Protein AF-A0A087SMX8-F1 (afdb_monomer)

Nearest PDB structures (foldseek):
  1i49-assembly1_B  TM=5.110E-01  e=2.100E-04  Homo sapiens
  7n6g-assembly1_3X  TM=3.708E-01  e=6.148E-04  Chlamydomonas reinhardtii
  7n6g-assembly1_3Q  TM=3.099E-01  e=5.233E-04  Chlamydomonas reinhardtii
  2wcd-assembly1_A  TM=3.435E-01  e=4.315E-01  Escherichia coli K-12
  8iyj-assembly1_b5  TM=2.364E-01  e=1.254E-01  Mus musculus

Structure (mmCIF, N/CA/C/O backbone):
data_AF-A0A087SMX8-F1
#
_entry.id   AF-A0A087SMX8-F1
#
loop_
_atom_site.group_PDB
_atom_site.id
_atom_site.type_symbol
_atom_site.label_atom_id
_atom_site.label_alt_id
_atom_site.label_comp_id
_atom_site.label_asym_id
_atom_site.label_entity_id
_atom_site.label_seq_id
_atom_site.pdbx_PDB_ins_code
_atom_site.Cartn_x
_atom_site.Cartn_y
_atom_site.Cartn_z
_atom_site.occupancy
_atom_site.B_iso_or_equiv
_atom_site.auth_seq_id
_atom_site.auth_comp_id
_atom_site.auth_asym_id
_atom_site.auth_atom_id
_atom_site.pdbx_PDB_model_num
ATOM 1 N N . MET A 1 1 ? -6.834 36.056 -7.496 1.00 31.38 1 MET A N 1
ATOM 2 C CA . MET A 1 1 ? -8.047 35.487 -6.876 1.00 31.38 1 MET A CA 1
ATOM 3 C C . MET A 1 1 ? -7.717 34.032 -6.550 1.00 31.38 1 MET A C 1
ATOM 5 O O . MET A 1 1 ? -7.791 33.194 -7.432 1.00 31.38 1 MET A O 1
ATOM 9 N N . ILE A 1 2 ? -7.164 33.763 -5.361 1.00 32.75 2 ILE A N 1
ATOM 10 C CA . ILE A 1 2 ? -6.745 32.411 -4.948 1.00 32.75 2 ILE A CA 1
ATOM 11 C C . ILE A 1 2 ? -7.916 31.840 -4.152 1.00 32.75 2 ILE A C 1
ATOM 13 O O . ILE A 1 2 ? -8.148 32.254 -3.019 1.00 32.75 2 ILE A O 1
ATOM 17 N N . GLY A 1 3 ? -8.723 30.995 -4.790 1.00 30.97 3 GLY A N 1
ATOM 18 C CA . GLY A 1 3 ? -9.851 30.343 -4.138 1.00 30.97 3 GLY A CA 1
ATOM 19 C C . GLY A 1 3 ? -9.344 29.277 -3.174 1.00 30.97 3 GLY A C 1
ATOM 20 O O . GLY A 1 3 ? -8.845 28.248 -3.615 1.00 30.97 3 GLY A O 1
ATOM 21 N N . TYR A 1 4 ? -9.473 29.517 -1.870 1.00 38.34 4 TYR A N 1
ATOM 22 C CA . TYR A 1 4 ? -9.462 28.433 -0.894 1.00 38.34 4 TYR A CA 1
ATOM 23 C C . TYR A 1 4 ? -10.773 27.665 -1.063 1.00 38.34 4 TYR A C 1
ATOM 25 O O . TYR A 1 4 ? -11.846 28.158 -0.715 1.00 38.34 4 TYR A O 1
ATOM 33 N N . THR A 1 5 ? -10.709 26.477 -1.653 1.00 39.06 5 THR A N 1
ATOM 34 C CA . THR A 1 5 ? -11.814 25.522 -1.594 1.00 39.06 5 THR A CA 1
ATOM 35 C C . THR A 1 5 ? -11.877 24.979 -0.171 1.00 39.06 5 THR A C 1
ATOM 37 O O . THR A 1 5 ? -11.030 24.176 0.216 1.00 39.06 5 THR A O 1
ATOM 40 N N . ASN A 1 6 ? -12.856 25.445 0.609 1.00 47.72 6 ASN A N 1
ATOM 41 C CA . ASN A 1 6 ? -13.200 24.890 1.918 1.00 47.72 6 ASN A CA 1
ATOM 42 C C . ASN A 1 6 ? -13.717 23.455 1.732 1.00 47.72 6 ASN A C 1
ATOM 44 O O . ASN A 1 6 ? -14.919 23.242 1.579 1.00 47.72 6 ASN A O 1
ATOM 48 N N . ASP A 1 7 ? -12.809 22.482 1.699 1.00 49.62 7 ASP A N 1
ATOM 49 C CA . ASP A 1 7 ? -13.149 21.065 1.776 1.00 49.62 7 ASP A CA 1
ATOM 50 C C . ASP A 1 7 ? -13.438 20.693 3.245 1.00 49.62 7 ASP A C 1
ATOM 52 O O . ASP A 1 7 ? -12.530 20.757 4.083 1.00 49.62 7 ASP A O 1
ATOM 56 N N . PRO A 1 8 ? -14.675 20.283 3.586 1.00 45.00 8 PRO A N 1
ATOM 57 C CA . PRO A 1 8 ? -15.048 19.928 4.953 1.00 45.00 8 PRO A CA 1
ATOM 58 C C . PRO A 1 8 ? -14.195 18.803 5.549 1.00 45.00 8 PRO A C 1
ATOM 60 O O . PRO A 1 8 ? -14.022 18.753 6.766 1.00 45.00 8 PRO A O 1
ATOM 63 N N . ALA A 1 9 ? -13.653 17.901 4.723 1.00 45.22 9 ALA A N 1
ATOM 64 C CA . ALA A 1 9 ? -12.806 16.811 5.201 1.00 45.22 9 ALA A CA 1
ATOM 65 C C . ALA A 1 9 ? -11.424 17.317 5.645 1.00 45.22 9 ALA A C 1
ATOM 67 O O . ALA A 1 9 ? -10.904 16.880 6.676 1.00 45.22 9 ALA A O 1
ATOM 68 N N . THR A 1 10 ? -10.862 18.276 4.910 1.00 47.28 10 THR A N 1
ATOM 69 C CA . THR A 1 10 ? -9.608 18.951 5.261 1.00 47.28 10 THR A CA 1
ATOM 70 C C . THR A 1 10 ? -9.767 19.783 6.537 1.00 47.28 10 THR A C 1
ATOM 72 O O . THR A 1 10 ? -8.969 19.632 7.461 1.00 47.28 10 THR A O 1
ATOM 75 N N . GLU A 1 11 ? -10.842 20.566 6.658 1.00 47.53 11 GLU A N 1
ATOM 76 C CA . GLU A 1 11 ? -11.159 21.327 7.879 1.00 47.53 11 GLU A CA 1
ATOM 77 C C . GLU A 1 11 ? -11.382 20.409 9.096 1.00 47.53 11 GLU A C 1
ATOM 79 O O . GLU A 1 11 ? -10.859 20.662 10.183 1.00 47.53 11 GLU A O 1
ATOM 84 N N . LEU A 1 12 ? -12.078 19.279 8.918 1.00 46.34 12 LEU A N 1
ATOM 85 C CA . LEU A 1 12 ? -12.289 18.292 9.982 1.00 46.34 12 LEU A CA 1
ATOM 86 C C . LEU A 1 12 ? -10.984 17.597 10.400 1.00 46.34 12 LEU A C 1
ATOM 88 O O . LEU A 1 12 ? -10.781 17.331 11.585 1.00 46.34 12 LEU A O 1
ATOM 92 N N . SER A 1 13 ? -10.086 17.325 9.450 1.00 46.44 13 SER A N 1
ATOM 93 C CA . SER A 1 13 ? -8.758 16.764 9.722 1.00 46.44 13 SER A CA 1
ATOM 94 C C . SER A 1 13 ? -7.883 17.745 10.502 1.00 46.44 13 SER A C 1
ATOM 96 O O . SER A 1 13 ? -7.206 17.345 11.452 1.00 46.44 13 SER A O 1
ATOM 98 N N . VAL A 1 14 ? -7.915 19.029 10.137 1.00 47.66 14 VAL A N 1
ATOM 99 C CA . VAL A 1 14 ? -7.204 20.093 10.858 1.00 47.66 14 VAL A CA 1
ATOM 100 C C . VAL A 1 14 ? -7.769 20.237 12.274 1.00 47.66 14 VAL A C 1
ATOM 102 O O . VAL A 1 14 ? -7.011 20.179 13.241 1.00 47.66 14 VAL A O 1
ATOM 105 N N . ALA A 1 15 ? -9.095 20.300 12.428 1.00 42.94 15 ALA A N 1
ATOM 106 C CA . ALA A 1 15 ? -9.751 20.378 13.733 1.00 42.94 15 ALA A CA 1
ATOM 107 C C . ALA A 1 15 ? -9.453 19.156 14.624 1.00 42.94 15 ALA A C 1
ATOM 109 O O . ALA A 1 15 ? -9.190 19.304 15.818 1.00 42.94 15 ALA A O 1
ATOM 110 N N . ALA A 1 16 ? -9.443 17.945 14.056 1.00 43.88 16 ALA A N 1
ATOM 111 C CA . ALA A 1 16 ? -9.102 16.721 14.778 1.00 43.88 16 ALA A CA 1
ATOM 112 C C . ALA A 1 16 ? -7.632 16.702 15.229 1.00 43.88 16 ALA A C 1
ATOM 114 O O . ALA A 1 16 ? -7.344 16.292 16.357 1.00 43.88 16 ALA A O 1
ATOM 115 N N . GLY A 1 17 ? -6.714 17.179 14.381 1.00 47.31 17 GLY A N 1
ATOM 116 C CA . GLY A 1 17 ? -5.300 17.328 14.723 1.00 47.31 17 GLY A CA 1
ATOM 117 C C . GLY A 1 17 ? -5.082 18.301 15.883 1.00 47.31 17 GLY A C 1
ATOM 118 O O . GLY A 1 17 ? -4.349 17.993 16.823 1.00 47.31 17 GLY A O 1
ATOM 119 N N . GLU A 1 18 ? -5.774 19.439 15.876 1.00 48.25 18 GLU A N 1
ATOM 120 C CA . GLU A 1 18 ? -5.688 20.425 16.958 1.00 48.25 18 GLU A CA 1
ATOM 121 C C . GLU A 1 18 ? -6.315 19.916 18.267 1.00 48.25 18 GLU A C 1
ATOM 123 O O . GLU A 1 18 ? -5.742 20.092 19.347 1.00 48.25 18 GLU A O 1
ATOM 128 N N . GLN A 1 19 ? -7.430 19.182 18.191 1.00 49.00 19 GLN A N 1
ATOM 129 C CA . GLN A 1 19 ? -8.058 18.593 19.376 1.00 49.00 19 GLN A CA 1
ATOM 130 C C . GLN A 1 19 ? -7.192 17.497 20.016 1.00 49.00 19 GLN A C 1
ATOM 132 O O . GLN A 1 19 ? -7.163 17.356 21.246 1.00 49.00 19 GLN A O 1
ATOM 137 N N . MET A 1 20 ? -6.431 16.757 19.204 1.00 49.34 20 MET A N 1
ATOM 138 C CA . MET A 1 20 ? -5.473 15.765 19.692 1.00 49.34 20 MET A CA 1
ATOM 139 C C . MET A 1 20 ? -4.297 16.431 20.417 1.00 49.34 20 MET A C 1
ATOM 141 O O . MET A 1 20 ? -3.988 16.031 21.537 1.00 49.34 20 MET A O 1
ATOM 145 N N . LYS A 1 21 ? -3.727 17.514 19.869 1.00 44.44 21 LYS A N 1
ATOM 146 C CA . LYS A 1 21 ? -2.661 18.291 20.536 1.00 44.44 21 LYS A CA 1
ATOM 147 C C . LYS A 1 21 ? -3.107 18.845 21.893 1.00 44.44 21 LYS A C 1
ATOM 149 O O . LYS A 1 21 ? -2.366 18.778 22.873 1.00 44.44 21 LYS A O 1
ATOM 154 N N . ILE A 1 22 ? -4.340 19.355 21.989 1.00 45.53 22 ILE A N 1
ATOM 155 C CA . ILE A 1 22 ? -4.916 19.829 23.261 1.00 45.53 22 ILE A CA 1
ATOM 156 C C . ILE A 1 22 ? -5.045 18.678 24.268 1.00 45.53 22 ILE A C 1
ATOM 158 O O . ILE A 1 22 ? -4.821 18.871 25.466 1.00 45.53 22 ILE A O 1
ATOM 162 N N . THR A 1 23 ? -5.393 17.485 23.794 1.00 46.56 23 THR A N 1
ATOM 163 C CA . THR A 1 23 ? -5.535 16.286 24.627 1.00 46.56 23 THR A CA 1
ATOM 164 C C . THR A 1 23 ? -4.184 15.784 25.130 1.00 46.56 23 THR A C 1
ATOM 166 O O . THR A 1 23 ? -4.045 15.530 26.325 1.00 46.56 23 THR A O 1
ATOM 169 N N . GLU A 1 24 ? -3.171 15.733 24.266 1.00 48.12 24 GLU A N 1
ATOM 170 C CA . GLU A 1 24 ? -1.799 15.362 24.629 1.00 48.12 24 GLU A CA 1
ATOM 171 C C . GLU A 1 24 ? -1.205 16.322 25.662 1.00 48.12 24 GLU A C 1
ATOM 173 O O . GLU A 1 24 ? -0.676 15.880 26.680 1.00 48.12 24 GLU A O 1
ATOM 178 N N . LEU A 1 25 ? -1.372 17.637 25.476 1.00 44.94 25 LEU A N 1
ATOM 179 C CA . LEU A 1 25 ? -0.915 18.637 26.447 1.00 44.94 25 LEU A CA 1
ATOM 180 C C . LEU A 1 25 ? -1.623 18.495 27.805 1.00 44.94 25 LEU A C 1
ATOM 182 O O . LEU A 1 25 ? -1.005 18.678 28.854 1.00 44.94 25 LEU A O 1
ATOM 186 N N . ARG A 1 26 ? -2.916 18.141 27.814 1.00 46.09 26 ARG A N 1
ATOM 187 C CA . ARG A 1 26 ? -3.669 17.872 29.053 1.00 46.09 26 ARG A CA 1
ATOM 188 C C . ARG A 1 26 ? -3.181 16.602 29.748 1.00 46.09 26 ARG A C 1
ATOM 190 O O . ARG A 1 26 ? -3.026 16.616 30.969 1.00 46.09 26 ARG A O 1
ATOM 197 N N . LEU A 1 27 ? -2.899 15.544 28.990 1.00 42.69 27 LEU A N 1
ATOM 198 C CA . LEU A 1 27 ? -2.364 14.287 29.514 1.00 42.69 27 LEU A CA 1
ATOM 199 C C . LEU A 1 27 ? -0.945 14.453 30.059 1.00 42.69 27 LEU A C 1
ATOM 201 O O . LEU A 1 27 ? -0.680 14.022 31.176 1.00 42.69 27 LEU A O 1
ATOM 205 N N . ALA A 1 28 ? -0.063 15.156 29.350 1.00 44.62 28 ALA A N 1
ATOM 206 C CA . ALA A 1 28 ? 1.284 15.459 29.829 1.00 44.62 28 ALA A CA 1
ATOM 207 C C . ALA A 1 28 ? 1.259 16.233 31.160 1.00 44.62 28 ALA A C 1
ATOM 209 O O . ALA A 1 28 ? 2.083 15.996 32.039 1.00 44.62 28 ALA A O 1
ATOM 210 N N . LYS A 1 29 ? 0.265 17.107 31.356 1.00 42.22 29 LYS A N 1
ATOM 211 C CA . LYS A 1 29 ? 0.074 17.875 32.595 1.00 42.22 29 LYS A CA 1
ATOM 212 C C . LYS A 1 29 ? -0.526 17.054 33.744 1.00 42.22 29 LYS A C 1
ATOM 214 O O . LYS A 1 29 ? -0.243 17.339 34.904 1.00 42.22 29 LYS A O 1
ATOM 219 N N . LEU A 1 30 ? -1.339 16.046 33.423 1.00 42.16 30 LEU A N 1
ATOM 220 C CA . LEU A 1 30 ? -1.883 15.070 34.376 1.00 42.16 30 LEU A CA 1
ATOM 221 C C . LEU A 1 30 ? -0.827 14.047 34.815 1.00 42.16 30 LEU A C 1
ATOM 223 O O . LEU A 1 30 ? -0.819 13.643 35.973 1.00 42.16 30 LEU A O 1
ATOM 227 N N . VAL A 1 31 ? 0.068 13.659 33.905 1.00 42.69 31 VAL A N 1
ATOM 228 C CA . VAL A 1 31 ? 1.091 12.628 34.133 1.00 42.69 31 VAL A CA 1
ATOM 229 C C . VAL A 1 31 ? 2.399 13.222 34.680 1.00 42.69 31 VAL A C 1
ATOM 231 O O . VAL A 1 31 ? 3.073 12.580 35.476 1.00 42.69 31 VAL A O 1
ATOM 234 N N . GLY A 1 32 ? 2.743 14.467 34.331 1.00 41.00 32 GLY A N 1
ATOM 235 C CA . GLY A 1 32 ? 3.970 15.151 34.764 1.00 41.00 32 GLY A CA 1
ATOM 236 C C . GLY A 1 32 ? 3.909 15.844 36.133 1.00 41.00 32 GLY A C 1
ATOM 237 O O . GLY A 1 32 ? 4.831 16.580 36.484 1.00 41.00 32 GLY A O 1
ATOM 238 N N . ALA A 1 33 ? 2.840 15.662 36.915 1.00 36.66 33 ALA A N 1
ATOM 239 C CA . ALA A 1 33 ? 2.699 16.292 38.225 1.00 36.66 33 ALA A CA 1
ATOM 240 C C . ALA A 1 33 ? 3.570 15.598 39.292 1.00 36.66 33 ALA A C 1
ATOM 242 O O . ALA A 1 33 ? 3.075 14.825 40.109 1.00 36.66 33 ALA A O 1
ATOM 243 N N . VAL A 1 34 ? 4.865 15.925 39.335 1.00 39.03 34 VAL A N 1
ATOM 244 C CA . VAL A 1 34 ? 5.651 15.797 40.572 1.00 39.03 34 VAL A CA 1
ATOM 245 C C . VAL A 1 34 ? 5.159 16.894 41.527 1.00 39.03 34 VAL A C 1
ATOM 247 O O . VAL A 1 34 ? 5.226 18.077 41.178 1.00 39.03 34 VAL A O 1
ATOM 250 N N . PRO A 1 35 ? 4.606 16.565 42.707 1.00 38.59 35 PRO A N 1
ATOM 251 C CA . PRO A 1 35 ? 4.102 17.583 43.616 1.00 38.59 35 PRO A CA 1
ATOM 252 C C . PRO A 1 35 ? 5.270 18.376 44.213 1.00 38.59 35 PRO A C 1
ATOM 254 O O . PRO A 1 35 ? 6.106 17.834 44.930 1.00 38.59 35 PRO A O 1
ATOM 257 N N . SER A 1 36 ? 5.312 19.682 43.935 1.00 37.91 36 SER A N 1
ATOM 258 C CA . SER A 1 36 ? 6.179 20.621 44.656 1.00 37.91 36 SER A CA 1
ATOM 259 C C . SER A 1 36 ? 5.791 20.654 46.147 1.00 37.91 36 SER A C 1
ATOM 261 O O . SER A 1 36 ? 4.589 20.650 46.448 1.00 37.91 36 SER A O 1
ATOM 263 N N . PRO A 1 37 ? 6.757 20.733 47.084 1.00 40.72 37 PRO A N 1
ATOM 264 C CA . PRO A 1 37 ? 6.500 20.770 48.529 1.00 40.72 37 PRO A CA 1
ATOM 265 C C . PRO A 1 37 ? 5.569 21.915 48.974 1.00 40.72 37 PRO A C 1
ATOM 267 O O . PRO A 1 37 ? 4.921 21.802 50.014 1.00 40.72 37 PRO A O 1
ATOM 270 N N . ALA A 1 38 ? 5.393 22.961 48.158 1.00 41.59 38 ALA A N 1
ATOM 271 C CA . ALA A 1 38 ? 4.415 24.025 48.403 1.00 41.59 38 ALA A CA 1
ATOM 272 C C . ALA A 1 38 ? 2.947 23.532 48.400 1.00 41.59 38 ALA A C 1
ATOM 274 O O . ALA A 1 38 ? 2.122 24.035 49.159 1.00 41.59 38 ALA A O 1
ATOM 275 N N . ASN A 1 39 ? 2.613 22.502 47.610 1.00 40.59 39 ASN A N 1
ATOM 276 C CA . ASN A 1 39 ? 1.240 21.980 47.501 1.00 40.59 39 ASN A CA 1
ATOM 277 C C . ASN A 1 39 ? 0.835 21.050 48.659 1.00 40.59 39 ASN A C 1
ATOM 279 O O . ASN A 1 39 ? -0.346 20.726 48.800 1.00 40.59 39 ASN A O 1
ATOM 283 N N . VAL A 1 40 ? 1.788 20.608 49.487 1.00 44.97 40 VAL A N 1
ATOM 284 C CA . VAL A 1 40 ? 1.513 19.751 50.654 1.00 44.97 40 VAL A CA 1
ATOM 285 C C . VAL A 1 40 ? 1.099 20.595 51.866 1.00 44.97 40 VAL A C 1
ATOM 287 O O . VAL A 1 40 ? 0.244 20.170 52.640 1.00 44.97 40 VAL A O 1
ATOM 290 N N . ALA A 1 41 ? 1.622 21.820 51.989 1.00 37.47 41 ALA A N 1
ATOM 291 C CA . ALA A 1 41 ? 1.241 22.754 53.050 1.00 37.47 41 ALA A CA 1
ATOM 292 C C . ALA A 1 41 ? -0.171 23.342 52.845 1.00 37.47 41 ALA A C 1
ATOM 294 O O . ALA A 1 41 ? -0.944 23.424 53.796 1.00 37.47 41 ALA A O 1
ATOM 295 N N . ALA A 1 42 ? -0.550 23.655 51.600 1.00 37.81 42 ALA A N 1
ATOM 296 C CA . ALA A 1 42 ? -1.843 24.270 51.274 1.00 37.81 42 ALA A CA 1
ATOM 297 C C . ALA A 1 42 ? -3.061 23.335 51.422 1.00 37.81 42 ALA A C 1
ATOM 299 O O . ALA A 1 42 ? -4.191 23.799 51.474 1.00 37.81 42 ALA A O 1
ATOM 300 N N . ARG A 1 43 ? -2.871 22.012 51.530 1.00 36.03 43 ARG A N 1
ATOM 301 C CA . ARG A 1 43 ? -3.979 21.054 51.732 1.00 36.03 43 ARG A CA 1
ATOM 302 C C . ARG A 1 43 ? -4.528 21.013 53.165 1.00 36.03 43 ARG A C 1
ATOM 304 O O . ARG A 1 43 ? -5.501 20.306 53.407 1.00 36.03 43 ARG A O 1
ATOM 311 N N . ARG A 1 44 ? -3.920 21.742 54.108 1.00 39.72 44 ARG A N 1
ATOM 312 C CA . ARG A 1 44 ? -4.369 21.833 55.512 1.00 39.72 44 ARG A CA 1
ATOM 313 C C . ARG A 1 44 ? -5.293 23.020 55.798 1.00 39.72 44 ARG A C 1
ATOM 315 O O . ARG A 1 44 ? -5.933 23.041 56.841 1.00 39.72 44 ARG A O 1
ATOM 322 N N . THR A 1 45 ? -5.405 23.960 54.869 1.00 41.16 45 THR A N 1
ATOM 323 C CA . THR A 1 45 ? -6.289 25.128 54.933 1.00 41.16 45 THR A CA 1
ATOM 324 C C . THR A 1 45 ? -7.108 25.110 53.650 1.00 41.16 45 THR A C 1
ATOM 326 O O . THR A 1 45 ? -6.529 25.240 52.580 1.00 41.16 45 THR A O 1
ATOM 329 N N . GLY A 1 46 ? -8.411 24.837 53.721 1.00 39.97 46 GLY A N 1
ATOM 330 C CA . GLY A 1 46 ? -9.280 24.544 52.571 1.00 39.97 46 GLY A CA 1
ATOM 331 C C . GLY A 1 46 ? -9.532 25.692 51.580 1.00 39.97 46 GLY A C 1
ATOM 332 O O . GLY A 1 46 ? -10.671 25.894 51.184 1.00 39.97 46 GLY A O 1
ATOM 333 N N . GLU A 1 47 ? -8.501 26.415 51.147 1.00 40.94 47 GLU A N 1
ATOM 334 C CA . GLU A 1 47 ? -8.575 27.462 50.130 1.00 40.94 47 GLU A CA 1
ATOM 335 C C . GLU A 1 47 ? -7.879 27.014 48.837 1.00 40.94 47 GLU A C 1
ATOM 337 O O . GLU A 1 47 ? -6.702 26.644 48.802 1.00 40.94 47 GLU A O 1
ATOM 342 N N . SER A 1 48 ? -8.631 27.043 47.735 1.00 42.03 48 SER A N 1
ATOM 343 C CA . SER A 1 48 ? -8.109 26.824 46.387 1.00 42.03 48 SER A CA 1
ATOM 344 C C . SER A 1 48 ? -7.206 27.993 45.978 1.00 42.03 48 SER A C 1
ATOM 346 O O . SER A 1 48 ? -7.682 29.080 45.661 1.00 42.03 48 SER A O 1
ATOM 348 N N . LEU A 1 49 ? -5.894 27.748 45.906 1.00 54.84 49 LEU A N 1
ATOM 349 C CA . LEU A 1 49 ? -4.872 28.714 45.467 1.00 54.84 49 LEU A CA 1
ATOM 350 C C . LEU A 1 49 ? -4.909 29.056 43.957 1.00 54.84 49 LEU A C 1
ATOM 352 O O . LEU A 1 49 ? -3.935 29.583 43.421 1.00 54.84 49 LEU A O 1
ATOM 356 N N . ARG A 1 50 ? -5.977 28.713 43.225 1.00 59.56 50 ARG A N 1
ATOM 357 C CA . ARG A 1 50 ? -6.067 28.918 41.768 1.00 59.56 50 ARG A CA 1
ATOM 358 C C . ARG A 1 50 ? -7.201 29.860 41.405 1.00 59.56 50 ARG A C 1
ATOM 360 O O . ARG A 1 50 ? -8.282 29.769 41.980 1.00 59.56 50 ARG A O 1
ATOM 367 N N . SER A 1 51 ? -6.947 30.708 40.408 1.00 71.44 51 SER A N 1
ATOM 368 C CA . SER A 1 51 ? -7.979 31.550 39.812 1.00 71.44 51 SER A CA 1
ATOM 369 C C . SER A 1 51 ? -9.125 30.678 39.264 1.00 71.44 51 SER A C 1
ATOM 371 O O . SER A 1 51 ? -8.848 29.713 38.542 1.00 71.44 51 SER A O 1
ATOM 373 N N . PRO A 1 52 ? -10.393 30.993 39.577 1.00 74.31 52 PRO A N 1
ATOM 374 C CA . PRO A 1 52 ? -11.557 30.243 39.094 1.00 74.31 52 PRO A CA 1
ATOM 375 C C . PRO A 1 52 ? -11.751 30.349 37.573 1.00 74.31 52 PRO A C 1
ATOM 377 O O . PRO A 1 52 ? -12.280 29.428 36.953 1.00 74.31 52 PRO A O 1
ATOM 380 N N . ILE A 1 53 ? -11.266 31.426 36.944 1.00 80.69 53 ILE A N 1
ATOM 381 C CA . ILE A 1 53 ? -11.267 31.591 35.486 1.00 80.69 53 ILE A CA 1
ATOM 382 C C . ILE A 1 53 ? -9.843 31.382 34.975 1.00 80.69 53 ILE A C 1
ATOM 384 O O . ILE A 1 53 ? -8.939 32.160 35.271 1.00 80.69 53 ILE A O 1
ATOM 388 N N . THR A 1 54 ? -9.641 30.345 34.161 1.00 81.38 54 THR A N 1
ATOM 389 C CA . THR A 1 54 ? -8.328 30.037 33.575 1.00 81.38 54 THR A CA 1
ATOM 390 C C . THR A 1 54 ? -8.336 30.195 32.060 1.00 81.38 54 THR A C 1
ATOM 392 O O . THR A 1 54 ? -9.338 29.950 31.394 1.00 81.38 54 THR A O 1
ATOM 395 N N . THR A 1 55 ? -7.191 30.586 31.501 1.00 83.25 55 THR A N 1
ATOM 396 C CA . THR A 1 55 ? -7.004 30.769 30.056 1.00 83.25 55 THR A CA 1
ATOM 397 C C . THR A 1 55 ? -5.901 29.876 29.519 1.00 83.25 55 THR A C 1
ATOM 399 O O . THR A 1 55 ? -4.993 29.476 30.252 1.00 83.25 55 THR A O 1
ATOM 402 N N . HIS A 1 56 ? -5.979 29.556 28.228 1.00 84.38 56 HIS A N 1
ATOM 403 C CA . HIS A 1 56 ? -4.912 28.897 27.486 1.00 84.38 56 HIS A CA 1
ATOM 404 C C . HIS A 1 56 ? -4.932 29.381 26.036 1.00 84.38 56 HIS A C 1
ATOM 406 O O . HIS A 1 56 ? -5.954 29.255 25.365 1.00 84.38 56 HIS A O 1
ATOM 412 N N . VAL A 1 57 ? -3.817 29.936 25.569 1.00 84.75 57 VAL A N 1
ATOM 413 C CA . VAL A 1 57 ? -3.657 30.452 24.208 1.00 84.75 57 VAL A CA 1
ATOM 414 C C . VAL A 1 57 ? -2.602 29.621 23.491 1.00 84.75 57 VAL A C 1
ATOM 416 O O . VAL A 1 57 ? -1.459 29.526 23.943 1.00 84.75 57 VAL A O 1
ATOM 419 N N . LEU A 1 58 ? -2.990 29.031 22.364 1.00 81.69 58 LEU A N 1
ATOM 420 C CA . LEU A 1 58 ? -2.126 28.219 21.513 1.00 81.69 58 LEU A CA 1
ATOM 421 C C . LEU A 1 58 ? -1.902 28.942 20.182 1.00 81.69 58 LEU A C 1
ATOM 423 O O . LEU A 1 58 ? -2.862 29.394 19.561 1.00 81.69 58 LEU A O 1
ATOM 427 N N . ASP A 1 59 ? -0.648 29.034 19.742 1.00 81.56 59 ASP A N 1
ATOM 428 C CA . ASP A 1 59 ? -0.315 29.398 18.367 1.00 81.56 59 ASP A CA 1
ATOM 429 C C . ASP A 1 59 ? -0.255 28.113 17.538 1.00 81.56 59 ASP A C 1
ATOM 431 O O . ASP A 1 59 ? 0.728 27.365 17.562 1.00 81.56 59 ASP A O 1
ATOM 435 N N . THR A 1 60 ? -1.343 27.847 16.821 1.00 73.25 60 THR A N 1
ATOM 436 C CA . THR A 1 60 ? -1.489 26.668 15.962 1.00 73.25 60 THR A CA 1
ATOM 437 C C . THR A 1 60 ? -0.586 26.732 14.734 1.00 73.25 60 THR A C 1
ATOM 439 O O . THR A 1 60 ? -0.124 25.692 14.268 1.00 73.25 60 THR A O 1
ATOM 442 N N . ALA A 1 61 ? -0.250 27.934 14.257 1.00 70.31 61 ALA A N 1
ATOM 443 C CA . ALA A 1 61 ? 0.609 28.128 13.096 1.00 70.31 61 ALA A CA 1
ATOM 444 C C . ALA A 1 61 ? 2.069 27.747 13.401 1.00 70.31 61 ALA A C 1
ATOM 446 O O . ALA A 1 61 ? 2.780 27.248 12.532 1.00 70.31 61 ALA A O 1
ATOM 447 N N . ARG A 1 62 ? 2.505 27.925 14.657 1.00 69.94 62 ARG A N 1
ATOM 448 C CA . ARG A 1 62 ? 3.826 27.484 15.149 1.00 69.94 62 ARG A CA 1
ATOM 449 C C . ARG A 1 62 ? 3.791 26.157 15.911 1.00 69.94 62 ARG A C 1
ATOM 451 O O . ARG A 1 62 ? 4.852 25.644 16.264 1.00 69.94 62 ARG A O 1
ATOM 458 N N . GLY A 1 63 ? 2.604 25.630 16.212 1.00 72.31 63 GLY A N 1
ATOM 459 C CA . GLY A 1 63 ? 2.413 24.438 17.041 1.00 72.31 63 GLY A CA 1
ATOM 460 C C . GLY A 1 63 ? 2.927 24.591 18.479 1.00 72.31 63 GLY A C 1
ATOM 461 O O . GLY A 1 63 ? 3.376 23.609 19.066 1.00 72.31 63 GLY A O 1
ATOM 462 N N . LYS A 1 64 ? 2.921 25.810 19.039 1.00 76.62 64 LYS A N 1
ATOM 463 C CA . LYS A 1 64 ? 3.489 26.122 20.367 1.00 76.62 64 LYS A CA 1
ATOM 464 C C . LYS A 1 64 ? 2.534 26.986 21.202 1.00 76.62 64 LYS A C 1
ATOM 466 O O . LYS A 1 64 ? 1.757 27.749 20.631 1.00 76.62 64 LYS A O 1
ATOM 471 N N . PRO A 1 65 ? 2.590 26.931 22.547 1.00 82.50 65 PRO A N 1
ATOM 472 C CA . PRO A 1 65 ? 1.841 27.859 23.391 1.00 82.50 65 PRO A CA 1
ATOM 473 C C . PRO A 1 65 ? 2.217 29.320 23.111 1.00 82.50 65 PRO A C 1
ATOM 475 O O . PRO A 1 65 ? 3.394 29.667 22.970 1.00 82.50 65 PRO A O 1
ATOM 478 N N . ALA A 1 66 ? 1.216 30.196 23.036 1.00 85.00 66 ALA A N 1
ATOM 479 C CA . ALA A 1 66 ? 1.421 31.605 22.730 1.00 85.00 66 ALA A CA 1
ATOM 480 C C . ALA A 1 66 ? 1.801 32.372 24.004 1.00 85.00 66 ALA A C 1
ATOM 482 O O . ALA A 1 66 ? 0.935 32.813 24.762 1.00 85.00 66 ALA A O 1
ATOM 483 N N . SER A 1 67 ? 3.103 32.522 24.251 1.00 89.25 67 SER A N 1
ATOM 484 C CA . SER A 1 67 ? 3.642 33.232 25.420 1.00 89.25 67 SER A CA 1
ATOM 485 C C . SER A 1 67 ? 3.632 34.765 25.262 1.00 89.25 67 SER A C 1
ATOM 487 O O . SER A 1 67 ? 3.915 35.332 24.198 1.00 89.25 67 SER A O 1
ATOM 489 N N . GLY A 1 68 ? 3.326 35.471 26.350 1.00 88.12 68 GLY A N 1
ATOM 490 C CA . GLY A 1 68 ? 3.331 36.930 26.451 1.00 88.12 68 GLY A CA 1
ATOM 491 C C . GLY A 1 68 ? 2.152 37.643 25.778 1.00 88.12 68 GLY A C 1
ATOM 492 O O . GLY A 1 68 ? 2.269 38.827 25.470 1.00 88.12 68 GLY A O 1
ATOM 493 N N . VAL A 1 69 ? 1.041 36.956 25.514 1.00 90.75 69 VAL A N 1
ATOM 494 C CA . VAL A 1 69 ? -0.208 37.566 25.026 1.00 90.75 69 VAL A CA 1
ATOM 495 C C . VAL A 1 69 ? -0.870 38.307 26.188 1.00 90.75 69 VAL A C 1
ATOM 497 O O . VAL A 1 69 ? -1.107 37.706 27.235 1.00 90.75 69 VAL A O 1
ATOM 500 N N . ARG A 1 70 ? -1.160 39.606 26.025 1.00 91.06 70 ARG A N 1
ATOM 501 C CA . ARG A 1 70 ? -1.873 40.402 27.040 1.00 91.06 70 ARG A CA 1
ATOM 502 C C . ARG A 1 70 ? -3.359 40.047 27.020 1.00 91.06 70 ARG A C 1
ATOM 504 O O . ARG A 1 70 ? -3.959 39.968 25.950 1.00 91.06 70 ARG A O 1
ATOM 511 N N . ILE A 1 71 ? -3.931 39.849 28.201 1.00 91.81 71 ILE A N 1
ATOM 512 C CA . ILE A 1 71 ? -5.318 39.439 28.409 1.00 91.81 71 ILE A CA 1
ATOM 513 C C . ILE A 1 71 ? -5.979 40.392 29.399 1.00 91.81 71 ILE A C 1
ATOM 515 O O . ILE A 1 71 ? -5.367 40.772 30.397 1.00 91.81 71 ILE A O 1
ATOM 519 N N . VAL A 1 72 ? -7.228 40.757 29.121 1.00 92.25 72 VAL A N 1
ATOM 520 C CA . VAL A 1 72 ? -8.082 41.577 29.986 1.00 92.25 72 VAL A CA 1
ATOM 521 C C . VAL A 1 72 ? -9.419 40.865 30.166 1.00 92.25 72 VAL A C 1
ATOM 523 O O . VAL A 1 72 ? -10.022 40.454 29.181 1.00 92.25 72 VAL A O 1
ATOM 526 N N . LEU A 1 73 ? -9.877 40.718 31.403 1.00 90.62 73 LEU A N 1
ATOM 527 C CA . LEU A 1 73 ? -11.173 40.174 31.784 1.00 90.62 73 LEU A CA 1
ATOM 528 C C . LEU A 1 73 ? -12.063 41.307 32.303 1.00 90.62 73 LEU A C 1
ATOM 530 O O . LEU A 1 73 ? -11.660 42.094 33.161 1.00 90.62 73 LEU A O 1
ATOM 534 N N . GLU A 1 74 ? -13.281 41.367 31.788 1.00 92.25 74 GLU A N 1
ATOM 535 C CA . GLU A 1 74 ? -14.292 42.366 32.107 1.00 92.25 74 GLU A CA 1
ATOM 536 C C . GLU A 1 74 ? -15.638 41.681 32.380 1.00 92.25 74 GLU A C 1
ATOM 538 O O . GLU A 1 74 ? -15.904 40.601 31.854 1.00 92.25 74 GLU A O 1
ATOM 543 N N . ARG A 1 75 ? -16.506 42.310 33.172 1.00 88.81 75 ARG A N 1
ATOM 544 C CA . ARG A 1 75 ? -17.876 41.860 33.462 1.00 88.81 75 ARG A CA 1
ATOM 545 C C . ARG A 1 75 ? -18.869 42.920 33.008 1.00 88.81 75 ARG A C 1
ATOM 547 O O . ARG A 1 75 ? -18.593 44.109 33.150 1.00 88.81 75 ARG A O 1
ATOM 554 N N . ALA A 1 76 ? -20.013 42.506 32.479 1.00 87.75 76 ALA A N 1
ATOM 555 C CA . ALA A 1 76 ? -21.099 43.421 32.158 1.00 87.75 76 ALA A CA 1
ATOM 556 C C . ALA A 1 76 ? -21.636 44.082 33.441 1.00 87.75 76 ALA A C 1
ATOM 558 O O . ALA A 1 76 ? -21.863 43.409 34.450 1.00 87.75 76 ALA A O 1
ATOM 559 N N . ALA A 1 77 ? -21.830 45.399 33.414 1.00 80.12 77 ALA A N 1
ATOM 560 C CA . ALA A 1 77 ? -22.416 46.122 34.536 1.00 80.12 77 ALA A CA 1
ATOM 561 C C . ALA A 1 77 ? -23.910 45.759 34.694 1.00 80.12 77 ALA A C 1
ATOM 563 O O . ALA A 1 77 ? -24.602 45.560 33.689 1.00 80.12 77 ALA A O 1
ATOM 564 N N . PRO A 1 78 ? -24.448 45.706 35.927 1.00 69.12 78 PRO A N 1
ATOM 565 C CA . PRO A 1 78 ? -25.870 45.450 36.145 1.00 69.12 78 PRO A CA 1
ATOM 566 C C . PRO A 1 78 ? -26.743 46.456 35.377 1.00 69.12 78 PRO A C 1
ATOM 568 O O . PRO A 1 78 ? -26.573 47.664 35.520 1.00 69.12 78 PRO A O 1
ATOM 571 N N . GLY A 1 79 ? -27.676 45.961 34.557 1.00 65.25 79 GLY A N 1
ATOM 572 C CA . GLY A 1 79 ? -28.659 46.792 33.848 1.00 65.25 79 GLY A CA 1
ATOM 573 C C . GLY A 1 79 ? -28.193 47.444 32.538 1.00 65.25 79 GLY A C 1
ATOM 574 O O . GLY A 1 79 ? -28.964 48.195 31.947 1.00 65.25 79 GLY A O 1
ATOM 575 N N . SER A 1 80 ? -26.980 47.165 32.041 1.00 60.16 80 SER A N 1
ATOM 576 C CA . SER A 1 80 ? -26.539 47.632 30.717 1.00 60.16 80 SER A CA 1
ATOM 577 C C . SER A 1 80 ? -25.660 46.604 30.008 1.00 60.16 80 SER A C 1
ATOM 579 O O . SER A 1 80 ? -24.606 46.222 30.504 1.00 60.16 80 SER A O 1
ATOM 581 N N . SER A 1 81 ? -26.052 46.205 28.796 1.00 59.47 81 SER A N 1
ATOM 582 C CA . SER A 1 81 ? -25.282 45.284 27.943 1.00 59.47 81 SER A CA 1
ATOM 583 C C . SER A 1 81 ? -24.031 45.916 27.313 1.00 59.47 81 SER A C 1
ATOM 585 O O . SER A 1 81 ? -23.219 45.204 26.724 1.00 59.47 81 SER A O 1
ATOM 587 N N . ASN A 1 82 ? -23.853 47.239 27.436 1.00 66.44 82 ASN A N 1
ATOM 588 C CA . ASN A 1 82 ? -22.774 47.984 26.776 1.00 66.44 82 ASN A CA 1
ATOM 589 C C . ASN A 1 82 ? -21.724 48.572 27.734 1.00 66.44 82 ASN A C 1
ATOM 591 O O . ASN A 1 82 ? -20.718 49.111 27.271 1.00 66.44 82 ASN A O 1
ATOM 595 N N . ALA A 1 83 ? -21.925 48.465 29.049 1.00 81.88 83 ALA A N 1
ATOM 596 C CA . ALA A 1 83 ? -20.967 48.919 30.053 1.00 81.88 83 ALA A CA 1
ATOM 597 C C . ALA A 1 83 ? -20.183 47.725 30.620 1.00 81.88 83 ALA A C 1
ATOM 599 O O . ALA A 1 83 ? -20.772 46.782 31.141 1.00 81.88 83 ALA A O 1
ATOM 600 N N . TRP A 1 84 ? -18.852 47.775 30.519 1.00 87.88 84 TRP A N 1
ATOM 601 C CA . TRP A 1 84 ? -17.940 46.708 30.944 1.00 87.88 84 TRP A CA 1
ATOM 602 C C . TRP A 1 84 ? -17.074 47.190 32.108 1.00 87.88 84 TRP A C 1
ATOM 604 O O . TRP A 1 84 ? -16.408 48.218 32.007 1.00 87.88 84 TRP A O 1
ATOM 614 N N . GLN A 1 85 ? -17.081 46.449 33.212 1.00 87.88 85 GLN A N 1
ATOM 615 C CA . GLN A 1 85 ? -16.243 46.692 34.379 1.00 87.88 85 GLN A CA 1
ATOM 616 C C . GLN A 1 85 ? -15.013 45.789 34.327 1.00 87.88 85 GLN A C 1
ATOM 618 O O . GLN A 1 85 ? -15.137 44.580 34.153 1.00 87.88 85 GLN A O 1
ATOM 623 N N . HIS A 1 86 ? -13.825 46.361 34.510 1.00 89.38 86 HIS A N 1
ATOM 624 C CA . HIS A 1 86 ? -12.586 45.594 34.585 1.00 89.38 86 HIS A CA 1
ATOM 625 C C . HIS A 1 86 ? -12.566 44.682 35.821 1.00 89.38 86 HIS A C 1
ATOM 627 O O . HIS A 1 86 ? -12.822 45.146 36.931 1.00 89.38 86 HIS A O 1
ATOM 633 N N . VAL A 1 87 ? -12.242 43.401 35.624 1.00 86.44 87 VAL A N 1
ATOM 634 C CA . VAL A 1 87 ? -12.206 42.378 36.686 1.00 86.44 87 VAL A CA 1
ATOM 635 C C . VAL A 1 87 ? -10.794 41.825 36.886 1.00 86.44 87 VAL A C 1
ATOM 637 O O . VAL A 1 87 ? -10.408 41.532 38.011 1.00 86.44 87 VAL A O 1
ATOM 640 N N . GLY A 1 88 ? -10.002 41.703 35.818 1.00 87.06 88 GLY A N 1
ATOM 641 C CA . GLY A 1 88 ? -8.621 41.234 35.919 1.00 87.06 88 GLY A CA 1
ATOM 642 C C . GLY A 1 88 ? -7.831 41.404 34.627 1.00 87.06 88 GLY A C 1
ATOM 643 O O . GLY A 1 88 ? -8.397 41.568 33.547 1.00 87.06 88 GLY A O 1
ATOM 644 N N . ALA A 1 89 ? -6.505 41.362 34.714 1.00 89.44 89 ALA A N 1
ATOM 645 C CA . ALA A 1 89 ? -5.611 41.373 33.559 1.00 89.44 89 ALA A CA 1
ATOM 646 C C . ALA A 1 89 ? -4.368 40.529 33.826 1.00 89.44 89 ALA A C 1
ATOM 648 O O . ALA A 1 89 ? -3.943 40.365 34.964 1.00 89.44 89 ALA A O 1
ATOM 649 N N . GLY A 1 90 ? -3.747 40.040 32.756 1.00 88.81 90 GLY A N 1
ATOM 650 C CA . GLY A 1 90 ? -2.496 39.298 32.854 1.00 88.81 90 GLY A CA 1
ATOM 651 C C . GLY A 1 90 ? -1.803 39.118 31.511 1.00 88.81 90 GLY A C 1
ATOM 652 O O . GLY A 1 90 ? -2.273 39.587 30.470 1.00 88.81 90 GLY A O 1
AT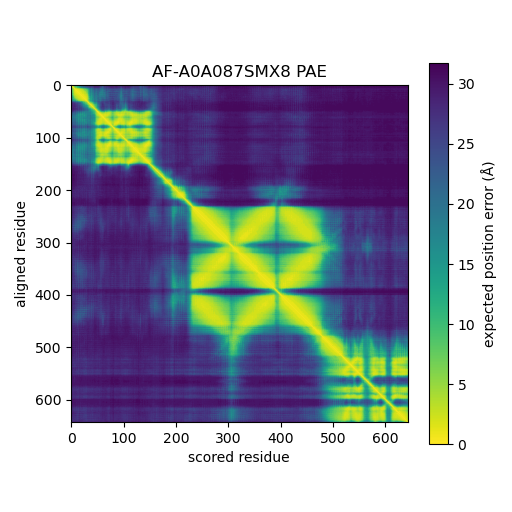OM 653 N N . LYS A 1 91 ? -0.658 38.436 31.531 1.00 90.94 91 LYS A N 1
ATOM 654 C CA . LYS A 1 91 ? 0.061 38.006 30.326 1.00 90.94 91 LYS A CA 1
ATOM 655 C C . LYS A 1 91 ? 0.266 36.504 30.365 1.00 90.94 91 LYS A C 1
ATOM 657 O O . LYS A 1 91 ? 0.606 35.961 31.413 1.00 90.94 91 LYS A O 1
ATOM 662 N N . THR A 1 92 ? 0.077 35.838 29.231 1.00 87.19 92 THR A N 1
ATOM 663 C CA . THR A 1 92 ? 0.297 34.392 29.157 1.00 87.19 92 THR A CA 1
ATOM 664 C C . THR A 1 92 ? 1.756 34.037 29.452 1.00 87.19 92 THR A C 1
ATOM 666 O O . THR A 1 92 ? 2.681 34.702 28.985 1.00 87.19 92 THR A O 1
ATOM 669 N N . ASN A 1 93 ? 1.966 32.981 30.233 1.00 85.00 93 ASN A N 1
ATOM 670 C CA . ASN A 1 93 ? 3.282 32.432 30.547 1.00 85.00 93 ASN A CA 1
ATOM 671 C C . ASN A 1 93 ? 3.805 31.509 29.421 1.00 85.00 93 ASN A C 1
ATOM 673 O O . ASN A 1 93 ? 3.196 31.402 28.357 1.00 85.00 93 ASN A O 1
ATOM 677 N N . GLY A 1 94 ? 4.927 30.815 29.652 1.00 78.75 94 GLY A N 1
ATOM 678 C CA . GLY A 1 94 ? 5.522 29.880 28.681 1.00 78.75 94 GLY A CA 1
ATOM 679 C C . GLY A 1 94 ? 4.631 28.693 28.280 1.00 78.75 94 GLY A C 1
ATOM 680 O O . GLY A 1 94 ? 4.851 28.108 27.227 1.00 78.75 94 GLY A O 1
ATOM 681 N N . ASP A 1 95 ? 3.601 28.383 29.072 1.00 78.81 95 ASP A N 1
ATOM 682 C CA . ASP A 1 95 ? 2.567 27.379 28.776 1.00 78.81 95 ASP A CA 1
ATOM 683 C C . ASP A 1 95 ? 1.315 28.019 28.141 1.00 78.81 95 ASP A C 1
ATOM 685 O O . ASP A 1 95 ? 0.269 27.392 28.038 1.00 78.81 95 ASP A O 1
ATOM 689 N N . GLY A 1 96 ? 1.369 29.297 27.749 1.00 81.56 96 GLY A N 1
ATOM 690 C CA . GLY A 1 96 ? 0.250 30.003 27.124 1.00 81.56 96 GLY A CA 1
ATOM 691 C C . GLY A 1 96 ? -0.902 30.336 28.080 1.00 81.56 96 GLY A C 1
ATOM 692 O O . GLY A 1 96 ? -2.011 30.592 27.616 1.00 81.56 96 GLY A O 1
ATOM 693 N N . ARG A 1 97 ? -0.692 30.325 29.405 1.00 85.44 97 ARG A N 1
ATOM 694 C CA . ARG A 1 97 ? -1.755 30.491 30.422 1.00 85.44 97 ARG A CA 1
ATOM 695 C C . ARG A 1 97 ? -1.547 31.700 31.319 1.00 85.44 97 ARG A C 1
ATOM 697 O O . ARG A 1 97 ? -0.413 32.122 31.525 1.00 85.44 97 ARG A O 1
ATOM 704 N N . VAL A 1 98 ? -2.629 32.185 31.924 1.00 84.38 98 VAL A N 1
ATOM 705 C CA . VAL A 1 98 ? -2.591 33.149 33.039 1.00 84.38 98 VAL A CA 1
ATOM 706 C C . VAL A 1 98 ? -3.137 32.448 34.290 1.00 84.38 98 VAL A C 1
ATOM 708 O O . VAL A 1 98 ? -4.353 32.290 34.399 1.00 84.38 98 VAL A O 1
ATOM 711 N N . PRO A 1 99 ? -2.273 31.918 35.177 1.00 74.81 99 PRO A N 1
ATOM 712 C CA . PRO A 1 99 ? -2.705 31.129 36.337 1.00 74.81 99 PRO A CA 1
ATOM 713 C C . PRO A 1 99 ? -3.381 31.965 37.442 1.00 74.81 99 PRO A C 1
ATOM 715 O O . PRO A 1 99 ? -4.101 31.412 38.271 1.00 74.81 99 PRO A O 1
ATOM 718 N N . ASP A 1 100 ? -3.164 33.276 37.425 1.00 77.62 100 ASP A N 1
ATOM 719 C CA . ASP A 1 100 ? -3.520 34.278 38.430 1.00 77.62 100 ASP A CA 1
ATOM 720 C C . ASP A 1 100 ? -4.397 35.402 37.844 1.00 77.62 100 ASP A C 1
ATOM 722 O O . ASP A 1 100 ? -4.338 36.546 38.282 1.00 77.62 100 ASP A O 1
ATOM 726 N N . LEU A 1 101 ? -5.226 35.087 36.838 1.00 81.19 101 LEU A N 1
ATOM 727 C CA . LEU A 1 101 ? -6.074 36.079 36.157 1.00 81.19 101 LEU A CA 1
ATOM 728 C C . LEU A 1 101 ? -7.061 36.782 37.110 1.00 81.19 101 LEU A C 1
ATOM 730 O O . LEU A 1 101 ? -7.446 37.925 36.873 1.00 81.19 101 LEU A O 1
ATOM 734 N N . LEU A 1 102 ? -7.443 36.090 38.183 1.00 80.38 102 LEU A N 1
ATOM 735 C CA . LEU A 1 102 ? -8.125 36.631 39.355 1.00 80.38 102 LEU A CA 1
ATOM 736 C C . LEU A 1 102 ? -7.361 36.202 40.612 1.00 80.38 102 LEU A C 1
ATOM 738 O O . LEU A 1 102 ? -6.766 35.115 40.593 1.00 80.38 102 LEU A O 1
ATOM 742 N N . PRO A 1 103 ? -7.416 36.992 41.700 1.00 71.31 103 PRO A N 1
ATOM 743 C CA . PRO A 1 103 ? -6.825 36.614 42.974 1.00 71.31 103 PRO A CA 1
ATOM 744 C C . PRO A 1 103 ? -7.302 35.225 43.436 1.00 71.31 103 PRO A C 1
ATOM 746 O O . PRO A 1 103 ? -8.470 34.876 43.222 1.00 71.31 103 PRO A O 1
ATOM 749 N N . PRO A 1 104 ? -6.431 34.425 44.078 1.00 57.09 104 PRO A N 1
ATOM 750 C CA . PRO A 1 104 ? -6.843 33.192 44.741 1.00 57.09 104 PRO A CA 1
ATOM 751 C C . PRO A 1 104 ? -7.997 33.469 45.717 1.00 57.09 104 PRO A C 1
ATOM 753 O O . PRO A 1 104 ? -7.965 34.478 46.415 1.00 57.09 104 PRO A O 1
ATOM 756 N N . ALA A 1 105 ? -9.009 32.597 45.745 1.00 55.66 105 ALA A N 1
ATOM 757 C CA . ALA A 1 105 ? -10.234 32.739 46.551 1.00 55.66 105 ALA A CA 1
ATOM 758 C C . ALA A 1 105 ? -11.207 33.885 46.176 1.00 55.66 105 ALA A C 1
ATOM 760 O O . ALA A 1 105 ? -12.164 34.130 46.909 1.00 55.66 105 ALA A O 1
ATOM 761 N N . ALA A 1 106 ? -11.045 34.557 45.029 1.00 60.72 106 ALA A N 1
ATOM 762 C CA . ALA A 1 106 ? -12.078 35.468 44.526 1.00 60.72 106 ALA A CA 1
ATOM 763 C C . ALA A 1 106 ? -13.352 34.688 44.134 1.00 60.72 106 ALA A C 1
ATOM 765 O O . ALA A 1 106 ? -13.287 33.816 43.266 1.00 60.72 106 ALA A O 1
ATOM 766 N N . SER A 1 107 ? -14.506 34.999 44.740 1.00 64.38 107 SER A N 1
ATOM 767 C CA . SER A 1 107 ? -15.797 34.466 44.286 1.00 64.38 107 SER A CA 1
ATOM 768 C C . SER A 1 107 ? -16.195 35.126 42.964 1.00 64.38 107 SER A C 1
ATOM 770 O O . SER A 1 107 ? -16.054 36.340 42.782 1.00 64.38 107 SER A O 1
ATOM 772 N N . VAL A 1 108 ? -16.649 34.323 42.003 1.00 74.00 108 VAL A N 1
ATOM 773 C CA . VAL A 1 108 ? -17.036 34.818 40.680 1.00 74.00 108 VAL A CA 1
ATOM 774 C C . VAL A 1 108 ? -18.545 34.907 40.631 1.00 74.00 108 VAL A C 1
ATOM 776 O O . VAL A 1 108 ? -19.219 33.903 40.487 1.00 74.00 108 VAL A O 1
ATOM 779 N N . ALA A 1 109 ? -19.076 36.117 40.752 1.00 79.38 109 ALA A N 1
ATOM 780 C CA . ALA A 1 109 ? -20.517 36.307 40.719 1.00 79.38 109 ALA A CA 1
ATOM 781 C C . ALA A 1 109 ? -21.115 35.904 39.349 1.00 79.38 109 ALA A C 1
ATOM 783 O O . ALA A 1 109 ? -20.533 36.247 38.314 1.00 79.38 109 ALA A O 1
ATOM 784 N N . PRO A 1 110 ? -22.310 35.289 39.317 1.00 82.94 110 PRO A N 1
ATOM 785 C CA . PRO A 1 110 ? -23.025 35.002 38.078 1.00 82.94 110 PRO A CA 1
ATOM 786 C C . PRO A 1 110 ? -23.197 36.239 37.183 1.00 82.94 110 PRO A C 1
ATOM 788 O O . PRO A 1 110 ? -23.324 37.376 37.659 1.00 82.94 110 PRO A O 1
ATOM 791 N N . GLY A 1 111 ? -23.192 36.034 35.869 1.00 86.19 111 GLY A N 1
ATOM 792 C CA . GLY A 1 111 ? -23.378 37.088 34.871 1.00 86.19 111 GLY A CA 1
ATOM 793 C C . GLY A 1 111 ? -22.477 36.949 33.647 1.00 86.19 111 GLY A C 1
ATOM 794 O O . GLY A 1 111 ? -21.731 35.981 33.502 1.00 86.19 111 GLY A O 1
ATOM 795 N N . VAL A 1 112 ? -22.553 37.938 32.754 1.00 87.69 112 VAL A N 1
ATOM 796 C CA . VAL A 1 112 ? -21.827 37.938 31.477 1.00 87.69 112 VAL A CA 1
ATOM 797 C C . VAL A 1 112 ? -20.442 38.559 31.638 1.00 87.69 112 VAL A C 1
ATOM 799 O O . VAL A 1 112 ? -20.288 39.692 32.097 1.00 87.69 112 VAL A O 1
ATOM 802 N N . TYR A 1 113 ? -19.432 37.825 31.194 1.00 90.19 113 TYR A N 1
ATOM 803 C CA . TYR A 1 113 ? -18.032 38.210 31.172 1.00 90.19 113 TYR A CA 1
ATOM 804 C C . TYR A 1 113 ? -17.521 38.309 29.737 1.00 90.19 113 TYR A C 1
ATOM 806 O O . TYR A 1 113 ? -17.968 37.598 28.837 1.00 90.19 113 TYR A O 1
ATOM 814 N N . ARG A 1 114 ? -16.540 39.187 29.533 1.00 91.31 114 ARG A N 1
ATOM 815 C CA . ARG A 1 114 ? -15.770 39.318 28.301 1.00 91.31 114 ARG A CA 1
ATOM 816 C C . ARG A 1 114 ? -14.298 39.187 28.623 1.00 91.31 114 ARG A C 1
ATOM 818 O O . ARG A 1 114 ? -13.770 39.932 29.440 1.00 91.31 114 ARG A O 1
ATOM 825 N N . ILE A 1 115 ? -13.615 38.298 27.918 1.00 92.62 115 ILE A N 1
ATOM 826 C CA . ILE A 1 115 ? -12.162 38.199 27.959 1.00 92.62 115 ILE A CA 1
ATOM 827 C C . ILE A 1 115 ? -11.562 38.611 26.619 1.00 92.62 115 ILE A C 1
ATOM 829 O O . ILE A 1 115 ? -11.950 38.095 25.576 1.00 92.62 115 ILE A O 1
ATOM 833 N N . THR A 1 116 ? -10.629 39.558 26.638 1.00 91.88 116 THR A N 1
ATOM 834 C CA . THR A 1 116 ? -10.021 40.161 25.450 1.00 91.88 116 THR A CA 1
ATOM 835 C C . THR A 1 116 ? -8.530 39.853 25.392 1.00 91.88 116 THR A C 1
ATOM 837 O O . THR A 1 116 ? -7.785 40.188 26.310 1.00 91.88 116 THR A O 1
ATOM 840 N N . PHE A 1 117 ? -8.095 39.253 24.287 1.00 92.25 117 PHE A N 1
ATOM 841 C CA . PHE A 1 117 ? -6.714 38.895 23.975 1.00 92.25 117 PHE A CA 1
ATOM 842 C C . PHE A 1 117 ? -6.118 39.907 22.987 1.00 92.25 117 PHE A C 1
ATOM 844 O O . PHE A 1 117 ? -6.678 40.130 21.911 1.00 92.25 117 PHE A O 1
ATOM 851 N N . ASP A 1 118 ? -4.967 40.497 23.315 1.00 90.62 118 ASP A N 1
ATOM 852 C CA . ASP A 1 118 ? -4.207 41.371 22.411 1.00 90.62 118 ASP A CA 1
ATOM 853 C C . ASP A 1 118 ? -3.273 40.539 21.523 1.00 90.62 118 ASP A C 1
ATOM 855 O O . ASP A 1 118 ? -2.091 40.322 21.811 1.00 90.62 118 ASP A O 1
ATOM 859 N N . THR A 1 119 ? -3.834 40.033 20.429 1.00 89.81 119 THR A N 1
ATOM 860 C CA . THR A 1 119 ? -3.127 39.224 19.430 1.00 89.81 119 THR A CA 1
ATOM 861 C C . THR A 1 119 ? -2.188 40.059 18.562 1.00 89.81 119 THR A C 1
ATOM 863 O O . THR A 1 119 ? -1.216 39.525 18.025 1.00 89.81 119 THR A O 1
ATOM 866 N N . SER A 1 120 ? -2.414 41.374 18.454 1.00 87.25 120 SER A N 1
ATOM 867 C CA . SER A 1 120 ? -1.598 42.258 17.618 1.00 87.25 120 SER A CA 1
ATOM 868 C C . SER A 1 120 ? -0.135 42.315 18.068 1.00 87.25 120 SER A C 1
ATOM 870 O O . SER A 1 120 ? 0.775 42.227 17.241 1.00 87.25 120 SER A O 1
ATOM 872 N N . GLU A 1 121 ? 0.106 42.438 19.376 1.00 86.00 121 GLU A N 1
ATOM 873 C CA . GLU A 1 121 ? 1.451 42.511 19.955 1.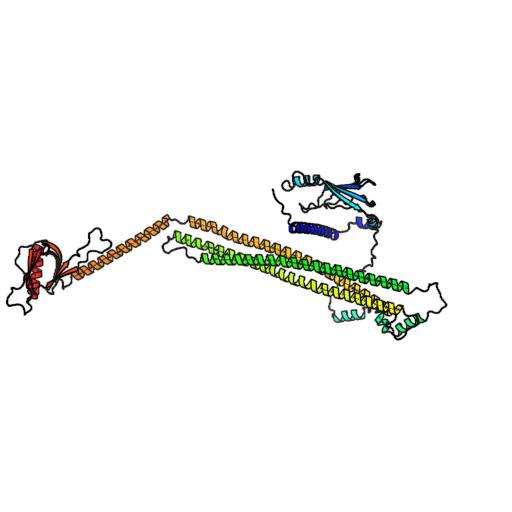00 86.00 121 GLU A CA 1
ATOM 874 C C . GLU A 1 121 ? 2.191 41.178 19.804 1.00 86.00 121 GLU A C 1
ATOM 876 O O . GLU A 1 121 ? 3.384 41.149 19.500 1.00 86.00 121 GLU A O 1
ATOM 881 N N . TYR A 1 122 ? 1.473 40.064 19.944 1.00 88.44 122 TYR A N 1
ATOM 882 C CA . TYR A 1 122 ? 2.016 38.726 19.735 1.00 88.44 122 TYR A CA 1
ATOM 883 C C . TYR A 1 122 ? 2.417 38.480 18.274 1.00 88.44 122 TYR A C 1
ATOM 885 O O . TYR A 1 122 ? 3.551 38.081 18.007 1.00 88.44 122 TYR A O 1
ATOM 893 N N . MET A 1 123 ? 1.534 38.789 17.320 1.00 86.00 123 MET A N 1
ATOM 894 C CA . MET A 1 123 ? 1.805 38.589 15.892 1.00 86.00 123 MET A CA 1
ATOM 895 C C . MET A 1 123 ? 2.950 39.475 15.385 1.00 86.00 123 MET A C 1
ATOM 897 O O . MET A 1 123 ? 3.763 39.014 14.586 1.00 86.00 123 MET A O 1
ATOM 901 N N . ARG A 1 124 ? 3.080 40.717 15.883 1.00 86.56 124 ARG A N 1
ATOM 902 C CA . ARG A 1 124 ? 4.228 41.585 15.552 1.00 86.56 124 ARG A CA 1
ATOM 903 C C . ARG A 1 124 ? 5.560 40.972 15.991 1.00 86.56 124 ARG A C 1
ATOM 905 O O . ARG A 1 124 ? 6.517 41.016 15.223 1.00 86.56 124 ARG A O 1
ATOM 912 N N . ARG A 1 125 ? 5.615 40.370 17.186 1.00 88.19 125 ARG A N 1
ATOM 913 C CA . ARG A 1 125 ? 6.814 39.667 17.680 1.00 88.19 125 ARG A CA 1
ATOM 914 C C . ARG A 1 125 ? 7.119 38.424 16.846 1.00 88.19 125 ARG A C 1
ATOM 916 O O . ARG A 1 125 ? 8.244 38.262 16.391 1.00 88.19 125 ARG A O 1
ATOM 923 N N . CYS A 1 126 ? 6.105 37.613 16.546 1.00 84.94 126 CYS A N 1
ATOM 924 C CA . CYS A 1 126 ? 6.282 36.425 15.707 1.00 84.94 126 CYS A CA 1
ATOM 925 C C . CYS A 1 126 ? 6.758 36.773 14.289 1.00 84.94 126 CYS A C 1
ATOM 927 O O . CYS A 1 126 ? 7.568 36.047 13.719 1.00 84.94 126 CYS A O 1
ATOM 929 N N . ARG A 1 127 ? 6.323 37.910 13.733 1.00 84.69 127 ARG A N 1
ATOM 930 C CA . ARG A 1 127 ? 6.818 38.410 12.446 1.00 84.69 127 ARG A CA 1
ATOM 931 C C . ARG A 1 127 ? 8.277 38.851 12.488 1.00 84.69 127 ARG A C 1
ATOM 933 O O . ARG A 1 127 ? 8.977 38.636 11.505 1.00 84.69 127 ARG A O 1
ATOM 940 N N . ALA A 1 128 ? 8.731 39.474 13.575 1.00 85.75 128 ALA A N 1
ATOM 941 C CA . ALA A 1 128 ? 10.139 39.845 13.714 1.00 85.75 128 ALA A CA 1
ATOM 942 C C . ALA A 1 128 ? 11.057 38.610 13.631 1.00 85.75 128 ALA A C 1
ATOM 944 O O . ALA A 1 128 ? 12.133 38.689 13.050 1.00 85.75 128 ALA A O 1
ATOM 945 N N . GLU A 1 129 ? 10.594 37.465 14.141 1.00 82.94 129 GLU A N 1
ATOM 946 C CA . GLU A 1 129 ? 11.292 36.175 14.056 1.00 82.94 129 GLU A CA 1
ATOM 947 C C . GLU A 1 129 ? 11.085 35.468 12.701 1.00 82.94 129 GLU A C 1
ATOM 949 O O . GLU A 1 129 ? 11.995 34.816 12.192 1.00 82.94 129 GLU A O 1
ATOM 954 N N . HIS A 1 130 ? 9.895 35.589 12.098 1.00 80.50 130 HIS A N 1
ATOM 955 C CA . HIS A 1 130 ? 9.500 34.858 10.887 1.00 80.50 130 HIS A CA 1
ATOM 956 C C . HIS A 1 130 ? 8.769 35.764 9.867 1.00 80.50 130 HIS A C 1
ATOM 958 O O . HIS A 1 130 ? 7.553 35.638 9.665 1.00 80.50 130 HIS A O 1
ATOM 964 N N . PRO A 1 131 ? 9.487 36.677 9.182 1.00 81.38 131 PRO A N 1
ATOM 965 C CA . PRO A 1 131 ? 8.885 37.734 8.360 1.00 81.38 131 PRO A CA 1
ATOM 966 C C . PRO A 1 131 ? 8.188 37.238 7.087 1.00 81.38 131 PRO A C 1
ATOM 968 O O . PRO A 1 131 ? 7.305 37.929 6.581 1.00 81.38 131 PRO A O 1
ATOM 971 N N . ALA A 1 132 ? 8.567 36.060 6.582 1.00 74.56 132 ALA A N 1
ATOM 972 C CA . ALA A 1 132 ? 7.956 35.431 5.409 1.00 74.56 132 ALA A CA 1
ATOM 973 C C . ALA A 1 132 ? 6.641 34.693 5.727 1.00 74.56 132 ALA A C 1
ATOM 975 O O . ALA A 1 132 ? 5.857 34.434 4.821 1.00 74.56 132 ALA A O 1
ATOM 976 N N . PHE A 1 133 ? 6.402 34.353 6.999 1.00 74.06 133 PHE A N 1
ATOM 977 C CA . PHE A 1 133 ? 5.260 33.537 7.420 1.00 74.06 133 PHE A CA 1
ATOM 978 C C . PHE A 1 133 ? 4.139 34.371 8.058 1.00 74.06 133 PHE A C 1
ATOM 980 O O . PHE A 1 133 ? 2.963 34.103 7.824 1.00 74.06 133 PHE A O 1
ATOM 987 N N . PHE A 1 134 ? 4.476 35.417 8.824 1.00 77.75 134 PHE A N 1
ATOM 988 C CA . PHE A 1 134 ? 3.477 36.292 9.450 1.00 77.75 134 PHE A CA 1
ATOM 989 C C . PHE A 1 134 ? 3.228 37.577 8.636 1.00 77.75 134 PHE A C 1
ATOM 991 O O . PHE A 1 134 ? 4.182 38.272 8.261 1.00 77.75 134 PHE A O 1
ATOM 998 N N . PRO A 1 135 ? 1.957 37.964 8.406 1.00 74.81 135 PRO A N 1
ATOM 999 C CA . PRO A 1 135 ? 1.618 39.149 7.623 1.00 74.81 135 PRO A CA 1
ATOM 1000 C C . PRO A 1 135 ? 2.030 40.447 8.332 1.00 74.81 135 PRO A C 1
ATOM 1002 O O . PRO A 1 135 ? 2.027 40.543 9.558 1.00 74.81 135 PRO A O 1
ATOM 1005 N N . ALA A 1 136 ? 2.346 41.488 7.551 1.00 75.50 136 ALA A N 1
ATOM 1006 C CA . ALA A 1 136 ? 2.775 42.793 8.074 1.00 75.50 136 ALA A CA 1
ATOM 1007 C C . ALA A 1 136 ? 1.719 43.491 8.948 1.00 75.50 136 ALA A C 1
ATOM 1009 O O . ALA A 1 136 ? 2.070 44.237 9.862 1.00 75.50 136 ALA A O 1
ATOM 1010 N N . LYS A 1 137 ? 0.433 43.234 8.688 1.00 77.25 137 LYS A N 1
ATOM 1011 C CA . LYS A 1 137 ? -0.682 43.682 9.525 1.00 77.25 137 LYS A CA 1
ATOM 1012 C C . LYS A 1 137 ? -1.413 42.456 10.086 1.00 77.25 137 LYS A C 1
ATOM 1014 O O . LYS A 1 137 ? -1.788 41.591 9.294 1.00 77.25 137 LYS A O 1
ATOM 1019 N N . PRO A 1 138 ? -1.625 42.365 11.413 1.00 76.56 138 PRO A N 1
ATOM 1020 C CA . PRO A 1 138 ? -2.411 41.287 11.997 1.00 76.56 138 PRO A CA 1
ATOM 1021 C C . PRO A 1 138 ? -3.864 41.416 11.541 1.00 76.56 138 PRO A C 1
ATOM 1023 O O . PRO A 1 138 ? -4.449 42.494 11.635 1.00 76.56 138 PRO A O 1
ATOM 1026 N N . PHE A 1 139 ? -4.436 40.316 11.053 1.00 77.88 139 PHE A N 1
ATOM 1027 C CA . PHE A 1 139 ? -5.816 40.291 10.567 1.00 77.88 139 PHE A CA 1
ATOM 1028 C C . PHE A 1 139 ? -6.825 40.503 11.708 1.00 77.88 139 PHE A C 1
ATOM 1030 O O . PHE A 1 139 ? -7.751 41.297 11.576 1.00 77.88 139 PHE A O 1
ATOM 1037 N N . TYR A 1 140 ? -6.577 39.883 12.867 1.00 80.88 140 TYR A N 1
ATOM 1038 C CA . TYR A 1 140 ? -7.312 40.133 14.107 1.00 80.88 140 TYR A CA 1
ATOM 1039 C C . TYR A 1 140 ? -6.398 40.851 15.105 1.00 80.88 140 TYR A C 1
ATOM 1041 O O . TYR A 1 140 ? -5.522 40.209 15.692 1.00 80.88 140 TYR A O 1
ATOM 1049 N N . PRO A 1 141 ? -6.543 42.174 15.305 1.00 82.81 141 PRO A N 1
ATOM 1050 C CA . PRO A 1 141 ? -5.702 42.910 16.246 1.00 82.81 141 PRO A CA 1
ATOM 1051 C C . PRO A 1 141 ? -6.040 42.590 17.709 1.00 82.81 141 PRO A C 1
ATOM 1053 O O . PRO A 1 141 ? -5.167 42.675 18.571 1.00 82.81 141 PRO A O 1
ATOM 1056 N N . ARG A 1 142 ? -7.293 42.216 17.989 1.00 88.81 142 ARG A N 1
ATOM 1057 C CA . ARG A 1 142 ? -7.755 41.701 19.280 1.00 88.81 142 ARG A CA 1
ATOM 1058 C C . ARG A 1 142 ? -8.824 40.643 19.049 1.00 88.81 142 ARG A C 1
ATOM 1060 O O . ARG A 1 142 ? -9.549 40.717 18.059 1.00 88.81 142 ARG A O 1
ATOM 1067 N N . VAL A 1 143 ? -8.944 39.710 19.983 1.00 89.19 143 VAL A N 1
ATOM 1068 C CA . VAL A 1 143 ? -10.008 38.700 20.003 1.00 89.19 143 VAL A CA 1
ATOM 1069 C C . VAL A 1 143 ? -10.717 38.793 21.345 1.00 89.19 143 VAL A C 1
ATOM 1071 O O . VAL A 1 143 ? -10.052 38.743 22.375 1.00 89.19 143 VAL A O 1
ATOM 1074 N N . SER A 1 144 ? -12.041 38.930 21.344 1.00 90.81 144 SER A N 1
ATOM 1075 C CA . SER A 1 144 ? -12.846 38.967 22.569 1.00 90.81 144 SER A CA 1
ATOM 1076 C C . SER A 1 144 ? -13.794 37.774 22.616 1.00 90.81 144 SER A C 1
ATOM 1078 O O . SER A 1 144 ? -14.519 37.526 21.656 1.00 90.81 144 SER A O 1
ATOM 1080 N N . VAL A 1 145 ? -13.795 37.049 23.732 1.00 88.62 145 VAL A N 1
ATOM 1081 C CA . VAL A 1 145 ? -14.693 35.920 23.994 1.00 88.62 145 VAL A CA 1
ATOM 1082 C C . VAL A 1 145 ? -15.667 36.329 25.088 1.00 88.62 145 VAL A C 1
ATOM 1084 O O . VAL A 1 145 ? -15.247 36.776 26.154 1.00 88.62 145 VAL A O 1
ATOM 1087 N N . PHE A 1 146 ? -16.959 36.179 24.814 1.00 89.44 146 PHE A N 1
ATOM 1088 C CA . PHE A 1 146 ? -18.034 36.448 25.762 1.00 89.44 146 PHE A CA 1
ATOM 1089 C C . PHE A 1 146 ? -18.542 35.125 26.325 1.00 89.44 146 PHE A C 1
ATOM 1091 O O . PHE A 1 146 ? -18.716 34.167 25.572 1.00 89.44 146 PHE A O 1
ATOM 1098 N N . PHE A 1 147 ? -18.754 35.060 27.633 1.00 83.56 147 PHE A N 1
ATOM 1099 C CA . PHE A 1 147 ? -19.272 33.873 28.307 1.00 83.56 147 PHE A CA 1
ATOM 1100 C C . PHE A 1 147 ? -20.107 34.271 29.521 1.00 83.56 147 PHE A C 1
ATOM 1102 O O . PHE A 1 147 ? -19.896 35.332 30.100 1.00 83.56 147 PHE A O 1
ATOM 1109 N N . GLU A 1 148 ? -21.059 33.428 29.898 1.00 86.44 148 GLU A N 1
ATOM 1110 C CA . GLU A 1 148 ? -21.955 33.655 31.030 1.00 86.44 148 GLU A CA 1
ATOM 1111 C C . GLU A 1 148 ? -21.704 32.606 32.113 1.00 86.44 148 GLU A C 1
ATOM 1113 O O . GLU A 1 148 ? -21.491 31.432 31.808 1.00 86.44 148 GLU A O 1
ATOM 1118 N N . ILE A 1 149 ? -21.703 33.045 33.370 1.00 84.12 149 ILE A N 1
ATOM 1119 C CA . ILE A 1 149 ? -21.597 32.184 34.551 1.00 84.12 149 ILE A CA 1
ATOM 1120 C C . ILE A 1 149 ? -22.967 32.140 35.227 1.00 84.12 149 ILE A C 1
ATOM 1122 O O . ILE A 1 149 ? -23.556 33.193 35.476 1.00 84.12 149 ILE A O 1
ATOM 1126 N N . LEU A 1 150 ? -23.466 30.931 35.501 1.00 79.19 150 LEU A N 1
ATOM 1127 C CA . LEU A 1 150 ? -24.786 30.678 36.092 1.00 79.19 150 LEU A CA 1
ATOM 1128 C C . LEU A 1 150 ? -24.671 30.322 37.583 1.00 79.19 150 LEU A C 1
ATOM 1130 O O . LEU A 1 150 ? -23.687 29.729 38.015 1.00 79.19 150 LEU A O 1
ATOM 1134 N N . GLU A 1 151 ? -25.725 30.610 38.347 1.00 64.31 151 GLU A N 1
ATOM 1135 C CA . GLU A 1 151 ? -25.811 30.471 39.815 1.00 64.31 151 GLU A CA 1
ATOM 1136 C C . GLU A 1 151 ? -25.548 29.041 40.341 1.00 64.31 151 GLU A C 1
ATOM 1138 O O . GLU A 1 151 ? -25.100 28.855 41.466 1.00 64.31 151 GLU A O 1
ATOM 1143 N N . SER A 1 152 ? -25.734 28.003 39.515 1.00 48.91 152 SER A N 1
ATOM 1144 C CA . SER A 1 152 ? -25.489 26.601 39.893 1.00 48.91 152 SER A CA 1
ATOM 1145 C C . SER A 1 152 ? -24.022 26.155 39.800 1.00 48.91 152 SER A C 1
ATOM 1147 O O . SER A 1 152 ? -23.735 24.975 40.006 1.00 48.91 152 SER A O 1
ATOM 1149 N N . GLN A 1 153 ? -23.100 27.041 39.411 1.00 52.75 153 GLN A N 1
ATOM 1150 C CA . GLN A 1 153 ? -21.670 26.728 39.278 1.00 52.75 153 GLN A CA 1
ATOM 1151 C C . GLN A 1 153 ? -20.828 27.163 40.493 1.00 52.75 153 GLN A C 1
ATOM 1153 O O . GLN A 1 153 ? -19.634 26.866 40.515 1.00 52.75 153 GLN A O 1
ATOM 1158 N N . ASP A 1 154 ? -21.438 27.798 41.504 1.00 43.00 154 ASP A N 1
ATOM 1159 C CA . ASP A 1 154 ? -20.728 28.389 42.653 1.00 43.00 154 ASP A CA 1
ATOM 1160 C C . ASP A 1 154 ? -20.387 27.403 43.794 1.00 43.00 154 ASP A C 1
ATOM 1162 O O . ASP A 1 154 ? -19.475 27.673 44.575 1.00 43.00 154 ASP A O 1
ATOM 1166 N N . ASP A 1 155 ? -20.999 26.212 43.858 1.00 39.38 155 ASP A N 1
ATOM 1167 C CA . ASP A 1 155 ? -20.744 25.233 44.931 1.00 39.38 155 ASP A CA 1
ATOM 1168 C C . ASP A 1 155 ? -19.862 24.052 44.486 1.00 39.38 155 ASP A C 1
ATOM 1170 O O . ASP A 1 155 ? -20.311 22.919 44.297 1.00 39.38 155 ASP A O 1
ATOM 1174 N N . ALA A 1 156 ? -18.554 24.293 44.386 1.00 36.03 156 ALA A N 1
ATOM 1175 C CA . ALA A 1 156 ? -17.544 23.233 44.356 1.00 36.03 156 ALA A CA 1
ATOM 1176 C C . ALA A 1 156 ? -16.815 23.126 45.707 1.00 36.03 156 ALA A C 1
ATOM 1178 O O . ALA A 1 156 ? -15.608 23.351 45.807 1.00 36.03 156 ALA A O 1
ATOM 1179 N N . ALA A 1 157 ? -17.537 22.736 46.761 1.00 32.50 157 ALA A N 1
ATOM 1180 C CA . ALA A 1 157 ? -16.911 22.201 47.968 1.00 32.50 157 ALA A CA 1
ATOM 1181 C C . ALA A 1 157 ? -16.330 20.796 47.672 1.00 32.50 157 ALA A C 1
ATOM 1183 O O . ALA A 1 157 ? -17.047 19.930 47.157 1.00 32.50 157 ALA A O 1
ATOM 1184 N N . PRO A 1 158 ? -15.054 20.506 47.988 1.00 38.50 158 PRO A N 1
ATOM 1185 C CA . PRO A 1 158 ? -14.473 19.194 47.733 1.00 38.50 158 PRO A CA 1
ATOM 1186 C C . PRO A 1 158 ? -14.968 18.176 48.771 1.00 38.50 158 PRO A C 1
ATOM 1188 O O . PRO A 1 158 ? -14.530 18.184 49.920 1.00 38.50 158 PRO A O 1
ATOM 1191 N N . ARG A 1 159 ? -15.840 17.242 48.369 1.00 29.20 159 ARG A N 1
ATOM 1192 C CA . ARG A 1 159 ? -16.044 16.001 49.135 1.00 29.20 159 ARG A CA 1
ATOM 1193 C C . ARG A 1 159 ? -14.822 15.103 48.934 1.00 29.20 159 ARG A C 1
ATOM 1195 O O . ARG A 1 159 ? -14.524 14.661 47.827 1.00 29.20 159 ARG A O 1
ATOM 1202 N N . SER A 1 160 ? -14.087 14.897 50.016 1.00 30.52 160 SER A N 1
ATOM 1203 C CA . SER A 1 160 ? -12.899 14.056 50.122 1.00 30.52 160 SER A CA 1
ATOM 1204 C C . SER A 1 160 ? -13.210 12.567 49.885 1.00 30.52 160 SER A C 1
ATOM 1206 O O . SER A 1 160 ? -14.253 12.078 50.318 1.00 30.52 160 SER A O 1
ATOM 1208 N N . PRO A 1 161 ? -12.300 11.808 49.246 1.00 34.25 161 PRO A N 1
ATOM 1209 C CA . PRO A 1 161 ? -12.358 10.353 49.221 1.00 34.25 161 PRO A CA 1
ATOM 1210 C C . PRO A 1 161 ? -11.800 9.775 50.530 1.00 34.25 161 PRO A C 1
ATOM 1212 O O . PRO A 1 161 ? -10.709 10.142 50.972 1.00 34.25 161 PRO A O 1
ATOM 1215 N N . HIS A 1 162 ? -12.537 8.842 51.132 1.00 32.59 162 HIS A N 1
ATOM 1216 C CA . HIS A 1 162 ? -12.056 8.011 52.232 1.00 32.59 162 HIS A CA 1
ATOM 1217 C C . HIS A 1 162 ? -10.811 7.220 51.793 1.00 32.59 162 HIS A C 1
ATOM 1219 O O . HIS A 1 162 ? -10.876 6.367 50.909 1.00 32.59 162 HIS A O 1
ATOM 1225 N N . GLN A 1 163 ? -9.675 7.518 52.425 1.00 28.39 163 GLN A N 1
ATOM 1226 C CA . GLN A 1 163 ? -8.490 6.667 52.435 1.00 28.39 163 GLN A CA 1
ATOM 1227 C C . GLN A 1 163 ? -8.731 5.491 53.388 1.00 28.39 163 GLN A C 1
ATOM 1229 O O . GLN A 1 163 ? -8.951 5.694 54.579 1.00 28.39 163 GLN A O 1
ATOM 1234 N N . LEU A 1 164 ? -8.622 4.270 52.869 1.00 26.86 164 LEU A N 1
ATOM 1235 C CA . LEU A 1 164 ? -8.176 3.114 53.639 1.00 26.86 164 LEU A CA 1
ATOM 1236 C C . LEU A 1 164 ? -6.796 2.727 53.099 1.00 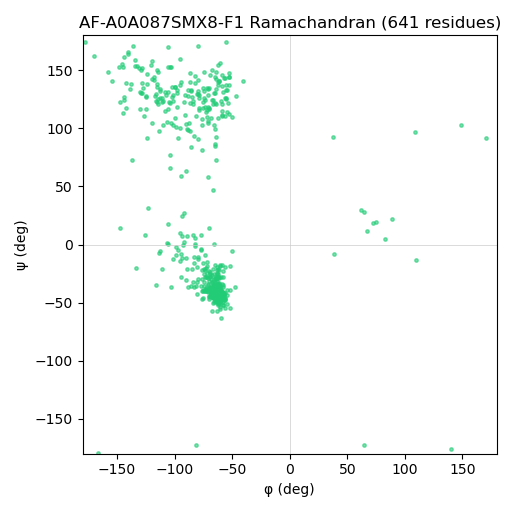26.86 164 LEU A C 1
ATOM 1238 O O . LEU A 1 164 ? -6.606 2.534 51.899 1.00 26.86 164 LEU A O 1
ATOM 1242 N N . SER A 1 165 ? -5.829 2.720 54.006 1.00 25.36 165 SER A N 1
ATOM 1243 C CA . SER A 1 165 ? -4.395 2.520 53.806 1.00 25.36 165 SER A CA 1
ATOM 1244 C C . SER A 1 165 ? -4.051 1.123 53.268 1.00 25.36 165 SER A C 1
ATOM 1246 O O . SER A 1 165 ? -4.676 0.152 53.693 1.00 25.36 165 SER A O 1
ATOM 1248 N N . PRO A 1 166 ? -2.986 0.960 52.461 1.00 27.94 166 PRO A N 1
ATOM 1249 C CA . PRO A 1 166 ? -2.268 -0.302 52.372 1.00 27.94 166 PRO A CA 1
ATOM 1250 C C . PRO A 1 166 ? -1.125 -0.330 53.397 1.00 27.94 166 PRO A C 1
ATOM 1252 O O . PRO A 1 166 ? -0.311 0.590 53.486 1.00 27.94 166 PRO A O 1
ATOM 1255 N N . VAL A 1 167 ? -1.081 -1.405 54.182 1.00 26.02 167 VAL A N 1
ATOM 1256 C CA . VAL A 1 167 ? 0.032 -1.750 55.070 1.00 26.02 167 VAL A CA 1
ATOM 1257 C C . VAL A 1 167 ? 1.190 -2.286 54.224 1.00 26.02 167 VAL A C 1
ATOM 1259 O O . VAL A 1 167 ? 1.001 -3.130 53.351 1.00 26.02 167 VAL A O 1
ATOM 1262 N N . SER A 1 168 ? 2.380 -1.755 54.495 1.00 27.53 168 SER A N 1
ATOM 1263 C CA . SER A 1 168 ? 3.675 -2.190 53.971 1.00 27.53 168 SER A CA 1
ATOM 1264 C C . SER A 1 168 ? 3.984 -3.635 54.377 1.00 27.53 168 SER A C 1
ATOM 1266 O O . SER A 1 168 ? 3.740 -4.032 55.516 1.00 27.53 168 SER A O 1
ATOM 1268 N N . SER A 1 169 ? 4.563 -4.428 53.480 1.00 27.48 169 SER A N 1
ATOM 1269 C CA . SER A 1 169 ? 5.263 -5.665 53.840 1.00 27.48 169 SER A CA 1
ATOM 1270 C C . SER A 1 169 ? 6.478 -5.799 52.932 1.00 27.48 169 SER A C 1
ATOM 1272 O O . SER A 1 169 ? 6.343 -5.792 51.711 1.00 27.48 169 SER A O 1
ATOM 1274 N N . GLY A 1 170 ? 7.649 -5.792 53.566 1.00 26.27 170 GLY A N 1
ATOM 1275 C CA . GLY A 1 170 ? 8.952 -5.625 52.944 1.00 26.27 170 GLY A CA 1
ATOM 1276 C C . GLY A 1 170 ? 9.537 -6.869 52.285 1.00 26.27 170 GLY A C 1
ATOM 1277 O O . GLY A 1 170 ? 9.050 -7.990 52.434 1.00 26.27 170 GLY A O 1
ATOM 1278 N N . ASP A 1 171 ? 10.629 -6.596 51.579 1.00 25.16 171 ASP A N 1
ATOM 1279 C CA . ASP A 1 171 ? 11.565 -7.536 50.982 1.00 25.16 171 ASP A CA 1
ATOM 1280 C C . ASP A 1 171 ? 12.134 -8.531 51.998 1.00 25.16 171 ASP A C 1
ATOM 1282 O O . ASP A 1 171 ? 12.656 -8.133 53.038 1.00 25.16 171 ASP A O 1
ATOM 1286 N N . LEU A 1 172 ? 12.142 -9.813 51.629 1.00 24.92 172 LEU A N 1
ATOM 1287 C CA . LEU A 1 172 ? 13.128 -10.796 52.075 1.00 24.92 172 LEU A CA 1
ATOM 1288 C C . LEU A 1 172 ? 13.396 -11.766 50.915 1.00 24.92 172 LEU A C 1
ATOM 1290 O O . LEU A 1 172 ? 12.525 -12.531 50.505 1.00 24.92 172 LEU A O 1
ATOM 1294 N N . SER A 1 173 ? 14.620 -11.712 50.395 1.00 27.77 173 SER A N 1
ATOM 1295 C CA . SER A 1 173 ? 15.210 -12.732 49.529 1.00 27.77 173 SER A CA 1
ATOM 1296 C C . SER A 1 173 ? 15.822 -13.825 50.405 1.00 27.77 173 SER A C 1
ATOM 1298 O O . SER A 1 173 ? 16.638 -13.507 51.269 1.00 27.77 173 SER A O 1
ATOM 1300 N N . VAL A 1 174 ? 15.454 -15.091 50.179 1.00 27.80 174 VAL A N 1
ATOM 1301 C CA . VAL A 1 174 ? 16.215 -16.272 50.621 1.00 27.80 174 VAL A CA 1
ATOM 1302 C C . VAL A 1 174 ? 16.100 -17.364 49.553 1.00 27.80 174 VAL A C 1
ATOM 1304 O O . VAL A 1 174 ? 15.005 -17.734 49.129 1.00 27.80 174 VAL A O 1
ATOM 1307 N N . ASP A 1 175 ? 17.262 -17.859 49.134 1.00 28.17 175 ASP A N 1
ATOM 1308 C CA . ASP A 1 175 ? 17.481 -18.984 48.230 1.00 28.17 175 ASP A CA 1
ATOM 1309 C C . ASP A 1 175 ? 16.904 -20.318 48.734 1.00 28.17 175 ASP A C 1
ATOM 1311 O O . ASP A 1 175 ? 16.853 -20.596 49.930 1.00 28.17 175 ASP A O 1
ATOM 1315 N N . GLY A 1 176 ? 16.638 -21.225 47.787 1.00 29.75 176 GLY A N 1
ATOM 1316 C CA . GLY A 1 176 ? 16.811 -22.661 48.027 1.00 29.75 176 GLY A CA 1
ATOM 1317 C C . GLY A 1 176 ? 15.537 -23.499 48.146 1.00 29.75 176 GLY A C 1
ATOM 1318 O O . GLY A 1 176 ? 14.971 -23.670 49.216 1.00 29.75 176 GLY A O 1
ATOM 1319 N N . ARG A 1 177 ? 15.174 -24.127 47.018 1.00 39.53 177 ARG A N 1
ATOM 1320 C CA . ARG A 1 177 ? 14.478 -25.426 46.887 1.00 39.53 177 ARG A CA 1
ATOM 1321 C C . ARG A 1 177 ? 13.386 -25.725 47.927 1.00 39.53 177 ARG A C 1
ATOM 1323 O O . ARG A 1 177 ? 13.621 -26.416 48.913 1.00 39.53 177 ARG A O 1
ATOM 1330 N N . SER A 1 178 ? 12.142 -25.383 47.608 1.00 32.88 178 SER A N 1
ATOM 1331 C CA . SER A 1 178 ? 10.990 -26.070 48.198 1.00 32.88 178 SER A CA 1
ATOM 1332 C C . SER A 1 178 ? 9.862 -26.252 47.180 1.00 32.88 178 SER A C 1
ATOM 1334 O O . SER A 1 178 ? 9.610 -25.425 46.309 1.00 32.88 178 SER A O 1
ATOM 1336 N N . ASN A 1 179 ? 9.266 -27.440 47.240 1.00 35.72 179 ASN A N 1
ATOM 1337 C CA . ASN A 1 179 ? 8.372 -28.025 46.249 1.00 35.72 179 ASN A CA 1
ATOM 1338 C C . ASN A 1 179 ? 7.031 -27.248 46.178 1.00 35.72 179 ASN A C 1
ATOM 1340 O O . ASN A 1 179 ? 6.359 -27.137 47.213 1.00 35.72 179 ASN A O 1
ATOM 1344 N N . PRO A 1 180 ? 6.597 -26.742 45.002 1.00 39.66 180 PRO A N 1
ATOM 1345 C CA . PRO A 1 180 ? 5.416 -25.874 44.861 1.00 39.66 180 PRO A CA 1
ATOM 1346 C C . PRO A 1 180 ? 4.101 -26.501 45.357 1.00 39.66 180 PRO A C 1
ATOM 1348 O O . PRO A 1 180 ? 3.147 -25.787 45.668 1.00 39.66 180 PRO A O 1
ATOM 1351 N N . SER A 1 181 ? 4.044 -27.827 45.523 1.00 42.56 181 SER A N 1
ATOM 1352 C CA . SER A 1 181 ? 2.866 -28.523 46.045 1.00 42.56 181 SER A CA 1
ATOM 1353 C C . SER A 1 181 ? 2.643 -28.367 47.555 1.00 42.56 181 SER A C 1
ATOM 1355 O O . SER A 1 181 ? 1.524 -28.591 48.012 1.00 42.56 181 SER A O 1
ATOM 1357 N N . HIS A 1 182 ? 3.671 -28.023 48.344 1.00 37.38 182 HIS A N 1
ATOM 1358 C CA . HIS A 1 182 ? 3.518 -27.829 49.795 1.00 37.38 182 HIS A CA 1
ATOM 1359 C C . HIS A 1 182 ? 3.065 -26.406 50.146 1.00 37.38 182 HIS A C 1
ATOM 1361 O O . HIS A 1 182 ? 2.224 -26.236 51.027 1.00 37.38 182 HIS A O 1
ATOM 1367 N N . VAL A 1 183 ? 3.539 -25.405 49.398 1.00 40.19 183 VAL A N 1
ATOM 1368 C CA . VAL A 1 183 ? 3.139 -23.996 49.561 1.00 40.19 183 VAL A CA 1
ATOM 1369 C C . VAL A 1 183 ? 1.664 -23.798 49.189 1.00 40.19 183 VAL A C 1
ATOM 1371 O O . VAL A 1 183 ? 0.933 -23.146 49.929 1.00 40.19 183 VAL A O 1
ATOM 1374 N N . ALA A 1 184 ? 1.183 -24.463 48.131 1.00 40.97 184 ALA A N 1
ATOM 1375 C CA . ALA A 1 184 ? -0.229 -24.423 47.742 1.00 40.97 184 ALA A CA 1
ATOM 1376 C C . ALA A 1 184 ? -1.167 -25.084 48.776 1.00 40.97 184 ALA A C 1
ATOM 1378 O O . ALA A 1 184 ? -2.269 -24.593 49.014 1.00 40.97 184 ALA A O 1
ATOM 1379 N N . ARG A 1 185 ? -0.733 -26.174 49.433 1.00 39.19 185 ARG A N 1
ATOM 1380 C CA . ARG A 1 185 ? -1.527 -26.846 50.483 1.00 39.19 185 ARG A CA 1
ATOM 1381 C C . ARG A 1 185 ? -1.579 -26.041 51.780 1.00 39.19 185 ARG A C 1
ATOM 1383 O O . ARG A 1 185 ? -2.635 -25.984 52.400 1.00 39.19 185 ARG A O 1
ATOM 1390 N N . LEU A 1 186 ? -0.482 -25.384 52.161 1.00 33.91 186 LEU A N 1
ATOM 1391 C CA . LEU A 1 186 ? -0.456 -24.491 53.324 1.00 33.91 186 LEU A CA 1
ATOM 1392 C C . LEU A 1 186 ? -1.254 -23.202 53.069 1.00 33.91 186 LEU A C 1
ATOM 1394 O O . LEU A 1 186 ? -1.992 -22.773 53.949 1.00 33.91 186 LEU A O 1
ATOM 1398 N N . GLN A 1 187 ? -1.215 -22.636 51.855 1.00 37.59 187 GLN A N 1
ATOM 1399 C CA . GLN A 1 187 ? -2.070 -21.497 51.490 1.00 37.59 187 GLN A CA 1
ATOM 1400 C C . GLN A 1 187 ? -3.563 -21.853 51.461 1.00 37.59 187 GLN A C 1
ATOM 1402 O O . GLN A 1 187 ? -4.376 -21.033 51.878 1.00 37.59 187 GLN A O 1
ATOM 1407 N N . ALA A 1 188 ? -3.938 -23.065 51.038 1.00 40.53 188 ALA A N 1
ATOM 1408 C CA . ALA A 1 188 ? -5.329 -23.529 51.077 1.00 40.53 188 ALA A CA 1
ATOM 1409 C C . ALA A 1 188 ? -5.825 -23.864 52.499 1.00 40.53 188 ALA A C 1
ATOM 1411 O O . ALA A 1 188 ? -7.016 -23.745 52.768 1.00 40.53 188 ALA A O 1
ATOM 1412 N N . ALA A 1 189 ? -4.927 -24.262 53.409 1.00 37.00 189 ALA A N 1
ATOM 1413 C CA . ALA A 1 189 ? -5.261 -24.564 54.804 1.00 37.00 189 ALA A CA 1
ATOM 1414 C C . ALA A 1 189 ? -5.278 -23.323 55.721 1.00 37.00 189 ALA A C 1
ATOM 1416 O O . ALA A 1 189 ? -5.901 -23.365 56.778 1.00 37.00 189 ALA A O 1
ATOM 1417 N N . VAL A 1 190 ? -4.604 -22.229 55.333 1.00 35.78 190 VAL A N 1
ATOM 1418 C CA . VAL A 1 190 ? -4.433 -21.013 56.160 1.00 35.78 190 VAL A CA 1
ATOM 1419 C C . VAL A 1 190 ? -5.156 -19.786 55.585 1.00 35.78 190 VAL A C 1
ATOM 1421 O O . VAL A 1 190 ? -5.266 -18.763 56.258 1.00 35.78 190 VAL A O 1
ATOM 1424 N N . THR A 1 191 ? -5.725 -19.857 54.377 1.00 30.62 191 THR A N 1
ATOM 1425 C CA . THR A 1 191 ? -6.664 -18.815 53.939 1.00 30.62 191 THR A CA 1
ATOM 1426 C C . THR A 1 191 ? -8.001 -19.019 54.653 1.00 30.62 191 THR A C 1
ATOM 1428 O O . THR A 1 191 ? -8.626 -20.065 54.467 1.00 30.62 191 THR A O 1
ATOM 1431 N N . PRO A 1 192 ? -8.472 -18.064 55.481 1.00 35.00 192 PRO A N 1
ATOM 1432 C CA . PRO A 1 192 ? -9.792 -18.179 56.077 1.00 35.00 192 PRO A CA 1
ATOM 1433 C C . PRO A 1 192 ? -10.804 -18.278 54.938 1.00 35.00 192 PRO A C 1
ATOM 1435 O O . PRO A 1 192 ? -10.872 -17.404 54.067 1.00 35.00 192 PRO A O 1
ATOM 1438 N N . ARG A 1 193 ? -11.558 -19.382 54.914 1.00 42.16 193 ARG A N 1
ATOM 1439 C CA . ARG A 1 193 ? -12.670 -19.564 53.985 1.00 42.16 193 ARG A CA 1
ATOM 1440 C C . ARG A 1 193 ? -13.575 -18.341 54.153 1.00 42.16 193 ARG A C 1
ATOM 1442 O O . ARG A 1 193 ? -13.982 -18.029 55.269 1.00 42.16 193 ARG A O 1
ATOM 1449 N N . LYS A 1 194 ? -13.800 -17.592 53.072 1.00 44.16 194 LYS A N 1
ATOM 1450 C CA . LYS A 1 194 ? -14.639 -16.387 53.091 1.00 44.16 194 LYS A CA 1
ATOM 1451 C C . LYS A 1 194 ? -16.029 -16.827 53.563 1.00 44.16 194 LYS A C 1
ATOM 1453 O O . LYS A 1 194 ? -16.655 -17.599 52.846 1.00 44.16 194 LYS A O 1
ATOM 1458 N N . PHE A 1 195 ? -16.436 -16.415 54.765 1.00 38.09 195 PHE A N 1
ATOM 1459 C CA . PHE A 1 195 ? -17.715 -16.799 55.370 1.00 38.09 195 PHE A CA 1
ATOM 1460 C C . PHE A 1 195 ? -18.844 -16.450 54.396 1.00 38.09 195 PHE A C 1
ATOM 1462 O O . PHE A 1 195 ? -19.029 -15.279 54.047 1.00 38.09 195 PHE A O 1
ATOM 1469 N N . ASP A 1 196 ? -19.529 -17.468 53.890 1.00 49.84 196 ASP A N 1
ATOM 1470 C CA . ASP A 1 196 ? -20.641 -17.315 52.962 1.00 49.84 196 ASP A CA 1
ATOM 1471 C C . ASP A 1 196 ? -21.910 -17.379 53.799 1.00 49.84 196 ASP A C 1
ATOM 1473 O O . ASP A 1 196 ? -22.429 -18.455 54.075 1.00 49.84 196 ASP A O 1
ATOM 1477 N N . PHE A 1 197 ? -22.384 -16.211 54.237 1.00 45.06 197 PHE A N 1
ATOM 1478 C CA . PHE A 1 197 ? -23.524 -16.081 55.147 1.00 45.06 197 PHE A CA 1
ATOM 1479 C C . PHE A 1 197 ? -24.732 -16.932 54.734 1.00 45.06 197 PHE A C 1
ATOM 1481 O O . PHE A 1 197 ? -25.395 -17.494 55.596 1.00 45.06 197 PHE A O 1
ATOM 1488 N N . ALA A 1 198 ? -25.012 -17.079 53.436 1.00 45.31 198 ALA A N 1
ATOM 1489 C CA . ALA A 1 198 ? -26.139 -17.883 52.981 1.00 45.31 198 ALA A CA 1
ATOM 1490 C C . ALA A 1 198 ? -25.843 -19.387 53.071 1.00 45.31 198 ALA A C 1
ATOM 1492 O O . ALA A 1 198 ? -26.670 -20.143 53.572 1.00 45.31 198 ALA A O 1
ATOM 1493 N N . ALA A 1 199 ? -24.674 -19.834 52.605 1.00 49.41 199 ALA A N 1
ATOM 1494 C CA . ALA A 1 199 ? -24.324 -21.253 52.623 1.00 49.41 199 ALA A CA 1
ATOM 1495 C C . ALA A 1 199 ? -24.003 -21.755 54.040 1.00 49.41 199 ALA A C 1
ATOM 1497 O O . ALA A 1 199 ? -24.398 -22.860 54.399 1.00 49.41 199 ALA A O 1
ATOM 1498 N N . ASP A 1 200 ? -23.331 -20.955 54.860 1.00 56.66 200 ASP A N 1
ATOM 1499 C CA . ASP A 1 200 ? -22.865 -21.355 56.187 1.00 56.66 200 ASP A CA 1
ATOM 1500 C C . ASP A 1 200 ? -23.989 -21.301 57.238 1.00 56.66 200 ASP A C 1
ATOM 1502 O O . ASP A 1 200 ? -23.994 -22.127 58.146 1.00 56.66 200 ASP A O 1
ATOM 1506 N N . ILE A 1 201 ? -24.991 -20.415 57.094 1.00 55.25 201 ILE A N 1
ATOM 1507 C CA . ILE A 1 201 ? -26.206 -20.422 57.939 1.00 55.25 201 ILE A CA 1
ATOM 1508 C C . ILE A 1 201 ? -27.160 -21.549 57.526 1.00 55.25 201 ILE A C 1
ATOM 1510 O O . ILE A 1 201 ? -27.734 -22.208 58.388 1.00 55.25 201 ILE A O 1
ATOM 1514 N N . VAL A 1 202 ? -27.332 -21.801 56.222 1.00 51.53 202 VAL A N 1
ATOM 1515 C CA . VAL A 1 202 ? -28.227 -22.865 55.727 1.00 51.53 202 VAL A CA 1
ATOM 1516 C C . VAL A 1 202 ? -27.677 -24.258 56.039 1.00 51.53 202 VAL A C 1
ATOM 1518 O O . VAL A 1 202 ? -28.454 -25.152 56.365 1.00 51.53 202 VAL A O 1
ATOM 1521 N N . ASN A 1 203 ? -26.358 -24.449 55.962 1.00 52.09 203 ASN A N 1
ATOM 1522 C CA . ASN A 1 203 ? -25.726 -25.759 56.146 1.00 52.09 203 ASN A CA 1
ATOM 1523 C C . ASN A 1 203 ? -25.286 -26.044 57.595 1.00 52.09 203 ASN A C 1
ATOM 1525 O O . ASN A 1 203 ? -24.736 -27.114 57.853 1.00 52.09 203 ASN A O 1
ATOM 1529 N N . ASN A 1 204 ? -25.501 -25.118 58.539 1.00 61.53 204 ASN A N 1
ATOM 1530 C CA . ASN A 1 204 ? -25.161 -25.301 59.951 1.00 61.53 204 ASN A CA 1
ATOM 1531 C C . ASN A 1 204 ? -26.410 -25.198 60.843 1.00 61.53 204 ASN A C 1
ATOM 1533 O O . ASN A 1 204 ? -26.901 -24.110 61.152 1.00 61.53 204 ASN A O 1
ATOM 1537 N N . ASP A 1 205 ? -26.883 -26.356 61.308 1.00 50.66 205 ASP A N 1
ATOM 1538 C CA . ASP A 1 205 ? -28.090 -26.491 62.130 1.00 50.66 205 ASP A CA 1
ATOM 1539 C C . ASP A 1 205 ? -28.010 -25.791 63.497 1.00 50.66 205 ASP A C 1
ATOM 1541 O O . ASP A 1 205 ? -29.049 -25.509 64.097 1.00 50.66 205 ASP A O 1
ATOM 1545 N N . GLU A 1 206 ? -26.817 -25.519 64.035 1.00 55.62 206 GLU A N 1
ATOM 1546 C CA . GLU A 1 206 ? -26.657 -24.767 65.289 1.00 55.62 206 GLU A CA 1
ATOM 1547 C C . GLU A 1 206 ? -26.769 -23.260 65.065 1.00 55.62 206 GLU A C 1
ATOM 1549 O O . GLU A 1 206 ? -27.491 -22.595 65.806 1.00 55.62 206 GLU A O 1
ATOM 1554 N N . LEU A 1 207 ? -26.154 -22.732 64.001 1.00 52.34 207 LEU A N 1
ATOM 1555 C CA . LEU A 1 207 ? -26.288 -21.321 63.612 1.00 52.34 207 LEU A CA 1
ATOM 1556 C C . LEU A 1 207 ? -27.721 -20.996 63.177 1.00 52.34 207 LEU A C 1
ATOM 1558 O O . LEU A 1 207 ? -28.282 -19.987 63.602 1.00 52.34 207 LEU A O 1
ATOM 1562 N N . ALA A 1 208 ? -28.354 -21.889 62.412 1.00 50.75 208 ALA A N 1
ATOM 1563 C CA . ALA A 1 208 ? -29.758 -21.756 62.041 1.00 50.75 208 ALA A CA 1
ATOM 1564 C C . ALA A 1 208 ? -30.694 -21.797 63.263 1.00 50.75 208 ALA A C 1
ATOM 1566 O O . ALA A 1 208 ? -31.715 -21.111 63.273 1.00 50.75 208 ALA A O 1
ATOM 1567 N N . ARG A 1 209 ? -30.375 -22.585 64.304 1.00 53.06 209 ARG A N 1
ATOM 1568 C CA . ARG A 1 209 ? -31.144 -22.619 65.563 1.00 53.06 209 ARG A CA 1
ATOM 1569 C C . ARG A 1 209 ? -30.891 -21.395 66.442 1.00 53.06 209 ARG A C 1
ATOM 1571 O O . ARG A 1 209 ? -31.853 -20.884 67.005 1.00 53.06 209 ARG A O 1
ATOM 1578 N N . ALA A 1 210 ? -29.655 -20.907 66.530 1.00 54.12 210 ALA A N 1
ATOM 1579 C CA . ALA A 1 210 ? -29.305 -19.704 67.285 1.00 54.12 210 ALA A CA 1
ATOM 1580 C C . ALA A 1 210 ? -29.976 -18.451 66.697 1.00 54.12 210 ALA A C 1
ATOM 1582 O O . ALA A 1 210 ? -30.629 -17.717 67.433 1.00 54.12 210 ALA A O 1
ATOM 1583 N N . ALA A 1 211 ? -29.941 -18.284 65.369 1.00 52.19 211 ALA A N 1
ATOM 1584 C CA . ALA A 1 211 ? -30.639 -17.197 64.676 1.00 52.19 211 ALA A CA 1
ATOM 1585 C C . ALA A 1 211 ? -32.167 -17.250 64.892 1.00 52.19 211 ALA A C 1
ATOM 1587 O O . ALA A 1 211 ? -32.812 -16.226 65.116 1.00 52.19 211 ALA A O 1
ATOM 1588 N N . ARG A 1 212 ? -32.761 -18.457 64.902 1.00 51.78 212 ARG A N 1
ATOM 1589 C CA . ARG A 1 212 ? -34.189 -18.651 65.222 1.00 51.78 212 ARG A CA 1
ATOM 1590 C C . ARG A 1 212 ? -34.514 -18.353 66.688 1.00 51.78 212 ARG A C 1
ATOM 1592 O O . ARG A 1 212 ? -35.582 -17.814 66.962 1.00 51.78 212 ARG A O 1
ATOM 1599 N N . ALA A 1 213 ? -33.633 -18.712 67.622 1.00 53.00 213 ALA A N 1
ATOM 1600 C CA . ALA A 1 213 ? -33.818 -18.457 69.050 1.00 53.00 213 ALA A CA 1
ATOM 1601 C C . ALA A 1 213 ? -33.741 -16.957 69.368 1.00 53.00 213 ALA A C 1
ATOM 1603 O O . ALA A 1 213 ? -34.554 -16.455 70.138 1.00 53.00 213 ALA A O 1
ATOM 1604 N N . GLU A 1 214 ? -32.829 -16.234 68.721 1.00 50.59 214 GLU A N 1
ATOM 1605 C CA . GLU A 1 214 ? -32.692 -14.784 68.857 1.00 50.59 214 GLU A CA 1
ATOM 1606 C C . GLU A 1 214 ? -33.923 -14.056 68.290 1.00 50.59 214 GLU A C 1
ATOM 1608 O O . GLU A 1 214 ? -34.520 -13.234 68.987 1.00 50.59 214 GLU A O 1
ATOM 1613 N N . ALA A 1 215 ? -34.409 -14.470 67.110 1.00 47.44 215 ALA A N 1
ATOM 1614 C CA . ALA A 1 215 ? -35.649 -13.965 66.509 1.00 47.44 215 ALA A CA 1
ATOM 1615 C C . ALA A 1 215 ? -36.916 -14.282 67.336 1.00 47.44 215 ALA A C 1
ATOM 1617 O O . ALA A 1 215 ? -37.882 -13.520 67.301 1.00 47.44 215 ALA A O 1
ATOM 1618 N N . ALA A 1 216 ? -36.925 -15.391 68.087 1.00 45.88 216 ALA A N 1
ATOM 1619 C CA . ALA A 1 216 ? -38.049 -15.807 68.932 1.00 45.88 216 ALA A CA 1
ATOM 1620 C C . ALA A 1 216 ? -37.996 -15.250 70.372 1.00 45.88 216 ALA A C 1
ATOM 1622 O O . ALA A 1 216 ? -39.029 -15.188 71.037 1.00 45.88 216 ALA A O 1
ATOM 1623 N N . SER A 1 217 ? -36.823 -14.842 70.870 1.00 44.47 217 SER A N 1
ATOM 1624 C CA . SER A 1 217 ? -36.618 -14.368 72.253 1.00 44.47 217 SER A CA 1
ATOM 1625 C C . SER A 1 217 ? -36.993 -12.903 72.510 1.00 44.47 217 SER A C 1
ATOM 1627 O O . SER A 1 217 ? -36.793 -12.411 73.623 1.00 44.47 217 SER A O 1
ATOM 1629 N N . ALA A 1 218 ? -37.571 -12.205 71.529 1.00 43.38 218 ALA A N 1
ATOM 1630 C CA . ALA A 1 218 ? -38.095 -10.853 71.702 1.00 43.38 218 ALA A CA 1
ATOM 1631 C C . ALA A 1 218 ? -39.289 -10.856 72.686 1.00 43.38 218 ALA A C 1
ATOM 1633 O O . ALA A 1 218 ? -40.452 -10.956 72.302 1.00 43.38 218 ALA A O 1
ATOM 1634 N N . SER A 1 219 ? -38.990 -10.797 73.988 1.00 40.16 219 SER A N 1
ATOM 1635 C CA . SER A 1 219 ? -39.965 -10.772 75.082 1.00 40.16 219 SER A CA 1
ATOM 1636 C C . SER A 1 219 ? -40.429 -9.330 75.384 1.00 40.16 219 SER A C 1
ATOM 1638 O O . SER A 1 219 ? -39.625 -8.402 75.280 1.00 40.16 219 SER A O 1
ATOM 1640 N N . PRO A 1 220 ? -41.683 -9.085 75.822 1.00 43.81 220 PRO A N 1
ATOM 1641 C CA . PRO A 1 220 ? -42.345 -7.770 75.723 1.00 43.81 220 PRO A CA 1
ATOM 1642 C C . PRO A 1 220 ? -41.915 -6.698 76.744 1.00 43.81 220 PRO A C 1
ATOM 1644 O O . PRO A 1 220 ? -42.583 -5.674 76.861 1.00 43.81 220 PRO A O 1
ATOM 1647 N N . ARG A 1 221 ? -40.873 -6.925 77.555 1.00 33.97 221 ARG A N 1
ATOM 1648 C CA . ARG A 1 221 ? -40.602 -6.125 78.774 1.00 33.97 221 ARG A CA 1
ATOM 1649 C C . ARG A 1 221 ? -39.445 -5.127 78.695 1.00 33.97 221 ARG A C 1
ATOM 1651 O O . ARG A 1 221 ? -39.236 -4.390 79.651 1.00 33.97 221 ARG A O 1
ATOM 1658 N N . CYS A 1 222 ? -38.762 -5.032 77.562 1.00 30.34 222 CYS A N 1
ATOM 1659 C CA . CYS A 1 222 ? -37.851 -3.929 77.270 1.00 30.34 222 CYS A CA 1
ATOM 1660 C C . CYS A 1 222 ? -38.306 -3.284 75.964 1.00 30.34 222 CYS A C 1
ATOM 1662 O O . CYS A 1 222 ? -37.911 -3.711 74.885 1.00 30.34 222 CYS A O 1
ATOM 1664 N N . GLN A 1 223 ? -39.159 -2.269 76.059 1.00 34.12 223 GLN A N 1
ATOM 1665 C CA . GLN A 1 223 ? -39.277 -1.284 74.994 1.00 34.12 223 GLN A CA 1
ATOM 1666 C C . GLN A 1 223 ? -38.274 -0.169 75.317 1.00 34.12 223 GLN A C 1
ATOM 1668 O O . GLN A 1 223 ? -38.561 0.659 76.182 1.00 34.12 223 GLN A O 1
ATOM 1673 N N . PRO A 1 224 ? -37.111 -0.078 74.642 1.00 31.09 224 PRO A N 1
ATOM 1674 C CA . PRO A 1 224 ? -36.715 1.246 74.201 1.00 31.09 224 PRO A CA 1
ATOM 1675 C C . PRO A 1 224 ? -37.859 1.733 73.305 1.00 31.09 224 PRO A C 1
ATOM 1677 O O . PRO A 1 224 ? -38.499 0.928 72.626 1.00 31.09 224 PRO A O 1
ATOM 1680 N N . SER A 1 225 ? -38.152 3.024 73.303 1.00 30.80 225 SER A N 1
ATOM 1681 C CA . SER A 1 225 ? -39.036 3.624 72.308 1.00 30.80 225 SER A CA 1
ATOM 1682 C C . SER A 1 225 ? -38.401 3.497 70.915 1.00 30.80 225 SER A C 1
ATOM 1684 O O . SER A 1 225 ? -37.874 4.460 70.368 1.00 30.80 225 SER A O 1
ATOM 1686 N N . PHE A 1 226 ? -38.389 2.296 70.354 1.00 34.03 226 PHE A N 1
ATOM 1687 C CA . PHE A 1 226 ? -38.373 2.106 68.924 1.00 34.03 226 PHE A CA 1
ATOM 1688 C C . PHE A 1 226 ? -39.839 2.112 68.535 1.00 34.03 226 PHE A C 1
ATOM 1690 O O . PHE A 1 226 ? -40.578 1.164 68.805 1.00 34.03 226 PHE A O 1
ATOM 1697 N N . GLU A 1 227 ? -40.266 3.226 67.941 1.00 30.61 227 GLU A N 1
ATOM 1698 C CA . GLU A 1 227 ? -41.410 3.197 67.039 1.00 30.61 227 GLU A CA 1
ATOM 1699 C C . GLU A 1 227 ? -41.307 1.935 66.172 1.00 30.61 227 GLU A C 1
ATOM 1701 O O . GLU A 1 227 ? -40.190 1.564 65.787 1.00 30.61 227 GLU A O 1
ATOM 1706 N N . PRO A 1 228 ? -42.425 1.248 65.878 1.00 35.03 228 PRO A N 1
ATOM 1707 C CA . PRO A 1 228 ? -42.389 0.113 64.972 1.00 35.03 228 PRO A CA 1
ATOM 1708 C C . PRO A 1 228 ? -41.703 0.597 63.699 1.00 35.03 228 PRO A C 1
ATOM 1710 O O . PRO A 1 228 ? -42.229 1.488 63.030 1.00 35.03 228 PRO A O 1
ATOM 1713 N N . LEU A 1 229 ? -40.501 0.076 63.413 1.00 42.38 229 LEU A N 1
ATOM 1714 C CA . LEU A 1 229 ? -39.804 0.353 62.166 1.00 42.38 229 LEU A CA 1
ATOM 1715 C C . LEU A 1 229 ? -40.827 0.076 61.077 1.00 42.38 229 LEU A C 1
ATOM 1717 O O . LEU A 1 229 ? -41.274 -1.056 60.897 1.00 42.38 229 LEU A O 1
ATOM 1721 N N . GLN A 1 230 ? -41.278 1.141 60.425 1.00 44.84 230 GLN A N 1
ATOM 1722 C CA . GLN A 1 230 ? -42.198 1.048 59.316 1.00 44.84 230 GLN A CA 1
ATOM 1723 C C . GLN A 1 230 ? -41.432 0.288 58.224 1.00 44.84 230 GLN A C 1
ATOM 1725 O O . GLN A 1 230 ? -40.653 0.871 57.476 1.00 44.84 230 GLN A O 1
ATOM 1730 N N . HIS A 1 231 ? -41.572 -1.039 58.184 1.00 55.78 231 HIS A N 1
ATOM 1731 C CA . HIS A 1 231 ? -40.794 -1.898 57.289 1.00 55.78 231 HIS A CA 1
ATOM 1732 C C . HIS A 1 231 ? -41.080 -1.593 55.808 1.00 55.78 231 HIS A C 1
ATOM 1734 O O . HIS A 1 231 ? -40.210 -1.794 54.971 1.00 55.78 231 HIS A O 1
ATOM 1740 N N . GLY A 1 232 ? -42.255 -1.038 55.488 1.00 64.38 232 GLY A N 1
ATOM 1741 C CA . GLY A 1 232 ? -42.624 -0.585 54.140 1.00 64.38 232 GLY A CA 1
ATOM 1742 C C . GLY A 1 232 ? -41.699 0.500 53.566 1.00 64.38 232 GLY A C 1
ATOM 1743 O O . GLY A 1 232 ? -41.002 0.224 52.594 1.00 64.38 232 GLY A O 1
ATOM 1744 N N . PRO A 1 233 ? -41.621 1.705 54.164 1.00 74.69 233 PRO A N 1
ATOM 1745 C CA . PRO A 1 233 ? -40.826 2.804 53.615 1.00 74.69 233 PRO A CA 1
ATOM 1746 C C . PRO A 1 233 ? -39.322 2.519 53.514 1.00 74.69 233 PRO A C 1
ATOM 1748 O O . PRO A 1 233 ? -38.666 3.079 52.639 1.00 74.69 233 PRO A O 1
ATOM 1751 N N . GLU A 1 234 ? -38.753 1.655 54.360 1.00 73.00 234 GLU A N 1
ATOM 1752 C CA . GLU A 1 234 ? -37.345 1.257 54.219 1.00 73.00 234 GLU A CA 1
ATOM 1753 C C . GLU A 1 234 ? -37.133 0.271 53.057 1.00 73.00 234 GLU A C 1
ATOM 1755 O O . GLU A 1 234 ? -36.198 0.439 52.274 1.00 73.00 234 GLU A O 1
ATOM 1760 N N . LEU A 1 235 ? -38.041 -0.693 52.861 1.00 75.44 235 LEU A N 1
ATOM 1761 C CA . LEU A 1 235 ? -38.022 -1.571 51.683 1.00 75.44 235 LEU A CA 1
ATOM 1762 C C . LEU A 1 235 ? -38.236 -0.783 50.382 1.00 75.44 235 LEU A C 1
ATOM 1764 O O . LEU A 1 235 ? -37.603 -1.090 49.371 1.00 75.44 235 LEU A O 1
ATOM 1768 N N . ASP A 1 236 ? -39.070 0.259 50.411 1.00 79.88 236 ASP A N 1
ATOM 1769 C CA . ASP A 1 236 ? -39.272 1.177 49.284 1.00 79.88 236 ASP A CA 1
ATOM 1770 C C . ASP A 1 236 ? -38.007 2.001 48.989 1.00 79.88 236 ASP A C 1
ATOM 1772 O O . ASP A 1 236 ? -37.645 2.205 47.827 1.00 79.88 236 ASP A O 1
ATOM 1776 N N . ARG A 1 237 ? -37.267 2.429 50.022 1.00 82.12 237 ARG A N 1
ATOM 1777 C CA . ARG A 1 237 ? -35.957 3.078 49.841 1.00 82.12 237 ARG A CA 1
ATOM 1778 C C . ARG A 1 237 ? -34.933 2.126 49.235 1.00 82.12 237 ARG A C 1
ATOM 1780 O O . ARG A 1 237 ? -34.248 2.514 48.288 1.00 82.12 237 ARG A O 1
ATOM 1787 N N . GLN A 1 238 ? -34.826 0.898 49.742 1.00 81.81 238 GLN A N 1
ATOM 1788 C CA . GLN A 1 238 ? -33.920 -0.117 49.196 1.00 81.81 238 GLN A CA 1
ATOM 1789 C C . GLN A 1 238 ? -34.269 -0.451 47.741 1.00 81.81 238 GLN A C 1
ATOM 1791 O O . GLN A 1 238 ? -33.381 -0.493 46.890 1.00 81.81 238 GLN A O 1
ATOM 1796 N N . ALA A 1 239 ? -35.559 -0.597 47.427 1.00 82.69 239 ALA A N 1
ATOM 1797 C CA . ALA A 1 239 ? -36.057 -0.744 46.063 1.00 82.69 239 ALA A CA 1
ATOM 1798 C C . ALA A 1 239 ? -35.586 0.398 45.155 1.00 82.69 239 ALA A C 1
ATOM 1800 O O . ALA A 1 239 ? -34.960 0.151 44.128 1.00 82.69 239 ALA A O 1
ATOM 1801 N N . ALA A 1 240 ? -35.788 1.646 45.582 1.00 83.75 240 ALA A N 1
ATOM 1802 C CA . ALA A 1 240 ? -35.360 2.820 44.830 1.00 83.75 240 ALA A CA 1
ATOM 1803 C C . ALA A 1 240 ? -33.829 2.922 44.677 1.00 83.75 240 ALA A C 1
ATOM 1805 O O . ALA A 1 240 ? -33.333 3.524 43.724 1.00 83.75 240 ALA A O 1
ATOM 1806 N N . VAL A 1 241 ? -33.041 2.382 45.614 1.00 86.75 241 VAL A N 1
ATOM 1807 C CA . VAL A 1 241 ? -31.579 2.274 45.464 1.00 86.75 241 VAL A CA 1
ATOM 1808 C C . VAL A 1 241 ? -31.222 1.240 44.398 1.00 86.75 241 VAL A C 1
ATOM 1810 O O . VAL A 1 241 ? -30.411 1.538 43.524 1.00 86.75 241 VAL A O 1
ATOM 1813 N N . ILE A 1 242 ? -31.839 0.059 44.432 1.00 86.25 242 ILE A N 1
ATOM 1814 C CA . ILE A 1 242 ? -31.595 -1.023 43.467 1.00 86.25 242 ILE A CA 1
ATOM 1815 C C . ILE A 1 242 ? -31.984 -0.587 42.052 1.00 86.25 242 ILE A C 1
ATOM 1817 O O . ILE A 1 242 ? -31.204 -0.790 41.124 1.00 86.25 242 ILE A O 1
ATOM 1821 N N . ASP A 1 243 ? -33.132 0.073 41.894 1.00 90.12 243 ASP A N 1
ATOM 1822 C CA . ASP A 1 243 ? -33.595 0.583 40.601 1.00 90.12 243 ASP A CA 1
ATOM 1823 C C . ASP A 1 243 ? -32.636 1.645 40.043 1.00 90.12 243 ASP A C 1
ATOM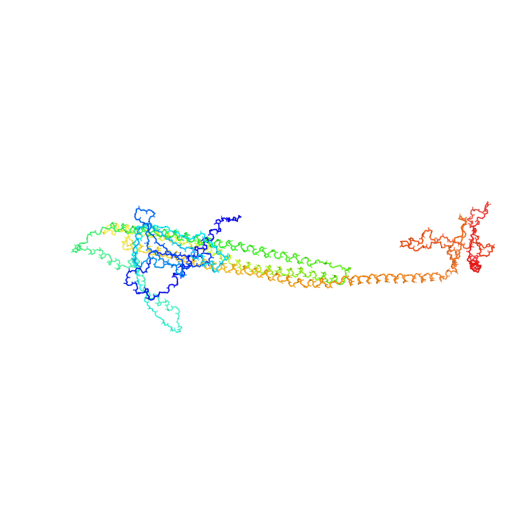 1825 O O . ASP A 1 243 ? -32.310 1.635 38.856 1.00 90.12 243 ASP A O 1
ATOM 1829 N N . ARG A 1 244 ? -32.097 2.522 40.905 1.00 92.50 244 ARG A N 1
ATOM 1830 C CA . ARG A 1 244 ? -31.058 3.489 40.511 1.00 92.50 244 ARG A CA 1
ATOM 1831 C C . ARG A 1 244 ? -29.746 2.816 40.116 1.00 92.50 244 ARG A C 1
ATOM 1833 O O . ARG A 1 244 ? -29.123 3.250 39.151 1.00 92.50 244 ARG A O 1
ATOM 1840 N N . LEU A 1 245 ? -29.317 1.778 40.837 1.00 88.31 245 LEU A N 1
ATOM 1841 C CA . LEU A 1 245 ? -28.118 1.009 40.487 1.00 88.31 245 LEU A CA 1
ATOM 1842 C C . LEU A 1 245 ? -28.291 0.286 39.147 1.00 88.31 245 LEU A C 1
ATOM 1844 O O . LEU A 1 245 ? -27.369 0.288 38.334 1.00 88.31 245 LEU A O 1
ATOM 1848 N N . ASP A 1 246 ? -29.465 -0.295 38.902 1.00 92.50 246 ASP A N 1
ATOM 1849 C CA . ASP A 1 246 ? -29.784 -0.956 37.639 1.00 92.50 246 ASP A CA 1
ATOM 1850 C C . ASP A 1 246 ? -29.792 0.026 36.461 1.00 92.50 246 ASP A C 1
ATOM 1852 O O . ASP A 1 246 ? -29.144 -0.229 35.442 1.00 92.50 246 ASP A O 1
ATOM 1856 N N . ALA A 1 247 ? -30.468 1.169 36.620 1.00 92.69 247 ALA A N 1
ATOM 1857 C CA . ALA A 1 247 ? -30.507 2.223 35.613 1.00 92.69 247 ALA A CA 1
ATOM 1858 C C . ALA A 1 247 ? -29.104 2.783 35.330 1.00 92.69 247 ALA A C 1
ATOM 1860 O O . ALA A 1 247 ? -28.703 2.878 34.170 1.00 92.69 247 ALA A O 1
ATOM 1861 N N . GLY A 1 248 ? -28.323 3.064 36.378 1.00 93.00 248 GLY A N 1
ATOM 1862 C CA . GLY A 1 248 ? -26.945 3.534 36.242 1.00 93.00 248 GLY A CA 1
ATOM 1863 C C . GLY A 1 248 ? -26.040 2.517 35.543 1.00 93.00 248 GLY A C 1
ATOM 1864 O O . GLY A 1 248 ? -25.255 2.888 34.675 1.00 93.00 248 GLY A O 1
ATOM 1865 N N . ALA A 1 249 ? -26.180 1.224 35.850 1.00 90.31 249 ALA A N 1
ATOM 1866 C CA . ALA A 1 249 ? -25.431 0.172 35.164 1.00 90.31 249 ALA A CA 1
ATOM 1867 C C . ALA A 1 249 ? -25.842 0.015 33.692 1.00 90.31 249 ALA A C 1
ATOM 1869 O O . ALA A 1 249 ? -24.993 -0.263 32.843 1.00 90.31 249 ALA A O 1
ATOM 1870 N N . HIS A 1 250 ? -27.127 0.201 33.375 1.00 95.50 250 HIS A N 1
ATOM 1871 C CA . HIS A 1 250 ? -27.607 0.198 31.995 1.00 95.50 250 HIS A CA 1
ATOM 1872 C C . HIS A 1 250 ? -26.998 1.331 31.177 1.00 95.50 250 HIS A C 1
ATOM 1874 O O . HIS A 1 250 ? -26.484 1.093 30.083 1.00 95.50 250 HIS A O 1
ATOM 1880 N N . GLU A 1 251 ? -27.068 2.547 31.716 1.00 95.31 251 GLU A N 1
ATOM 1881 C CA . GLU A 1 251 ? -26.565 3.754 31.073 1.00 95.31 251 GLU A CA 1
ATOM 1882 C C . GLU A 1 251 ? -25.050 3.671 30.884 1.00 95.31 251 GLU A C 1
ATOM 1884 O O . GLU A 1 251 ? -24.555 3.860 29.772 1.00 95.31 251 GLU A O 1
ATOM 1889 N N . GLU A 1 252 ? -24.319 3.291 31.935 1.00 93.31 252 GLU A N 1
ATOM 1890 C CA . GLU A 1 252 ? -22.870 3.127 31.874 1.00 93.31 252 GLU A CA 1
ATOM 1891 C C . GLU A 1 252 ? -22.465 2.088 30.824 1.00 93.31 252 GLU A C 1
ATOM 1893 O O . GLU A 1 252 ? -21.600 2.364 29.992 1.00 93.31 252 GLU A O 1
ATOM 1898 N N . SER A 1 253 ? -23.112 0.917 30.809 1.00 95.12 253 SER A N 1
ATOM 1899 C CA . SER A 1 253 ? -22.826 -0.090 29.786 1.00 95.12 253 SER A CA 1
ATOM 1900 C C . SER A 1 253 ? -23.174 0.427 28.388 1.00 95.12 253 SER A C 1
ATOM 1902 O O . SER A 1 253 ? -22.410 0.220 27.451 1.00 95.12 253 SER A O 1
ATOM 1904 N N . GLY A 1 254 ? -24.258 1.193 28.228 1.00 95.56 254 GLY A N 1
ATOM 1905 C CA . GLY A 1 254 ? -24.584 1.865 26.967 1.00 95.56 254 GLY A CA 1
ATOM 1906 C C . GLY A 1 254 ? -23.461 2.785 26.469 1.00 95.56 254 GLY A C 1
ATOM 1907 O O . GLY A 1 254 ? -23.048 2.689 25.309 1.00 95.56 254 GLY A O 1
ATOM 1908 N N . VAL A 1 255 ? -22.913 3.623 27.352 1.00 94.56 255 VAL A N 1
ATOM 1909 C CA . VAL A 1 255 ? -21.763 4.495 27.052 1.00 94.56 255 VAL A CA 1
ATOM 1910 C C . VAL A 1 255 ? -20.520 3.669 26.712 1.00 94.56 255 VAL A C 1
ATOM 1912 O O . VAL A 1 255 ? -19.834 3.951 25.725 1.00 94.56 255 VAL A O 1
ATOM 1915 N N . ASN A 1 256 ? -20.250 2.617 27.481 1.00 93.19 256 ASN A N 1
ATOM 1916 C CA . ASN A 1 256 ? -19.108 1.733 27.280 1.00 93.19 256 ASN A CA 1
ATOM 1917 C C . ASN A 1 256 ? -19.158 1.030 25.912 1.00 93.19 256 ASN A C 1
ATOM 1919 O O . ASN A 1 256 ? -18.156 0.986 25.194 1.00 93.19 256 ASN A O 1
ATOM 1923 N N . GLN A 1 257 ? -20.336 0.556 25.499 1.00 94.88 257 GLN A N 1
ATOM 1924 C CA . GLN A 1 257 ? -20.551 -0.035 24.178 1.00 94.88 257 GLN A CA 1
ATOM 1925 C C . GLN A 1 257 ? -20.369 0.988 23.051 1.00 94.88 257 GLN A C 1
ATOM 1927 O O . GLN A 1 257 ? -19.741 0.685 22.033 1.00 94.88 257 GLN A O 1
ATOM 1932 N N . ALA A 1 258 ? -20.854 2.219 23.233 1.00 93.44 258 ALA A N 1
ATOM 1933 C CA . ALA A 1 258 ? -20.635 3.290 22.264 1.00 93.44 258 ALA A CA 1
ATOM 1934 C C . ALA A 1 258 ? -19.136 3.609 22.095 1.00 93.44 258 ALA A C 1
ATOM 1936 O O . ALA A 1 258 ? -18.665 3.798 20.967 1.00 93.44 258 ALA A O 1
ATOM 1937 N N . LEU A 1 259 ? -18.371 3.610 23.193 1.00 91.94 259 LEU A N 1
ATOM 1938 C CA . LEU A 1 259 ? -16.925 3.822 23.169 1.00 91.94 259 LEU A CA 1
ATOM 1939 C C . LEU A 1 259 ? -16.182 2.664 22.483 1.00 91.94 259 LEU A C 1
ATOM 1941 O O . LEU A 1 259 ? -15.327 2.913 21.629 1.00 91.94 259 LEU A O 1
ATOM 1945 N N . ALA A 1 260 ? -16.543 1.412 22.778 1.00 91.69 260 ALA A N 1
ATOM 1946 C CA . ALA A 1 260 ? -15.987 0.241 22.097 1.00 91.69 260 ALA A CA 1
ATOM 1947 C C . ALA A 1 260 ? -16.255 0.285 20.581 1.00 91.69 260 ALA A C 1
ATOM 1949 O O . ALA A 1 260 ? -15.344 0.075 19.776 1.00 91.69 260 ALA A O 1
ATOM 1950 N N . ALA A 1 261 ? -17.472 0.656 20.171 1.00 90.25 261 ALA A N 1
ATOM 1951 C CA . ALA A 1 261 ? -17.832 0.820 18.763 1.00 90.25 261 ALA A CA 1
ATOM 1952 C C . ALA A 1 261 ? -17.059 1.964 18.079 1.00 90.25 261 ALA A C 1
ATOM 1954 O O . ALA A 1 261 ? -16.751 1.894 16.885 1.00 90.25 261 ALA A O 1
ATOM 1955 N N . LEU A 1 262 ? -16.733 3.040 18.803 1.00 89.81 262 LEU A N 1
ATOM 1956 C CA . LEU A 1 262 ? -15.862 4.104 18.294 1.00 89.81 262 LEU A CA 1
ATOM 1957 C C . LEU A 1 262 ? -14.430 3.591 18.075 1.00 89.81 262 LEU A C 1
ATOM 1959 O O . LEU A 1 262 ? -13.851 3.830 17.014 1.00 89.81 262 LEU A O 1
ATOM 1963 N N . MET A 1 263 ? -13.874 2.862 19.046 1.00 89.69 263 MET A N 1
ATOM 1964 C CA . MET A 1 263 ? -12.540 2.255 18.960 1.00 89.69 263 MET A CA 1
ATOM 1965 C C . MET A 1 263 ? -12.446 1.262 17.794 1.00 89.69 263 MET A C 1
ATOM 1967 O O . MET A 1 263 ? -11.512 1.331 16.995 1.00 89.69 263 MET A O 1
ATOM 1971 N N . GLN A 1 264 ? -13.458 0.408 17.623 1.00 90.00 264 GLN A N 1
ATOM 1972 C CA . GLN A 1 264 ? -13.558 -0.513 16.491 1.00 90.00 264 GLN A CA 1
ATOM 1973 C C . GLN A 1 264 ? -13.578 0.233 15.149 1.00 90.00 264 GLN A C 1
ATOM 1975 O O . GLN A 1 264 ? -12.836 -0.121 14.231 1.00 90.00 264 GLN A O 1
ATOM 1980 N N . ARG A 1 265 ? -14.395 1.291 15.026 1.00 88.75 265 ARG A N 1
ATOM 1981 C CA . ARG A 1 265 ? -14.455 2.116 13.808 1.00 88.75 265 ARG A CA 1
ATOM 1982 C C . ARG A 1 265 ? -13.114 2.775 13.495 1.00 88.75 265 ARG A C 1
ATOM 1984 O O . ARG A 1 265 ? -12.718 2.795 12.332 1.00 88.75 265 ARG A O 1
ATOM 1991 N N . ARG A 1 266 ? -12.385 3.252 14.511 1.00 88.44 266 ARG A N 1
ATOM 1992 C CA . ARG A 1 266 ? -11.030 3.801 14.336 1.00 88.44 266 ARG A CA 1
ATOM 1993 C C . ARG A 1 266 ? -10.052 2.755 13.807 1.00 88.44 266 ARG A C 1
ATOM 1995 O O . ARG A 1 266 ? -9.369 3.027 12.824 1.00 88.44 266 ARG A O 1
ATOM 2002 N N . LEU A 1 267 ? -10.036 1.552 14.381 1.00 89.12 267 LEU A N 1
ATOM 2003 C CA . LEU A 1 267 ? -9.192 0.456 13.887 1.00 89.12 267 LEU A CA 1
ATOM 2004 C C . LEU A 1 267 ? -9.559 0.045 12.454 1.00 89.12 267 LEU A C 1
ATOM 2006 O O . LEU A 1 267 ? -8.674 -0.189 11.633 1.00 89.12 267 LEU A O 1
ATOM 2010 N N . ALA A 1 268 ? -10.851 0.001 12.120 1.00 87.62 268 ALA A N 1
ATOM 2011 C CA . ALA A 1 268 ? -11.313 -0.308 10.769 1.00 87.62 268 ALA A CA 1
ATOM 2012 C C . ALA A 1 268 ? -10.906 0.772 9.750 1.00 87.62 268 ALA A C 1
ATOM 2014 O O . ALA A 1 268 ? -10.458 0.441 8.650 1.00 87.62 268 ALA A O 1
ATOM 2015 N N . ALA A 1 269 ? -11.008 2.052 10.117 1.00 84.88 269 ALA A N 1
ATOM 2016 C CA . ALA A 1 269 ? -10.554 3.164 9.286 1.00 84.88 269 ALA A CA 1
ATOM 2017 C C . ALA A 1 269 ? -9.031 3.124 9.074 1.00 84.88 269 ALA A C 1
ATOM 2019 O O . ALA A 1 269 ? -8.568 3.238 7.938 1.00 84.88 269 ALA A O 1
ATOM 2020 N N . ALA A 1 270 ? -8.266 2.877 10.141 1.00 86.12 270 ALA A N 1
ATOM 2021 C CA . ALA A 1 270 ? -6.817 2.698 10.092 1.00 86.12 270 ALA A CA 1
ATOM 2022 C C . ALA A 1 270 ? -6.418 1.524 9.182 1.00 86.12 270 ALA A C 1
ATOM 2024 O O . ALA A 1 270 ? -5.548 1.677 8.324 1.00 86.12 270 ALA A O 1
ATOM 2025 N N . ARG A 1 271 ? -7.106 0.378 9.299 1.00 93.44 271 ARG A N 1
ATOM 2026 C CA . ARG A 1 271 ? -6.927 -0.779 8.409 1.00 93.44 271 ARG A CA 1
ATOM 2027 C C . ARG A 1 271 ? -7.182 -0.404 6.954 1.00 93.44 271 ARG A C 1
ATOM 2029 O O . ARG A 1 271 ? -6.330 -0.658 6.112 1.00 93.44 271 ARG A O 1
ATOM 2036 N N . SER A 1 272 ? -8.325 0.219 6.667 1.00 89.25 272 SER A N 1
ATOM 2037 C CA . SER A 1 272 ? -8.717 0.598 5.306 1.00 89.25 272 SER A CA 1
ATOM 2038 C C . SER A 1 272 ? -7.728 1.582 4.670 1.00 89.25 272 SER A C 1
ATOM 2040 O O . SER A 1 272 ? -7.405 1.462 3.490 1.00 89.25 272 SER A O 1
ATOM 2042 N N . ALA A 1 273 ? -7.206 2.538 5.446 1.00 82.56 273 ALA A N 1
ATOM 2043 C CA . ALA A 1 273 ? -6.161 3.448 4.984 1.00 82.56 273 ALA A CA 1
ATOM 2044 C C . ALA A 1 273 ? -4.862 2.702 4.643 1.00 82.56 273 ALA A C 1
ATOM 2046 O O . ALA A 1 273 ? -4.332 2.878 3.548 1.00 82.56 273 ALA A O 1
ATOM 2047 N N . SER A 1 274 ? -4.397 1.818 5.529 1.00 91.00 274 SER A N 1
ATOM 2048 C CA . SER A 1 274 ? -3.204 0.999 5.287 1.00 91.00 274 SER A CA 1
ATOM 2049 C C . SER A 1 274 ? -3.375 0.030 4.108 1.00 91.00 274 SER A C 1
ATOM 2051 O O . SER A 1 274 ? -2.431 -0.180 3.353 1.00 91.00 274 SER A O 1
ATOM 2053 N N . GLU A 1 275 ? -4.574 -0.524 3.895 1.00 94.38 275 GLU A N 1
ATOM 2054 C CA . GLU A 1 275 ? -4.905 -1.369 2.735 1.00 94.38 275 GLU A CA 1
ATOM 2055 C C . GLU A 1 275 ? -4.779 -0.598 1.412 1.00 94.38 275 GLU A C 1
ATOM 2057 O O . GLU A 1 275 ? -4.240 -1.134 0.442 1.00 94.38 275 GLU A O 1
ATOM 2062 N N . ARG A 1 276 ? -5.205 0.673 1.369 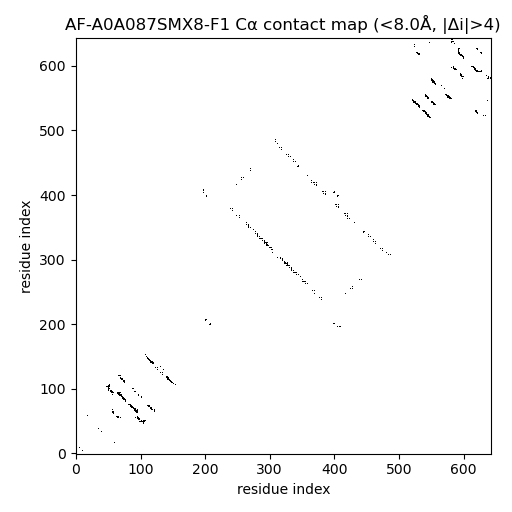1.00 87.88 276 ARG A N 1
ATOM 2063 C CA . ARG A 1 276 ? -5.020 1.529 0.184 1.00 87.88 276 ARG A CA 1
ATOM 2064 C C . ARG A 1 276 ? -3.546 1.796 -0.103 1.00 87.88 276 ARG A C 1
ATOM 2066 O O . ARG A 1 276 ? -3.122 1.645 -1.246 1.00 87.88 276 ARG A O 1
ATOM 2073 N N . THR A 1 277 ? -2.758 2.141 0.917 1.00 86.19 277 THR A N 1
ATOM 2074 C CA . THR A 1 277 ? -1.308 2.346 0.756 1.00 86.19 277 THR A CA 1
ATOM 2075 C C . THR A 1 277 ? -0.609 1.066 0.298 1.00 86.19 277 THR A C 1
ATOM 2077 O O . THR A 1 277 ? 0.229 1.113 -0.597 1.00 86.19 277 THR A O 1
ATOM 2080 N N . LEU A 1 278 ? -0.997 -0.092 0.839 1.00 93.50 278 LEU A N 1
ATOM 2081 C CA . LEU A 1 278 ? -0.501 -1.393 0.393 1.00 93.50 278 LEU A CA 1
ATOM 2082 C C . LEU A 1 278 ? -0.818 -1.651 -1.085 1.00 93.50 278 LEU A C 1
ATOM 2084 O O . LEU A 1 278 ? 0.048 -2.110 -1.828 1.00 93.50 278 LEU A O 1
ATOM 2088 N N . GLY A 1 279 ? -2.047 -1.352 -1.513 1.00 85.00 279 GLY A N 1
ATOM 2089 C CA . GLY A 1 279 ? -2.450 -1.447 -2.915 1.00 85.00 279 GLY A CA 1
ATOM 2090 C C . GLY A 1 279 ? -1.596 -0.562 -3.824 1.00 85.00 279 GLY A C 1
ATOM 2091 O O . GLY A 1 279 ? -1.113 -1.036 -4.849 1.00 85.00 279 GLY A O 1
ATOM 2092 N N . ALA A 1 280 ? -1.343 0.685 -3.414 1.00 84.62 280 ALA A N 1
ATOM 2093 C CA . ALA A 1 280 ? -0.492 1.613 -4.155 1.00 84.62 280 ALA A CA 1
ATOM 2094 C C . ALA A 1 280 ? 0.957 1.108 -4.277 1.00 84.62 280 ALA A C 1
ATOM 2096 O O . ALA A 1 280 ? 1.499 1.093 -5.377 1.00 84.62 280 ALA A O 1
ATOM 2097 N N . LEU A 1 281 ? 1.563 0.622 -3.187 1.00 88.00 281 LEU A N 1
ATOM 2098 C CA . LEU A 1 281 ? 2.926 0.070 -3.216 1.00 88.00 281 LEU A CA 1
ATOM 2099 C C . LEU A 1 281 ? 3.043 -1.147 -4.134 1.00 88.00 281 LEU A C 1
ATOM 2101 O O . LEU A 1 281 ? 4.001 -1.251 -4.892 1.00 88.00 281 LEU A O 1
ATOM 2105 N N . ARG A 1 282 ? 2.054 -2.047 -4.110 1.00 93.56 282 ARG A N 1
ATOM 2106 C CA . ARG A 1 282 ? 2.021 -3.204 -5.017 1.00 93.56 282 ARG A CA 1
ATOM 2107 C C . ARG A 1 282 ? 1.854 -2.799 -6.475 1.00 93.56 282 ARG A C 1
ATOM 2109 O O . ARG A 1 282 ? 2.475 -3.407 -7.340 1.00 93.56 282 ARG A O 1
ATOM 2116 N N . ALA A 1 283 ? 1.023 -1.794 -6.748 1.00 84.69 283 ALA A N 1
ATOM 2117 C CA . ALA A 1 283 ? 0.857 -1.265 -8.096 1.00 84.69 283 ALA A CA 1
ATOM 2118 C C . ALA A 1 283 ? 2.166 -0.650 -8.612 1.00 84.69 283 ALA A C 1
ATOM 2120 O O . ALA A 1 283 ? 2.558 -0.936 -9.740 1.00 84.69 283 ALA A O 1
ATOM 2121 N N . LEU A 1 284 ? 2.871 0.116 -7.771 1.00 86.75 284 LEU A N 1
ATOM 2122 C CA . LEU A 1 284 ? 4.191 0.659 -8.094 1.00 86.75 284 LEU A CA 1
ATOM 2123 C C . LEU A 1 284 ? 5.209 -0.459 -8.339 1.00 86.75 284 LEU A C 1
ATOM 2125 O O . LEU A 1 284 ? 5.815 -0.487 -9.401 1.00 86.75 284 LEU A O 1
ATOM 2129 N N . ALA A 1 285 ? 5.333 -1.436 -7.434 1.00 90.31 285 ALA A N 1
ATOM 2130 C CA . ALA A 1 285 ? 6.235 -2.576 -7.619 1.00 90.31 285 ALA A CA 1
ATOM 2131 C C . ALA A 1 285 ? 5.947 -3.344 -8.925 1.00 90.31 285 ALA A C 1
ATOM 2133 O O . ALA A 1 285 ? 6.864 -3.700 -9.663 1.00 90.31 285 ALA A O 1
ATOM 2134 N N . GLY A 1 286 ? 4.667 -3.556 -9.247 1.00 84.62 286 GLY A N 1
ATOM 2135 C CA . GLY A 1 286 ? 4.248 -4.176 -10.503 1.00 84.62 286 GLY A CA 1
ATOM 2136 C C . GLY A 1 286 ? 4.612 -3.346 -11.738 1.00 84.62 286 GLY A C 1
ATOM 2137 O O . GLY A 1 286 ? 5.057 -3.913 -12.736 1.00 84.62 286 GLY A O 1
ATOM 2138 N N . ALA A 1 287 ? 4.462 -2.020 -11.671 1.00 83.75 287 ALA A N 1
ATOM 2139 C CA . ALA A 1 287 ? 4.851 -1.108 -12.743 1.00 83.75 287 ALA A CA 1
ATOM 2140 C C . ALA A 1 287 ? 6.373 -1.097 -12.957 1.00 83.75 287 ALA A C 1
ATOM 2142 O O . ALA A 1 287 ? 6.824 -1.231 -14.093 1.00 83.75 287 ALA A O 1
ATOM 2143 N N . GLU A 1 288 ? 7.160 -1.036 -11.879 1.00 91.50 288 GLU A N 1
ATOM 2144 C CA . GLU A 1 288 ? 8.624 -1.122 -11.936 1.00 91.50 288 GLU A CA 1
ATOM 2145 C C . GLU A 1 288 ? 9.089 -2.444 -12.558 1.00 91.50 288 GLU A C 1
ATOM 2147 O O . GLU A 1 288 ? 9.951 -2.462 -13.436 1.00 91.50 288 GLU A O 1
ATOM 2152 N N . LEU A 1 289 ? 8.469 -3.564 -12.175 1.00 92.31 289 LEU A N 1
ATOM 2153 C CA . LEU A 1 289 ? 8.788 -4.870 -12.747 1.00 92.31 289 LEU A CA 1
ATOM 2154 C C . LEU A 1 289 ? 8.427 -4.954 -14.238 1.00 92.31 289 LEU A C 1
ATOM 2156 O O . LEU A 1 289 ? 9.166 -5.549 -15.026 1.00 92.31 289 LEU A O 1
ATOM 2160 N N . ALA A 1 290 ? 7.296 -4.371 -14.644 1.00 78.12 290 ALA A N 1
ATOM 2161 C CA . ALA A 1 290 ? 6.905 -4.302 -16.050 1.00 78.12 290 ALA A CA 1
ATOM 2162 C C . ALA A 1 290 ? 7.892 -3.451 -16.864 1.00 78.12 290 ALA A C 1
ATOM 2164 O O . ALA A 1 290 ? 8.323 -3.879 -17.937 1.00 78.12 290 ALA A O 1
ATOM 2165 N N . GLN A 1 291 ? 8.313 -2.306 -16.322 1.00 84.38 291 GLN A N 1
ATOM 2166 C CA . GLN A 1 291 ? 9.306 -1.431 -16.940 1.00 84.38 291 GLN A CA 1
ATOM 2167 C C . GLN A 1 291 ? 10.669 -2.122 -17.062 1.00 84.38 291 GLN A C 1
ATOM 2169 O O . GLN A 1 291 ? 11.290 -2.083 -18.124 1.00 84.38 291 GLN A O 1
ATOM 2174 N N . ALA A 1 292 ? 11.103 -2.831 -16.017 1.00 88.56 292 ALA A N 1
ATOM 2175 C CA . ALA A 1 292 ? 12.324 -3.627 -16.040 1.00 88.56 292 ALA A CA 1
ATOM 2176 C C . ALA A 1 292 ? 12.300 -4.679 -17.159 1.00 88.56 292 ALA A C 1
ATOM 2178 O O . ALA A 1 292 ? 13.270 -4.824 -17.901 1.00 88.56 292 ALA A O 1
ATOM 2179 N N . ARG A 1 293 ? 11.174 -5.385 -17.330 1.00 90.06 293 ARG A N 1
ATOM 2180 C CA . ARG A 1 293 ? 10.998 -6.368 -18.412 1.00 90.06 293 ARG A CA 1
ATOM 2181 C C . ARG A 1 293 ? 11.034 -5.718 -19.792 1.00 90.06 293 ARG A C 1
ATOM 2183 O O . ARG A 1 293 ? 11.707 -6.237 -20.676 1.00 90.06 293 ARG A O 1
ATOM 2190 N N . ALA A 1 294 ? 10.344 -4.593 -19.976 1.00 84.00 294 ALA A N 1
ATOM 2191 C CA . ALA A 1 294 ? 10.322 -3.873 -21.248 1.00 84.00 294 ALA A CA 1
ATOM 2192 C C . ALA A 1 294 ? 11.725 -3.391 -21.653 1.00 84.00 294 ALA A C 1
ATOM 2194 O O . ALA A 1 294 ? 12.154 -3.610 -22.784 1.00 84.00 294 ALA A O 1
ATOM 2195 N N . LEU A 1 295 ? 12.473 -2.811 -20.710 1.00 86.81 295 LEU A N 1
ATOM 2196 C CA . LEU A 1 295 ? 13.860 -2.393 -20.925 1.00 86.81 295 LEU A CA 1
ATOM 2197 C C . LEU A 1 295 ? 14.792 -3.587 -21.172 1.00 86.81 295 LEU A C 1
ATOM 2199 O O . LEU A 1 295 ? 15.668 -3.512 -22.029 1.00 86.81 295 LEU A O 1
ATOM 2203 N N . GLY A 1 296 ? 14.568 -4.712 -20.487 1.00 86.62 296 GLY A N 1
ATOM 2204 C CA . GLY A 1 296 ? 15.293 -5.959 -20.736 1.00 86.62 296 GLY A CA 1
ATOM 2205 C C . GLY A 1 296 ? 15.076 -6.507 -22.151 1.00 86.62 296 GLY A C 1
ATOM 2206 O O . GLY A 1 296 ? 16.028 -6.959 -22.781 1.00 86.62 296 GLY A O 1
ATOM 2207 N N . LEU A 1 297 ? 13.852 -6.417 -22.684 1.00 86.12 297 LEU A N 1
ATOM 2208 C CA . LEU A 1 297 ? 13.557 -6.772 -24.077 1.00 86.12 297 LEU A CA 1
ATOM 2209 C C . LEU A 1 297 ? 14.210 -5.794 -25.061 1.00 86.12 297 LEU A C 1
ATOM 2211 O O . LEU A 1 297 ? 14.819 -6.232 -26.034 1.00 86.12 297 LEU A O 1
ATOM 2215 N N . ALA A 1 298 ? 14.139 -4.485 -24.792 1.00 82.56 298 ALA A N 1
ATOM 2216 C CA . ALA A 1 298 ? 14.777 -3.461 -25.621 1.00 82.56 298 ALA A CA 1
ATOM 2217 C C . ALA A 1 298 ? 16.302 -3.651 -25.697 1.00 82.56 298 ALA A C 1
ATOM 2219 O O . ALA A 1 298 ? 16.899 -3.527 -26.761 1.00 82.56 298 ALA A O 1
ATOM 2220 N N . ALA A 1 299 ? 16.923 -4.045 -24.587 1.00 84.62 299 ALA A N 1
ATOM 2221 C CA . ALA A 1 299 ? 18.333 -4.408 -24.523 1.00 84.62 299 ALA A CA 1
ATOM 2222 C C . ALA A 1 299 ? 18.720 -5.664 -25.330 1.00 84.62 299 ALA A C 1
ATOM 2224 O O . ALA A 1 299 ? 19.909 -5.907 -25.556 1.00 84.62 299 ALA A O 1
ATOM 2225 N N . GLY A 1 300 ? 17.750 -6.498 -25.708 1.00 82.19 300 GLY A N 1
ATOM 2226 C CA . GLY A 1 300 ? 17.962 -7.673 -26.553 1.00 82.19 300 GLY A CA 1
ATOM 2227 C C . GLY A 1 300 ? 17.980 -7.358 -28.050 1.00 82.19 300 GLY A C 1
ATOM 2228 O O . GLY A 1 300 ? 18.339 -8.226 -28.841 1.00 82.19 300 GLY A O 1
ATOM 2229 N N . VAL A 1 301 ? 17.601 -6.141 -28.455 1.00 83.94 301 VAL A N 1
ATOM 2230 C CA . VAL A 1 301 ? 17.570 -5.733 -29.864 1.00 83.94 301 VAL A CA 1
ATOM 2231 C C . VAL A 1 301 ? 18.982 -5.403 -30.337 1.00 83.94 301 VAL A C 1
ATOM 2233 O O . VAL A 1 301 ? 19.596 -4.461 -29.836 1.00 83.94 301 VAL A O 1
ATOM 2236 N N . THR A 1 302 ? 19.490 -6.150 -31.320 1.00 84.00 302 THR A N 1
ATOM 2237 C CA . THR A 1 302 ? 20.784 -5.881 -31.962 1.00 84.00 302 THR A CA 1
ATOM 2238 C C . THR A 1 302 ? 20.706 -4.611 -32.814 1.00 84.00 302 THR A C 1
ATOM 2240 O O . THR A 1 302 ? 19.938 -4.567 -33.768 1.00 84.00 302 THR A O 1
ATOM 2243 N N . LEU A 1 303 ? 21.479 -3.579 -32.462 1.00 80.06 303 LEU A N 1
ATOM 2244 C CA . LEU A 1 303 ? 21.511 -2.292 -33.165 1.00 80.06 303 LEU A CA 1
ATOM 2245 C C . LEU A 1 303 ? 22.626 -2.226 -34.213 1.00 80.06 303 LEU A C 1
ATOM 2247 O O . LEU A 1 303 ? 22.488 -1.498 -35.186 1.00 80.06 303 LEU A O 1
ATOM 2251 N N . ALA A 1 304 ? 23.713 -2.972 -34.010 1.00 80.75 304 ALA A N 1
ATOM 2252 C CA . ALA A 1 304 ? 24.856 -3.008 -34.914 1.00 80.75 304 ALA A CA 1
ATOM 2253 C C . ALA A 1 304 ? 24.652 -4.026 -36.049 1.00 80.75 304 ALA A C 1
ATOM 2255 O O . ALA A 1 304 ? 24.309 -5.183 -35.792 1.00 80.75 304 ALA A O 1
ATOM 2256 N N . ALA A 1 305 ? 24.922 -3.610 -37.283 1.00 78.38 305 ALA A N 1
ATOM 2257 C CA . ALA A 1 305 ? 24.987 -4.458 -38.466 1.00 78.38 305 ALA A CA 1
ATOM 2258 C C . ALA A 1 305 ? 26.431 -4.905 -38.764 1.00 78.38 305 ALA A C 1
ATOM 2260 O O . ALA A 1 305 ? 27.411 -4.276 -38.357 1.00 78.38 305 ALA A O 1
ATOM 2261 N N . GLU A 1 306 ? 26.587 -5.990 -39.529 1.00 74.25 306 GLU A N 1
ATOM 2262 C CA . GLU A 1 306 ? 27.912 -6.470 -39.963 1.00 74.25 306 GLU A CA 1
ATOM 2263 C C . GLU A 1 306 ? 28.651 -5.445 -40.839 1.00 74.25 306 GLU A C 1
ATOM 2265 O O . GLU A 1 306 ? 29.881 -5.409 -40.852 1.00 74.25 306 GLU A O 1
ATOM 2270 N N . THR A 1 307 ? 27.903 -4.572 -41.514 1.00 74.62 307 THR A N 1
ATOM 2271 C CA . THR A 1 307 ? 28.409 -3.508 -42.389 1.00 74.62 307 THR A CA 1
ATOM 2272 C C . THR A 1 307 ? 28.899 -2.263 -41.649 1.00 74.62 307 THR A C 1
ATOM 2274 O O . THR A 1 307 ? 29.516 -1.406 -42.277 1.00 74.62 307 THR A O 1
ATOM 2277 N N . ASP A 1 308 ? 28.636 -2.137 -40.347 1.00 78.44 308 ASP A N 1
ATOM 2278 C CA . ASP A 1 308 ? 28.992 -0.938 -39.582 1.00 78.44 308 ASP A CA 1
ATOM 2279 C C . ASP A 1 308 ? 30.501 -0.861 -39.298 1.00 78.44 308 ASP A C 1
ATOM 2281 O O . ASP A 1 308 ? 31.170 -1.877 -39.100 1.00 78.44 308 ASP A O 1
ATOM 2285 N N . GLY A 1 309 ? 31.052 0.352 -39.216 1.00 75.06 309 GLY A N 1
ATOM 2286 C CA . GLY A 1 309 ? 32.448 0.575 -38.826 1.00 75.06 309 GLY A CA 1
ATOM 2287 C C . GLY A 1 309 ? 32.760 0.093 -37.395 1.00 75.06 309 GLY A C 1
ATOM 2288 O O . GLY A 1 309 ? 31.866 -0.014 -36.551 1.00 75.06 309 GLY A O 1
ATOM 2289 N N . PRO A 1 310 ? 34.022 -0.246 -37.071 1.00 77.19 310 PRO A N 1
ATOM 2290 C CA . PRO A 1 310 ? 34.409 -0.714 -35.737 1.00 77.19 310 PRO A CA 1
ATOM 2291 C C . PRO A 1 310 ? 34.190 0.320 -34.615 1.00 77.19 310 PRO A C 1
ATOM 2293 O O . PRO A 1 310 ? 33.982 -0.080 -33.465 1.00 77.19 310 PRO A O 1
ATOM 2296 N N . GLY A 1 311 ? 34.243 1.623 -34.900 1.00 77.19 311 GLY A N 1
ATOM 2297 C CA . GLY A 1 311 ? 33.867 2.692 -33.971 1.00 77.19 311 GLY A CA 1
ATOM 2298 C C . GLY A 1 311 ? 32.367 2.684 -33.688 1.00 77.19 311 GLY A C 1
ATOM 2299 O O . GLY A 1 311 ? 31.958 2.469 -32.544 1.00 77.19 311 GLY A O 1
ATOM 2300 N N . LEU A 1 312 ? 31.550 2.790 -34.736 1.00 78.19 312 LEU A N 1
ATOM 2301 C CA . LEU A 1 312 ? 30.089 2.777 -34.654 1.00 78.19 312 LEU A CA 1
ATOM 2302 C C . LEU A 1 312 ? 29.543 1.507 -33.986 1.00 78.19 312 LEU A C 1
ATOM 2304 O O . LEU A 1 312 ? 28.686 1.596 -33.109 1.00 78.19 312 LEU A O 1
ATOM 2308 N N . ARG A 1 313 ? 30.083 0.322 -34.304 1.00 82.81 313 ARG A N 1
ATOM 2309 C CA . ARG A 1 313 ? 29.687 -0.931 -33.633 1.00 82.81 313 ARG A CA 1
ATOM 2310 C C . ARG A 1 313 ? 29.947 -0.902 -32.132 1.00 82.81 313 ARG A C 1
ATOM 2312 O O . ARG A 1 313 ? 29.110 -1.375 -31.366 1.00 82.81 313 ARG A O 1
ATOM 2319 N N . ARG A 1 314 ? 31.086 -0.351 -31.695 1.00 80.94 314 ARG A N 1
ATOM 2320 C CA . ARG A 1 314 ? 31.399 -0.205 -30.263 1.00 80.94 314 ARG A CA 1
ATOM 2321 C C . ARG A 1 314 ? 30.452 0.783 -29.585 1.00 80.94 314 ARG A C 1
ATOM 2323 O O . ARG A 1 314 ? 29.974 0.483 -28.494 1.00 80.94 314 ARG A O 1
ATOM 2330 N N . ALA A 1 315 ? 30.140 1.902 -30.236 1.00 79.31 315 ALA A N 1
ATOM 2331 C CA . ALA A 1 315 ? 29.189 2.887 -29.723 1.00 79.31 315 ALA A CA 1
ATOM 2332 C C . ALA A 1 315 ? 27.764 2.310 -29.607 1.00 79.31 315 ALA A C 1
ATOM 2334 O O . ALA A 1 315 ? 27.130 2.444 -28.562 1.00 79.31 315 ALA A O 1
ATOM 2335 N N . LEU A 1 316 ? 27.281 1.593 -30.627 1.00 82.75 316 LEU A N 1
ATOM 2336 C CA . LEU A 1 316 ? 25.964 0.944 -30.616 1.00 82.75 316 LEU A CA 1
ATOM 2337 C C . LEU A 1 316 ? 25.878 -0.188 -29.582 1.00 82.75 316 LEU A C 1
ATOM 2339 O O . LEU A 1 316 ? 24.875 -0.293 -28.876 1.00 82.75 316 LEU A O 1
ATOM 2343 N N . ALA A 1 317 ? 26.932 -0.997 -29.432 1.00 81.31 317 ALA A N 1
ATOM 2344 C CA . ALA A 1 317 ? 27.004 -2.017 -28.384 1.00 81.31 317 ALA A CA 1
ATOM 2345 C C . ALA A 1 317 ? 26.999 -1.395 -26.977 1.00 81.31 317 ALA A C 1
ATOM 2347 O O . ALA A 1 317 ? 26.311 -1.883 -26.084 1.00 81.31 317 ALA A O 1
ATOM 2348 N N . ALA A 1 318 ? 27.711 -0.283 -26.778 1.00 79.12 318 ALA A N 1
ATOM 2349 C CA . ALA A 1 318 ? 27.673 0.461 -25.523 1.00 79.12 318 ALA A CA 1
ATOM 2350 C C . ALA A 1 318 ? 26.296 1.079 -25.247 1.00 79.12 318 ALA A C 1
ATOM 2352 O O . ALA A 1 318 ? 25.819 1.049 -24.113 1.00 79.12 318 ALA A O 1
ATOM 2353 N N . PHE A 1 319 ? 25.625 1.595 -26.277 1.00 79.69 319 PHE A N 1
ATOM 2354 C CA . PHE A 1 319 ? 24.276 2.140 -26.157 1.00 79.69 319 PHE A CA 1
ATOM 2355 C C . PHE A 1 319 ? 23.263 1.075 -25.705 1.00 79.69 319 PHE A C 1
ATOM 2357 O O . PHE A 1 319 ? 22.380 1.368 -24.900 1.00 79.69 319 PHE A O 1
ATOM 2364 N N . GLN A 1 320 ? 23.428 -0.182 -26.132 1.00 81.81 320 GLN A N 1
ATOM 2365 C CA . GLN A 1 320 ? 22.606 -1.311 -25.671 1.00 81.81 320 GLN A CA 1
ATOM 2366 C C . GLN A 1 320 ? 22.793 -1.667 -24.188 1.00 81.81 320 GLN A C 1
ATOM 2368 O O . GLN A 1 320 ? 21.900 -2.278 -23.597 1.00 81.81 320 GLN A O 1
ATOM 2373 N N . GLU A 1 321 ? 23.904 -1.282 -23.555 1.00 80.50 321 GLU A N 1
ATOM 2374 C CA . GLU A 1 321 ? 24.108 -1.489 -22.113 1.00 80.50 321 GLU A CA 1
ATOM 2375 C C . GLU A 1 321 ? 23.237 -0.554 -21.260 1.00 80.50 321 GLU A C 1
ATOM 2377 O O . GLU A 1 321 ? 22.874 -0.897 -20.133 1.00 80.50 321 GLU A O 1
ATOM 2382 N N . ALA A 1 322 ? 22.827 0.599 -21.797 1.00 80.88 322 ALA A N 1
ATOM 2383 C CA . ALA A 1 322 ? 21.984 1.563 -21.092 1.00 80.88 322 ALA A CA 1
ATOM 2384 C C . ALA A 1 322 ? 20.613 0.983 -20.677 1.00 80.88 322 ALA A C 1
ATOM 2386 O O . ALA A 1 322 ? 20.296 1.013 -19.481 1.00 80.88 322 ALA A O 1
ATOM 2387 N N . PRO A 1 323 ? 19.804 0.393 -21.586 1.00 84.50 323 PRO A N 1
ATOM 2388 C CA . PRO A 1 323 ? 18.551 -0.248 -21.198 1.00 84.50 323 PRO A CA 1
ATOM 2389 C C . PRO A 1 323 ? 18.763 -1.471 -20.293 1.00 84.50 323 PRO A C 1
ATOM 2391 O O . PRO A 1 323 ? 17.917 -1.714 -19.436 1.00 84.50 323 PRO A O 1
ATOM 2394 N N . ARG A 1 324 ? 19.893 -2.198 -20.384 1.00 85.88 324 ARG A N 1
ATOM 2395 C CA . ARG A 1 324 ? 20.221 -3.294 -19.439 1.00 85.88 324 ARG A CA 1
ATOM 2396 C C . ARG A 1 324 ? 20.418 -2.776 -18.022 1.00 85.88 324 ARG A C 1
ATOM 2398 O O . ARG A 1 324 ? 19.833 -3.309 -17.077 1.00 85.88 324 ARG A O 1
ATOM 2405 N N . ALA A 1 325 ? 21.221 -1.727 -17.870 1.00 83.50 325 ALA A N 1
ATOM 2406 C CA . ALA A 1 325 ? 21.476 -1.106 -16.578 1.00 83.50 325 ALA A CA 1
ATOM 2407 C C . ALA A 1 325 ? 20.187 -0.520 -15.982 1.00 83.50 325 ALA A C 1
ATOM 2409 O O . ALA A 1 325 ? 19.878 -0.775 -14.815 1.00 83.50 325 ALA A O 1
ATOM 2410 N N . ALA A 1 326 ? 19.397 0.188 -16.795 1.00 84.44 326 ALA A N 1
ATOM 2411 C CA . ALA A 1 326 ? 18.105 0.721 -16.383 1.00 84.44 326 ALA A CA 1
ATOM 2412 C C . ALA A 1 326 ? 17.141 -0.402 -15.960 1.00 84.44 326 ALA A C 1
ATOM 2414 O O . ALA A 1 326 ? 16.549 -0.317 -14.884 1.00 84.44 326 ALA A O 1
ATOM 2415 N N . ALA A 1 327 ? 17.049 -1.495 -16.729 1.00 87.75 327 ALA A N 1
ATOM 2416 C CA . ALA A 1 327 ? 16.233 -2.659 -16.383 1.00 87.75 327 ALA A CA 1
ATOM 2417 C C . ALA A 1 327 ? 16.599 -3.241 -15.010 1.00 87.75 327 ALA A C 1
ATOM 2419 O O . ALA A 1 327 ? 15.718 -3.483 -14.186 1.00 87.75 327 ALA A O 1
ATOM 2420 N N . ALA A 1 328 ? 17.894 -3.414 -14.726 1.00 89.94 328 ALA A N 1
ATOM 2421 C CA . ALA A 1 328 ? 18.362 -3.900 -13.429 1.00 89.94 328 ALA A CA 1
ATOM 2422 C C . ALA A 1 328 ? 18.033 -2.930 -12.278 1.00 89.94 328 ALA A C 1
ATOM 2424 O O . ALA A 1 328 ? 17.759 -3.360 -11.157 1.00 89.94 328 ALA A O 1
ATOM 2425 N N . CYS A 1 329 ? 18.057 -1.621 -12.537 1.00 87.81 329 CYS A N 1
ATOM 2426 C CA . CYS A 1 329 ? 17.715 -0.595 -11.551 1.00 87.81 329 CYS A CA 1
ATOM 2427 C C . CYS A 1 329 ? 16.206 -0.595 -11.241 1.00 87.81 329 CYS A C 1
ATOM 2429 O O . CYS A 1 329 ? 15.842 -0.677 -10.069 1.00 87.81 329 CYS A O 1
ATOM 2431 N N . HIS A 1 330 ? 15.345 -0.673 -12.259 1.00 89.94 330 HIS A N 1
ATOM 2432 C CA . HIS A 1 330 ? 13.899 -0.857 -12.082 1.00 89.94 330 HIS A CA 1
ATOM 2433 C C . HIS A 1 330 ? 13.543 -2.190 -11.395 1.00 89.94 330 HIS A C 1
ATOM 2435 O O . HIS A 1 330 ? 12.681 -2.220 -10.521 1.00 89.94 330 HIS A O 1
ATOM 2441 N N . ALA A 1 331 ? 14.239 -3.290 -11.707 1.00 92.44 331 ALA A N 1
ATOM 2442 C CA . ALA A 1 331 ? 14.016 -4.577 -11.040 1.00 92.44 331 ALA A CA 1
ATOM 2443 C C . ALA A 1 331 ? 14.317 -4.503 -9.532 1.00 92.44 331 ALA A C 1
ATOM 2445 O O . ALA A 1 331 ? 13.502 -4.924 -8.715 1.00 92.44 331 ALA A O 1
ATOM 2446 N N . ARG A 1 332 ? 15.441 -3.880 -9.149 1.00 93.50 332 ARG A N 1
ATOM 2447 C CA . ARG A 1 332 ? 15.768 -3.639 -7.732 1.00 93.50 332 ARG A CA 1
ATOM 2448 C C . ARG A 1 332 ? 14.749 -2.733 -7.044 1.00 93.50 332 ARG A C 1
ATOM 2450 O O . ARG A 1 332 ? 14.442 -2.954 -5.873 1.00 93.50 332 ARG A O 1
ATOM 2457 N N . ALA A 1 333 ? 14.227 -1.730 -7.752 1.00 89.75 333 ALA A N 1
ATOM 2458 C CA . ALA A 1 333 ? 13.165 -0.882 -7.225 1.00 89.75 333 ALA A CA 1
ATOM 2459 C C . ALA A 1 333 ? 11.889 -1.687 -6.950 1.00 89.75 333 ALA A C 1
ATOM 2461 O O . ALA A 1 333 ? 11.312 -1.563 -5.868 1.00 89.75 333 ALA A O 1
ATOM 2462 N N . ALA A 1 334 ? 11.499 -2.561 -7.883 1.00 93.25 334 ALA A N 1
ATOM 2463 C CA . ALA A 1 334 ? 10.363 -3.461 -7.725 1.00 93.25 334 ALA A CA 1
ATOM 2464 C C . ALA A 1 334 ? 10.519 -4.371 -6.496 1.00 93.25 334 ALA A C 1
ATOM 2466 O O . ALA A 1 334 ? 9.618 -4.415 -5.658 1.00 93.25 334 ALA A O 1
ATOM 2467 N N . ASP A 1 335 ? 11.674 -5.028 -6.346 1.00 95.56 335 ASP A N 1
ATOM 2468 C CA . ASP A 1 335 ? 11.966 -5.904 -5.203 1.00 95.56 335 ASP A CA 1
ATOM 2469 C C . ASP A 1 335 ? 11.928 -5.134 -3.873 1.00 95.56 335 ASP A C 1
ATOM 2471 O O . ASP A 1 335 ? 11.347 -5.586 -2.882 1.00 95.56 335 ASP A O 1
ATOM 2475 N N . GLY A 1 336 ? 12.514 -3.932 -3.852 1.00 95.12 336 GLY A N 1
ATOM 2476 C CA . GLY A 1 336 ? 12.506 -3.058 -2.683 1.00 95.12 336 GLY A CA 1
ATOM 2477 C C . GLY A 1 336 ? 11.093 -2.634 -2.276 1.00 95.12 336 GLY A C 1
ATOM 2478 O O . GLY A 1 336 ? 10.751 -2.685 -1.092 1.00 95.12 336 GLY A O 1
ATOM 2479 N N . LEU A 1 337 ? 10.261 -2.239 -3.243 1.00 92.12 337 LEU A N 1
ATOM 2480 C CA . LEU A 1 337 ? 8.868 -1.854 -3.010 1.00 92.12 337 LEU A CA 1
ATOM 2481 C C . LEU A 1 337 ? 8.013 -3.046 -2.564 1.00 92.12 337 LEU A C 1
ATOM 2483 O O . LEU A 1 337 ? 7.181 -2.885 -1.668 1.00 92.12 337 LEU A O 1
ATOM 2487 N N . ASP A 1 338 ? 8.234 -4.242 -3.117 1.00 95.31 338 ASP A N 1
ATOM 2488 C CA . ASP A 1 338 ? 7.520 -5.446 -2.684 1.00 95.31 338 ASP A CA 1
ATOM 2489 C C . ASP A 1 338 ? 7.879 -5.827 -1.239 1.00 95.31 338 ASP A C 1
ATOM 2491 O O . ASP A 1 338 ? 6.988 -6.099 -0.432 1.00 95.31 338 ASP A O 1
ATOM 2495 N N . ALA A 1 339 ? 9.152 -5.723 -0.844 1.00 95.06 339 ALA A N 1
ATOM 2496 C CA . ALA A 1 339 ? 9.566 -5.927 0.547 1.00 95.06 339 ALA A CA 1
ATOM 2497 C C . ALA A 1 339 ? 8.875 -4.940 1.515 1.00 95.06 339 ALA A C 1
ATOM 2499 O O . ALA A 1 339 ? 8.426 -5.317 2.608 1.00 95.06 339 ALA A O 1
ATOM 2500 N N . GLN A 1 340 ? 8.717 -3.675 1.107 1.00 93.69 340 GLN A N 1
ATOM 2501 C CA . GLN A 1 340 ? 7.944 -2.700 1.882 1.00 93.69 340 GLN A CA 1
ATOM 2502 C C . GLN A 1 340 ? 6.448 -3.048 1.926 1.00 93.69 340 GLN A C 1
ATOM 2504 O O . GLN A 1 340 ? 5.817 -2.960 2.984 1.00 93.69 340 GLN A O 1
ATOM 2509 N N . ALA A 1 341 ? 5.876 -3.509 0.811 1.00 94.06 341 ALA A N 1
ATOM 2510 C CA . ALA A 1 341 ? 4.494 -3.970 0.752 1.00 94.06 341 ALA A CA 1
ATOM 2511 C C . ALA A 1 341 ? 4.251 -5.177 1.679 1.00 94.06 341 ALA A C 1
ATOM 2513 O O . ALA A 1 341 ? 3.214 -5.250 2.342 1.00 94.06 341 ALA A O 1
ATOM 2514 N N . GLN A 1 342 ? 5.200 -6.108 1.789 1.00 94.31 342 GLN A N 1
ATOM 2515 C CA . GLN A 1 342 ? 5.114 -7.241 2.718 1.00 94.31 342 GLN A CA 1
ATOM 2516 C C . GLN A 1 342 ? 5.107 -6.782 4.184 1.00 94.31 342 GLN A C 1
ATOM 2518 O O . GLN A 1 342 ? 4.283 -7.258 4.970 1.00 94.31 342 GLN A O 1
ATOM 2523 N N . THR A 1 343 ? 5.942 -5.799 4.533 1.00 92.62 343 THR A N 1
ATOM 2524 C CA . THR A 1 343 ? 5.962 -5.191 5.876 1.00 92.62 343 THR A CA 1
ATOM 2525 C C . THR A 1 343 ? 4.607 -4.561 6.220 1.00 92.62 343 THR A C 1
ATOM 2527 O O . THR A 1 343 ? 4.026 -4.841 7.271 1.00 92.62 343 THR A O 1
ATOM 2530 N N . LEU A 1 344 ? 4.040 -3.772 5.301 1.00 94.00 344 LEU A N 1
ATOM 2531 C CA . LEU A 1 344 ? 2.734 -3.141 5.502 1.00 94.00 344 LEU A CA 1
ATOM 2532 C C . LEU A 1 344 ? 1.581 -4.162 5.544 1.00 94.00 344 LEU A C 1
ATOM 2534 O O . LEU A 1 344 ? 0.614 -3.978 6.287 1.00 94.00 344 LEU A O 1
ATOM 2538 N N . ARG A 1 345 ? 1.680 -5.268 4.796 1.00 96.31 345 ARG A N 1
ATOM 2539 C CA . ARG A 1 345 ? 0.696 -6.362 4.832 1.00 96.31 345 ARG A CA 1
ATOM 2540 C C . ARG A 1 345 ? 0.593 -6.988 6.222 1.00 96.31 345 ARG A C 1
ATOM 2542 O O . ARG A 1 345 ? -0.522 -7.202 6.697 1.00 96.31 345 ARG A O 1
ATOM 2549 N N . ALA A 1 346 ? 1.722 -7.236 6.885 1.00 94.81 346 ALA A N 1
ATOM 2550 C CA . ALA A 1 346 ? 1.731 -7.803 8.233 1.00 94.81 346 ALA A CA 1
ATOM 2551 C C . ALA A 1 346 ? 0.966 -6.913 9.233 1.00 94.81 346 ALA A C 1
ATOM 2553 O O . ALA A 1 346 ? 0.162 -7.413 10.028 1.00 94.81 346 ALA A O 1
ATOM 2554 N N . LEU A 1 347 ? 1.143 -5.590 9.135 1.00 94.44 347 LEU A N 1
ATOM 2555 C CA . LEU A 1 347 ? 0.397 -4.613 9.930 1.00 94.44 347 LEU A CA 1
ATOM 2556 C C . LEU A 1 347 ? -1.110 -4.648 9.627 1.00 94.44 347 LEU A C 1
ATOM 2558 O O . LEU A 1 347 ? -1.924 -4.649 10.551 1.00 94.44 347 LEU A O 1
ATOM 2562 N N . VAL A 1 348 ? -1.496 -4.689 8.346 1.00 96.06 348 VAL A N 1
ATOM 2563 C CA . VAL A 1 348 ? -2.906 -4.774 7.922 1.00 96.06 348 VAL A CA 1
ATOM 2564 C C . VAL A 1 348 ? -3.583 -6.019 8.498 1.00 96.06 348 VAL A C 1
ATOM 2566 O O . VAL A 1 348 ? -4.688 -5.925 9.040 1.00 96.06 348 VAL A O 1
ATOM 2569 N N . ASP A 1 349 ? -2.922 -7.174 8.426 1.00 95.31 349 ASP A N 1
ATOM 2570 C CA . ASP A 1 349 ? -3.466 -8.428 8.947 1.00 95.31 349 ASP A CA 1
ATOM 2571 C C . ASP A 1 349 ? -3.612 -8.388 10.476 1.00 95.31 349 ASP A C 1
ATOM 2573 O O . ASP A 1 349 ? -4.588 -8.912 11.021 1.00 95.31 349 ASP A O 1
ATOM 2577 N N . ARG A 1 350 ? -2.696 -7.711 11.178 1.00 93.50 350 ARG A N 1
ATOM 2578 C CA . ARG A 1 350 ? -2.807 -7.476 12.622 1.00 93.50 350 ARG A CA 1
ATOM 2579 C C . ARG A 1 350 ? -3.979 -6.553 12.960 1.00 93.50 350 ARG A C 1
ATOM 2581 O O . ARG A 1 350 ? -4.829 -6.944 13.754 1.00 93.50 350 ARG A O 1
ATOM 2588 N N . LEU A 1 351 ? -4.094 -5.395 12.301 1.00 92.44 351 LEU A N 1
ATOM 2589 C CA . LEU A 1 351 ? -5.225 -4.467 12.465 1.00 92.44 351 LEU A CA 1
ATOM 2590 C C . LEU A 1 351 ? -6.575 -5.162 12.234 1.00 92.44 351 LEU A C 1
ATOM 2592 O O . LEU A 1 351 ? -7.535 -4.912 12.961 1.00 92.44 351 LEU A O 1
ATOM 2596 N N . ARG A 1 352 ? -6.651 -6.064 11.246 1.00 92.38 352 ARG A N 1
ATOM 2597 C CA . ARG A 1 352 ? -7.859 -6.848 10.963 1.00 92.38 352 ARG A CA 1
ATOM 2598 C C . ARG A 1 352 ? -8.249 -7.760 12.127 1.00 92.38 352 ARG A C 1
ATOM 2600 O O . ARG A 1 352 ? -9.424 -7.777 12.485 1.00 92.38 352 ARG A O 1
ATOM 2607 N N . ARG A 1 353 ? -7.293 -8.505 12.694 1.00 91.00 353 ARG A N 1
ATOM 2608 C CA . ARG A 1 353 ? -7.548 -9.417 13.823 1.00 91.00 353 ARG A CA 1
ATOM 2609 C C . ARG A 1 353 ? -8.013 -8.659 15.063 1.00 91.00 353 ARG A C 1
ATOM 2611 O O . ARG A 1 353 ? -9.028 -9.027 15.646 1.00 91.00 353 ARG A O 1
ATOM 2618 N N . GLU A 1 354 ? -7.332 -7.571 15.410 1.00 90.38 354 GLU A N 1
ATOM 2619 C CA . GLU A 1 354 ? -7.666 -6.800 16.613 1.00 90.38 354 GLU A CA 1
ATOM 2620 C C . GLU A 1 354 ? -9.030 -6.109 16.499 1.00 90.38 354 GLU A C 1
ATOM 2622 O O . GLU A 1 354 ? -9.830 -6.151 17.431 1.00 90.38 354 GLU A O 1
ATOM 2627 N N . ALA A 1 355 ? -9.356 -5.543 15.331 1.00 87.81 355 ALA A N 1
ATOM 2628 C CA . ALA A 1 355 ? -10.666 -4.930 15.108 1.00 87.81 355 ALA A CA 1
ATOM 2629 C C . ALA A 1 355 ? -11.828 -5.935 15.236 1.00 87.81 355 ALA A C 1
ATOM 2631 O O . ALA A 1 355 ? -12.914 -5.557 15.675 1.00 87.81 355 ALA A O 1
ATOM 2632 N N . ALA A 1 356 ? -11.615 -7.200 14.853 1.00 87.25 356 ALA A N 1
ATOM 2633 C CA . ALA A 1 356 ? -12.618 -8.254 14.993 1.00 87.25 356 ALA A CA 1
ATOM 2634 C C . ALA A 1 356 ? -12.796 -8.697 16.458 1.00 87.25 356 ALA A C 1
ATOM 2636 O O . ALA A 1 356 ? -13.930 -8.886 16.898 1.00 87.25 356 ALA A O 1
ATOM 2637 N N . GLY A 1 357 ? -11.699 -8.804 17.219 1.00 90.12 357 GLY A N 1
ATOM 2638 C CA . GLY A 1 357 ? -11.732 -9.194 18.634 1.00 90.12 357 GLY A CA 1
ATOM 2639 C C . GLY A 1 357 ? -12.504 -8.208 19.514 1.00 90.12 357 GLY A C 1
ATOM 2640 O O . GLY A 1 357 ? -13.371 -8.617 20.283 1.00 90.12 357 GLY A O 1
ATOM 2641 N N . VAL A 1 358 ? -12.277 -6.899 19.330 1.00 91.44 358 VAL A N 1
ATOM 2642 C CA . VAL A 1 358 ? -12.911 -5.844 20.148 1.00 91.44 358 VAL A CA 1
ATOM 2643 C C . VAL A 1 358 ? -14.440 -5.914 20.116 1.00 91.44 358 VAL A C 1
ATOM 2645 O O . VAL A 1 358 ? -15.081 -5.764 21.153 1.00 91.44 358 VAL A O 1
ATOM 2648 N N . ALA A 1 359 ? -15.034 -6.148 18.944 1.00 87.06 359 ALA A N 1
ATOM 2649 C CA . ALA A 1 359 ? -16.489 -6.185 18.801 1.00 87.06 359 ALA A CA 1
ATOM 2650 C C . ALA A 1 359 ? -17.116 -7.391 19.515 1.00 87.06 359 ALA A C 1
ATOM 2652 O O . ALA A 1 359 ? -18.127 -7.250 20.202 1.00 87.06 359 ALA A O 1
ATOM 2653 N N . SER A 1 360 ? -16.497 -8.565 19.362 1.00 91.75 360 SER A N 1
ATOM 2654 C CA . SER A 1 360 ? -16.954 -9.804 19.995 1.00 91.75 360 SER A CA 1
ATOM 2655 C C . SER A 1 360 ? -16.872 -9.711 21.520 1.00 91.75 360 SER A C 1
ATOM 2657 O O . SER A 1 360 ? -17.843 -10.010 22.216 1.00 91.75 360 SER A O 1
ATOM 2659 N N . ASP A 1 361 ? -15.739 -9.239 22.042 1.00 95.00 361 ASP A N 1
ATOM 2660 C CA . ASP A 1 361 ? -15.507 -9.133 23.484 1.00 95.00 361 ASP A CA 1
ATOM 2661 C C . ASP A 1 361 ? -16.425 -8.088 24.135 1.00 95.00 361 ASP A C 1
ATOM 2663 O O . ASP A 1 361 ? -16.990 -8.336 25.203 1.00 95.00 361 ASP A O 1
ATOM 2667 N N . ALA A 1 362 ? -16.641 -6.944 23.472 1.00 94.50 362 ALA A N 1
ATOM 2668 C CA . ALA A 1 362 ? -17.558 -5.910 23.950 1.00 94.50 362 ALA A CA 1
ATOM 2669 C C . ALA A 1 362 ? -18.997 -6.438 24.077 1.00 94.50 362 ALA A C 1
ATOM 2671 O O . ALA A 1 362 ? -19.646 -6.209 25.101 1.00 94.50 362 ALA A O 1
ATOM 2672 N N . ALA A 1 363 ? -19.476 -7.192 23.081 1.00 94.19 363 ALA A N 1
ATOM 2673 C CA . ALA A 1 363 ? -20.809 -7.789 23.102 1.00 94.19 363 ALA A CA 1
ATOM 2674 C C . ALA A 1 363 ? -20.961 -8.836 24.220 1.00 94.19 363 ALA A C 1
ATOM 2676 O O . ALA A 1 363 ? -21.977 -8.852 24.921 1.00 94.19 363 ALA A O 1
ATOM 2677 N N . ALA A 1 364 ? -19.942 -9.676 24.432 1.00 96.56 364 ALA A N 1
ATOM 2678 C CA . ALA A 1 364 ? -19.937 -10.670 25.505 1.00 96.56 364 ALA A CA 1
ATOM 2679 C C . ALA A 1 364 ? -19.973 -10.015 26.899 1.00 96.56 364 ALA A C 1
ATOM 2681 O O . ALA A 1 364 ? -20.739 -10.437 27.768 1.00 96.56 364 ALA A O 1
ATOM 2682 N N . LEU A 1 365 ? -19.196 -8.946 27.102 1.00 96.62 365 LEU A N 1
ATOM 2683 C CA . LEU A 1 365 ? -19.188 -8.189 28.357 1.00 96.62 365 LEU A CA 1
ATOM 2684 C C . LEU A 1 365 ? -20.532 -7.505 28.620 1.00 96.62 365 LEU A C 1
ATOM 2686 O O . LEU A 1 365 ? -21.036 -7.582 29.742 1.00 96.62 365 LEU A O 1
ATOM 2690 N N . LYS A 1 366 ? -21.162 -6.932 27.585 1.00 96.44 366 LYS A N 1
ATOM 2691 C CA . LYS A 1 366 ? -22.510 -6.359 27.687 1.00 96.44 366 LYS A CA 1
ATOM 2692 C C . LYS A 1 366 ? -23.527 -7.393 28.172 1.00 96.44 366 LYS A C 1
ATOM 2694 O O . LYS A 1 366 ? -24.299 -7.130 29.092 1.00 96.44 366 LYS A O 1
ATOM 2699 N N . ALA A 1 367 ? -23.508 -8.584 27.571 1.00 97.38 367 ALA A N 1
ATOM 2700 C CA . ALA A 1 367 ? -24.399 -9.674 27.955 1.00 97.38 367 ALA A CA 1
ATOM 2701 C C . ALA A 1 367 ? -24.183 -10.097 29.419 1.00 97.38 367 ALA A C 1
ATOM 2703 O O . ALA A 1 367 ? -25.153 -10.388 30.122 1.00 97.38 367 ALA A O 1
ATOM 2704 N N . GLY A 1 368 ? -22.932 -10.073 29.893 1.00 96.88 368 GLY A N 1
ATOM 2705 C CA . GLY A 1 368 ? -22.578 -10.304 31.294 1.00 96.88 368 GLY A CA 1
ATOM 2706 C C . GLY A 1 368 ? -23.155 -9.254 32.248 1.00 96.88 368 GLY A C 1
ATOM 2707 O O . GLY A 1 368 ? -23.748 -9.620 33.264 1.00 96.88 368 GLY A O 1
ATOM 2708 N N . VAL A 1 369 ? -23.050 -7.963 31.907 1.00 97.19 369 VAL A N 1
ATOM 2709 C CA . VAL A 1 369 ? -23.660 -6.870 32.689 1.00 97.19 369 VAL A CA 1
ATOM 2710 C C . VAL A 1 369 ? -25.181 -7.019 32.723 1.00 97.19 369 VAL A C 1
ATOM 2712 O O . VAL A 1 369 ? -25.773 -7.010 33.801 1.00 97.19 369 VAL A O 1
ATOM 2715 N N . ASP A 1 370 ? -25.821 -7.243 31.573 1.00 97.44 370 ASP A N 1
ATOM 2716 C CA . ASP A 1 370 ? -27.275 -7.413 31.494 1.00 97.44 370 ASP A CA 1
ATOM 2717 C C . ASP A 1 370 ? -27.759 -8.648 32.283 1.00 97.44 370 ASP A C 1
ATOM 2719 O O . ASP A 1 370 ? -28.830 -8.621 32.891 1.00 97.44 370 ASP A O 1
ATOM 2723 N N . ALA A 1 371 ? -26.979 -9.734 32.313 1.00 96.88 371 ALA A N 1
ATOM 2724 C CA . ALA A 1 371 ? -27.280 -10.909 33.128 1.00 96.88 371 ALA A CA 1
ATOM 2725 C C . ALA A 1 371 ? -27.147 -10.625 34.634 1.00 96.88 371 ALA A C 1
ATOM 2727 O O . ALA A 1 371 ? -28.021 -11.024 35.408 1.00 96.88 371 ALA A O 1
ATOM 2728 N N . ALA A 1 372 ? -26.098 -9.911 35.052 1.00 94.75 372 ALA A N 1
ATOM 2729 C CA . ALA A 1 372 ? -25.902 -9.525 36.448 1.00 94.75 372 ALA A CA 1
ATOM 2730 C C . ALA A 1 372 ? -27.015 -8.586 36.943 1.00 94.75 372 ALA A C 1
ATOM 2732 O O . ALA A 1 372 ? -27.546 -8.791 38.035 1.00 94.75 372 ALA A O 1
ATOM 2733 N N . ARG A 1 373 ? -27.434 -7.632 36.103 1.00 97.00 373 ARG A N 1
ATOM 2734 C CA . ARG A 1 373 ? -28.584 -6.746 36.336 1.00 97.00 373 ARG A CA 1
ATOM 2735 C C . ARG A 1 373 ? -29.876 -7.525 36.584 1.00 97.00 373 ARG A C 1
ATOM 2737 O O . ARG A 1 373 ? -30.481 -7.392 37.647 1.00 97.00 373 ARG A O 1
ATOM 2744 N N . ARG A 1 374 ? -30.242 -8.429 35.662 1.00 96.56 374 ARG A N 1
ATOM 2745 C CA . ARG A 1 374 ? -31.428 -9.296 35.815 1.00 96.56 374 ARG A CA 1
ATOM 2746 C C . ARG A 1 374 ? -31.363 -10.148 37.083 1.00 96.56 374 ARG A C 1
ATOM 2748 O O . ARG A 1 374 ? -32.363 -10.285 37.781 1.00 96.56 374 ARG A O 1
ATOM 2755 N N . SER A 1 375 ? -30.190 -10.701 37.404 1.00 93.88 375 SER A N 1
ATOM 2756 C CA . SER A 1 375 ? -29.994 -11.497 38.622 1.00 93.88 375 SER A CA 1
ATOM 2757 C C . SER A 1 375 ? -30.171 -10.669 39.898 1.00 93.88 375 SER A C 1
ATOM 2759 O O . SER A 1 375 ? -30.730 -11.181 40.865 1.00 93.88 375 SER A O 1
ATOM 2761 N N . MET A 1 376 ? -29.701 -9.418 39.919 1.00 94.69 376 MET A N 1
ATOM 2762 C CA . MET A 1 376 ? -29.862 -8.510 41.058 1.00 94.69 376 MET A CA 1
ATOM 2763 C C . MET A 1 376 ? -31.330 -8.114 41.247 1.00 94.69 376 MET A C 1
ATOM 2765 O O . MET A 1 376 ? -31.836 -8.196 42.362 1.00 94.69 376 MET A O 1
ATOM 2769 N N . GLN A 1 377 ? -32.034 -7.759 40.167 1.00 94.94 377 GLN A N 1
ATOM 2770 C CA . GLN A 1 377 ? -33.466 -7.441 40.218 1.00 94.94 377 GLN A CA 1
ATOM 2771 C C . GLN A 1 377 ? -34.304 -8.633 40.702 1.00 94.94 377 GLN A C 1
ATOM 2773 O O . GLN A 1 377 ? -35.192 -8.466 41.537 1.00 94.94 377 GLN A O 1
ATOM 2778 N N . ALA A 1 378 ? -33.989 -9.849 40.244 1.00 93.00 378 ALA A N 1
ATOM 2779 C CA . ALA A 1 378 ? -34.642 -11.061 40.730 1.00 93.00 378 ALA A CA 1
ATOM 2780 C C . ALA A 1 378 ? -34.389 -11.289 42.233 1.00 93.00 378 ALA A C 1
ATOM 2782 O O . ALA A 1 378 ? -35.328 -11.574 42.975 1.00 93.00 378 ALA A O 1
ATOM 2783 N N . ALA A 1 379 ? -33.147 -11.113 42.704 1.00 88.25 379 ALA A N 1
ATOM 2784 C CA . ALA A 1 379 ? -32.814 -11.225 44.126 1.00 88.25 379 ALA A CA 1
ATOM 2785 C C . ALA A 1 379 ? -33.530 -10.160 44.977 1.00 88.25 379 ALA A C 1
ATOM 2787 O O . ALA A 1 379 ? -34.041 -10.477 46.049 1.00 88.25 379 ALA A O 1
ATOM 2788 N N . ALA A 1 380 ? -33.642 -8.928 44.473 1.00 88.44 380 ALA A N 1
ATOM 2789 C CA . ALA A 1 380 ? -34.369 -7.839 45.122 1.00 88.44 380 ALA A CA 1
ATOM 2790 C C . ALA A 1 380 ? -35.869 -8.136 45.259 1.00 88.44 380 ALA A C 1
ATOM 2792 O O . ALA A 1 380 ? -36.453 -7.898 46.316 1.00 88.44 380 ALA A O 1
ATOM 2793 N N . ALA A 1 381 ? -36.491 -8.693 44.215 1.00 90.50 381 ALA A N 1
ATOM 2794 C CA . ALA A 1 381 ? -37.896 -9.093 44.246 1.00 90.50 381 ALA A CA 1
ATOM 2795 C C . ALA A 1 381 ? -38.150 -10.209 45.274 1.00 90.50 381 ALA A C 1
ATOM 2797 O O . ALA A 1 381 ? -39.113 -10.139 46.040 1.00 90.50 381 ALA A O 1
ATOM 2798 N N . VAL A 1 382 ? -37.260 -11.208 45.335 1.00 88.50 382 VAL A N 1
ATOM 2799 C CA . VAL A 1 382 ? -37.327 -12.295 46.325 1.00 88.50 382 VAL A CA 1
ATOM 2800 C C . VAL A 1 382 ? -37.156 -11.760 47.749 1.00 88.50 382 VAL A C 1
ATOM 2802 O O . VAL A 1 382 ? -37.938 -12.126 48.624 1.00 88.50 382 VAL A O 1
ATOM 2805 N N . HIS A 1 383 ? -36.190 -10.865 47.978 1.00 86.44 383 HIS A N 1
ATOM 2806 C CA . HIS A 1 383 ? -35.968 -10.246 49.286 1.00 86.44 383 HIS A CA 1
ATOM 2807 C C . HIS A 1 383 ? -37.174 -9.412 49.740 1.00 86.44 383 HIS A C 1
ATOM 2809 O O . HIS A 1 383 ? -37.673 -9.597 50.849 1.00 86.44 383 HIS A O 1
ATOM 2815 N N . ARG A 1 384 ? -37.746 -8.585 48.854 1.00 85.81 384 ARG A N 1
ATOM 2816 C CA . ARG A 1 384 ? -38.966 -7.814 49.154 1.00 85.81 384 ARG A CA 1
ATOM 2817 C C . ARG A 1 384 ? -40.137 -8.724 49.542 1.00 85.81 384 ARG A C 1
ATOM 2819 O O . ARG A 1 384 ? -40.857 -8.434 50.494 1.00 85.81 384 ARG A O 1
ATOM 2826 N N . ALA A 1 385 ? -40.309 -9.843 48.836 1.00 85.19 385 ALA A N 1
ATOM 2827 C CA . ALA A 1 385 ? -41.347 -10.827 49.136 1.00 85.19 385 ALA A CA 1
ATOM 2828 C C . ALA A 1 385 ? -41.102 -11.604 50.445 1.00 85.19 385 ALA A C 1
ATOM 2830 O O . ALA A 1 385 ? -42.061 -12.110 51.032 1.00 85.19 385 ALA A O 1
ATOM 2831 N N . ALA A 1 386 ? -39.851 -11.734 50.897 1.00 81.31 386 ALA A N 1
ATOM 2832 C CA . ALA A 1 386 ? -39.510 -12.320 52.193 1.00 81.31 386 ALA A CA 1
ATOM 2833 C C . ALA A 1 386 ? -39.818 -11.346 53.342 1.00 81.31 386 ALA A C 1
ATOM 2835 O O . ALA A 1 386 ? -40.490 -11.728 54.298 1.00 81.31 386 ALA A O 1
ATOM 2836 N N . CYS A 1 387 ? -39.427 -10.075 53.205 1.00 77.38 387 CYS A N 1
ATOM 2837 C CA . CYS A 1 387 ? -39.652 -9.034 54.214 1.00 77.38 387 CYS A CA 1
ATOM 2838 C C . CYS A 1 387 ? -41.126 -8.610 54.354 1.00 77.38 387 CYS A C 1
ATOM 2840 O O . CYS A 1 387 ? -41.525 -8.110 55.400 1.00 77.38 387 CYS A O 1
ATOM 2842 N N . GLY A 1 388 ? -41.952 -8.825 53.323 1.00 73.31 388 GLY A N 1
ATOM 2843 C CA . GLY A 1 388 ? -43.397 -8.566 53.365 1.00 73.31 388 GLY A CA 1
ATOM 2844 C C . GLY A 1 388 ? -44.234 -9.620 54.107 1.00 73.31 388 GLY A C 1
ATOM 2845 O O . GLY A 1 388 ? -45.449 -9.455 54.218 1.00 73.31 388 GLY A O 1
ATOM 2846 N N . ARG A 1 389 ? -43.635 -10.718 54.596 1.00 69.00 389 ARG A N 1
ATOM 2847 C CA . ARG A 1 389 ? -44.347 -11.755 55.369 1.00 69.00 389 ARG A CA 1
ATOM 2848 C C . ARG A 1 389 ? -44.374 -11.384 56.855 1.00 69.00 389 ARG A C 1
ATOM 2850 O O . ARG A 1 389 ? -43.380 -10.917 57.397 1.00 69.00 389 ARG A O 1
ATOM 2857 N N . ALA A 1 390 ? -45.505 -11.615 57.525 1.00 53.06 390 ALA A N 1
ATOM 2858 C CA . ALA A 1 390 ? -45.673 -11.283 58.941 1.00 53.06 390 ALA A CA 1
ATOM 2859 C C . ALA A 1 390 ? -44.693 -12.067 59.851 1.00 53.06 390 ALA A C 1
ATOM 2861 O O . ALA A 1 390 ? -44.497 -13.271 59.632 1.00 53.06 390 ALA A O 1
ATOM 2862 N N . PRO A 1 391 ? -44.114 -11.431 60.891 1.00 47.47 391 PRO A N 1
ATOM 2863 C CA . PRO A 1 391 ? -43.229 -12.105 61.839 1.00 47.47 391 PRO A CA 1
ATOM 2864 C C . PRO A 1 391 ? -43.977 -13.254 62.536 1.00 47.47 391 PRO A C 1
ATOM 2866 O O . PRO A 1 391 ? -45.047 -13.057 63.106 1.00 47.47 391 PRO A O 1
ATOM 2869 N N . GLY A 1 392 ? -43.434 -14.472 62.435 1.00 48.66 392 GLY A N 1
ATOM 2870 C CA . GLY A 1 392 ? -44.038 -15.711 62.955 1.00 48.66 392 GLY A CA 1
ATOM 2871 C C . GLY A 1 392 ? -44.544 -16.685 61.882 1.00 48.66 392 GLY A C 1
ATOM 2872 O O . GLY A 1 392 ? -44.766 -17.859 62.176 1.00 48.66 392 GLY A O 1
ATOM 2873 N N . ALA A 1 393 ? -44.651 -16.257 60.621 1.00 47.72 393 ALA A N 1
ATOM 2874 C CA . ALA A 1 393 ? -45.035 -17.117 59.503 1.00 47.72 393 ALA A CA 1
ATOM 2875 C C . ALA A 1 393 ? -43.814 -17.771 58.822 1.00 47.72 393 ALA A C 1
ATOM 2877 O O . ALA A 1 393 ? -43.586 -17.586 57.627 1.00 47.72 393 ALA A O 1
ATOM 2878 N N . LEU A 1 394 ? -43.056 -18.610 59.540 1.00 49.66 394 LEU A N 1
ATOM 2879 C CA . LEU A 1 394 ? -42.211 -19.636 58.900 1.00 49.66 394 LEU A CA 1
ATOM 2880 C C . LEU A 1 394 ? -43.116 -20.745 58.314 1.00 49.66 394 LEU A C 1
ATOM 2882 O O . LEU A 1 394 ? -43.051 -21.909 58.695 1.00 49.66 394 LEU A O 1
ATOM 2886 N N . GLY A 1 395 ? -44.032 -20.387 57.413 1.00 51.41 395 GLY A N 1
ATOM 2887 C CA . GLY A 1 395 ? -44.859 -21.340 56.676 1.00 51.41 395 GLY A CA 1
ATOM 2888 C C . GLY A 1 395 ? -44.131 -21.838 55.427 1.00 51.41 395 GLY A C 1
ATOM 2889 O O . GLY A 1 395 ? -43.603 -21.010 54.694 1.00 51.41 395 GLY A O 1
ATOM 2890 N N . ARG A 1 396 ? -44.125 -23.166 55.198 1.00 49.62 396 ARG A N 1
ATOM 2891 C CA . ARG A 1 396 ? -43.753 -23.982 54.000 1.00 49.62 396 ARG A CA 1
ATOM 2892 C C . ARG A 1 396 ? -42.543 -23.598 53.105 1.00 49.62 396 ARG A C 1
ATOM 2894 O O . ARG A 1 396 ? -42.192 -24.403 52.252 1.00 49.62 396 ARG A O 1
ATOM 2901 N N . GLY A 1 397 ? -41.888 -22.450 53.274 1.00 52.66 397 GLY A N 1
ATOM 2902 C CA . GLY A 1 397 ? -40.843 -21.916 52.386 1.00 52.66 397 GLY A CA 1
ATOM 2903 C C . GLY A 1 397 ? -39.397 -22.195 52.808 1.00 52.66 397 GLY A C 1
ATOM 2904 O O . GLY A 1 397 ? -38.486 -21.857 52.061 1.00 52.66 397 GLY A O 1
ATOM 2905 N N . GLY A 1 398 ? -39.177 -22.809 53.975 1.00 62.88 398 GLY A N 1
ATOM 2906 C CA . GLY A 1 398 ? -37.841 -23.175 54.463 1.00 62.88 398 GLY A CA 1
ATOM 2907 C C . GLY A 1 398 ? -36.905 -21.987 54.748 1.00 62.88 398 GLY A C 1
ATOM 2908 O O . GLY A 1 398 ? -37.311 -20.828 54.698 1.00 62.88 398 GLY A O 1
ATOM 2909 N N . VAL A 1 399 ? -35.636 -22.297 55.047 1.00 60.28 399 VAL A N 1
ATOM 2910 C CA . VAL A 1 399 ? -34.560 -21.326 55.362 1.00 60.28 399 VAL A CA 1
ATOM 2911 C C . VAL A 1 399 ? -34.257 -20.391 54.177 1.00 60.28 399 VAL A C 1
ATOM 2913 O O . VAL A 1 399 ? -33.756 -19.291 54.358 1.00 60.28 399 VAL A O 1
ATOM 2916 N N . GLU A 1 400 ? -34.613 -20.782 52.951 1.00 62.03 400 GLU A N 1
ATOM 2917 C CA . GLU A 1 400 ? -34.378 -19.973 51.747 1.00 62.03 400 GLU A CA 1
ATOM 2918 C C . GLU A 1 400 ? -35.285 -18.743 51.613 1.00 62.03 400 GLU A C 1
ATOM 2920 O O . GLU A 1 400 ? -34.958 -17.826 50.860 1.00 62.03 400 GLU A O 1
ATOM 2925 N N . ALA A 1 401 ? -36.420 -18.726 52.315 1.00 68.19 401 ALA A N 1
ATOM 2926 C CA . ALA A 1 401 ? -37.341 -17.591 52.352 1.00 68.19 401 ALA A CA 1
ATOM 2927 C C . ALA A 1 401 ? -37.065 -16.645 53.534 1.00 68.19 401 ALA A C 1
ATOM 2929 O O . ALA A 1 401 ? -37.862 -15.742 53.788 1.00 68.19 401 ALA A O 1
ATOM 2930 N N . ASP A 1 402 ? -35.968 -16.871 54.260 1.00 74.88 402 ASP A N 1
ATOM 2931 C CA . ASP A 1 402 ? -35.554 -16.049 55.387 1.00 74.88 402 ASP A CA 1
ATOM 2932 C C . ASP A 1 402 ? -35.058 -14.662 54.910 1.00 74.88 402 ASP A C 1
ATOM 2934 O O . ASP A 1 402 ? -34.278 -14.579 53.947 1.00 74.88 402 ASP A O 1
ATOM 2938 N N . PRO A 1 403 ? -35.495 -13.555 55.543 1.00 75.38 403 PRO A N 1
ATOM 2939 C CA . PRO A 1 403 ? -35.062 -12.203 55.191 1.00 75.38 403 PRO A CA 1
ATOM 2940 C C . PRO A 1 403 ? -33.537 -12.024 55.141 1.00 75.38 403 PRO A C 1
ATOM 2942 O O . PRO A 1 403 ? -33.043 -11.405 54.201 1.00 75.38 403 PRO A O 1
ATOM 2945 N N . TRP A 1 404 ? -32.783 -12.634 56.058 1.00 72.88 404 TRP A N 1
ATOM 2946 C CA . TRP A 1 404 ? -31.321 -12.522 56.116 1.00 72.88 404 TRP A CA 1
ATOM 2947 C C . TRP A 1 404 ? -30.641 -13.288 54.977 1.00 72.88 404 TRP A C 1
ATOM 2949 O O . TRP A 1 404 ? -29.690 -12.807 54.358 1.00 72.88 404 TRP A O 1
ATOM 2959 N N . VAL A 1 405 ? -31.154 -14.476 54.643 1.00 76.06 405 VAL A N 1
ATOM 2960 C CA . VAL A 1 405 ? -30.637 -15.285 53.524 1.00 76.06 405 VAL A CA 1
ATOM 2961 C C . VAL A 1 405 ? -30.918 -14.604 52.184 1.00 76.06 405 VAL A C 1
ATOM 2963 O O . VAL A 1 405 ? -30.071 -14.591 51.287 1.00 76.06 405 VAL A O 1
ATOM 2966 N N . THR A 1 406 ? -32.103 -14.014 52.033 1.00 80.06 406 THR A N 1
ATOM 2967 C CA . THR A 1 406 ? -32.470 -13.278 50.817 1.00 80.06 406 THR A CA 1
ATOM 2968 C C . THR A 1 406 ? -31.719 -11.950 50.687 1.00 80.06 406 THR A C 1
ATOM 2970 O O . THR A 1 406 ? -31.329 -11.597 49.572 1.00 80.06 406 THR A O 1
ATOM 2973 N N . GLU A 1 407 ? -31.418 -11.269 51.796 1.00 79.19 407 GLU A N 1
ATOM 2974 C CA . GLU A 1 407 ? -30.548 -10.086 51.819 1.00 79.19 407 GLU A CA 1
ATOM 2975 C C . GLU A 1 407 ? -29.120 -10.438 51.382 1.00 79.19 407 GLU A C 1
ATOM 2977 O O . GLU A 1 407 ? -28.556 -9.787 50.501 1.00 79.19 407 GLU A O 1
ATOM 2982 N N . ALA A 1 408 ? -28.554 -11.533 51.899 1.00 75.38 408 ALA A N 1
ATOM 2983 C CA . ALA A 1 408 ? -27.234 -12.007 51.485 1.00 75.38 408 ALA A CA 1
ATOM 2984 C C . ALA A 1 408 ? -27.169 -12.298 49.971 1.00 75.38 408 ALA A C 1
ATOM 2986 O O . ALA A 1 408 ? -26.196 -11.935 49.301 1.00 75.38 408 ALA A O 1
ATOM 2987 N N . ARG A 1 409 ? -28.225 -12.895 49.397 1.00 81.56 409 ARG A N 1
ATOM 2988 C CA . ARG A 1 409 ? -28.348 -13.121 47.942 1.00 81.56 409 ARG A CA 1
ATOM 2989 C C . ARG A 1 409 ? -28.422 -11.807 47.158 1.00 81.56 409 ARG A C 1
ATOM 2991 O O . ARG A 1 409 ? -27.820 -11.712 46.086 1.00 81.56 409 ARG A O 1
ATOM 2998 N N . LEU A 1 410 ? -29.118 -10.795 47.678 1.00 82.50 410 LEU A N 1
ATOM 2999 C CA . LEU A 1 410 ? -29.175 -9.462 47.076 1.00 82.50 410 LEU A CA 1
ATOM 3000 C C . LEU A 1 410 ? -27.794 -8.789 47.068 1.00 82.50 410 LEU A C 1
ATOM 3002 O O . LEU A 1 410 ? -27.345 -8.336 46.013 1.00 82.50 410 LEU A O 1
ATOM 3006 N N . VAL A 1 411 ? -27.081 -8.805 48.199 1.00 82.06 411 VAL A N 1
ATOM 3007 C CA . VAL A 1 411 ? -25.706 -8.284 48.311 1.00 82.06 411 VAL A CA 1
ATOM 3008 C C . VAL A 1 411 ? -24.767 -9.009 47.342 1.00 82.06 411 VAL A C 1
ATOM 3010 O O . VAL A 1 411 ? -23.953 -8.380 46.662 1.00 82.06 411 VAL A O 1
ATOM 3013 N N . GLN A 1 412 ? -24.908 -10.329 47.203 1.00 82.19 412 GLN A N 1
ATOM 3014 C CA . GLN A 1 412 ? -24.146 -11.103 46.224 1.00 82.19 412 GLN A CA 1
ATOM 3015 C C . GLN A 1 412 ? -24.476 -10.690 44.779 1.00 82.19 412 GLN A C 1
ATOM 3017 O O . GLN A 1 412 ? -23.570 -10.584 43.948 1.00 82.19 412 GLN A O 1
ATOM 3022 N N . GLY A 1 413 ? -25.750 -10.430 44.470 1.00 82.38 413 GLY A N 1
ATOM 3023 C CA . GLY A 1 413 ? -26.194 -9.896 43.181 1.00 82.38 413 GLY A CA 1
ATOM 3024 C C . GLY A 1 413 ? -25.567 -8.536 42.865 1.00 82.38 413 GLY A C 1
ATOM 3025 O O . GLY A 1 413 ? -25.021 -8.350 41.776 1.00 82.38 413 GLY A O 1
ATOM 3026 N N . GLN A 1 414 ? -25.546 -7.625 43.841 1.00 87.69 414 GLN A N 1
ATOM 3027 C CA . GLN A 1 414 ? -24.890 -6.322 43.715 1.00 87.69 414 GLN A CA 1
ATOM 3028 C C . GLN A 1 414 ? -23.378 -6.468 43.482 1.00 87.69 414 GLN A C 1
ATOM 3030 O O . GLN A 1 414 ? -22.826 -5.840 42.578 1.00 87.69 414 GLN A O 1
ATOM 3035 N N . ALA A 1 415 ? -22.703 -7.347 44.228 1.00 82.00 415 ALA A N 1
ATOM 3036 C CA . ALA A 1 415 ? -21.276 -7.609 44.041 1.00 82.00 415 ALA A CA 1
ATOM 3037 C C . ALA A 1 415 ? -20.960 -8.162 42.637 1.00 82.00 415 ALA A C 1
ATOM 3039 O O . ALA A 1 415 ? -19.961 -7.773 42.028 1.00 82.00 415 ALA A O 1
ATOM 3040 N N . ARG A 1 416 ? -21.821 -9.036 42.092 1.00 90.62 416 ARG A N 1
ATOM 3041 C CA . ARG A 1 416 ? -21.698 -9.550 40.715 1.00 90.62 416 ARG A CA 1
ATOM 3042 C C . ARG A 1 416 ? -21.871 -8.443 39.676 1.00 90.62 416 ARG A C 1
ATOM 3044 O O . ARG A 1 416 ? -21.097 -8.403 38.722 1.00 90.62 416 ARG A O 1
ATOM 3051 N N . LEU A 1 417 ? -22.834 -7.539 39.870 1.00 91.38 417 LEU A N 1
ATOM 3052 C CA . LEU A 1 417 ? -23.034 -6.389 38.986 1.00 91.38 417 LEU A CA 1
ATOM 3053 C C . LEU A 1 417 ? -21.805 -5.472 38.971 1.00 91.38 417 LEU A C 1
ATOM 3055 O O . LEU A 1 417 ? -21.280 -5.170 37.899 1.00 91.38 417 LEU A O 1
ATOM 3059 N N . MET A 1 418 ? -21.281 -5.119 40.149 1.00 90.19 418 MET A N 1
ATOM 3060 C CA . MET A 1 418 ? -20.073 -4.295 40.261 1.00 90.19 418 MET A CA 1
ATOM 3061 C C . MET A 1 418 ? -18.859 -4.966 39.604 1.00 90.19 418 MET A C 1
ATOM 3063 O O . MET A 1 418 ? -18.078 -4.304 38.920 1.00 90.19 418 MET A O 1
ATOM 3067 N N . ALA A 1 419 ? -18.702 -6.284 39.764 1.00 89.06 419 ALA A N 1
ATOM 3068 C CA . ALA A 1 419 ? -17.633 -7.036 39.113 1.00 89.06 419 ALA A CA 1
ATOM 3069 C C . ALA A 1 419 ? -17.764 -7.027 37.578 1.00 89.06 419 ALA A C 1
ATOM 3071 O O . ALA A 1 419 ? -16.756 -6.860 36.887 1.00 89.06 419 ALA A O 1
ATOM 3072 N N . ALA A 1 420 ? -18.985 -7.153 37.047 1.00 93.00 420 ALA A N 1
ATOM 3073 C CA . ALA A 1 420 ? -19.251 -7.089 35.610 1.00 93.00 420 ALA A CA 1
ATOM 3074 C C . ALA A 1 420 ? -18.955 -5.692 35.029 1.00 93.00 420 ALA A C 1
ATOM 3076 O O . ALA A 1 420 ? -18.239 -5.590 34.033 1.00 93.00 420 ALA A O 1
ATOM 3077 N N . GLN A 1 421 ? -19.400 -4.615 35.690 1.00 93.31 421 GLN A N 1
ATOM 3078 C CA . GLN A 1 421 ? -19.071 -3.235 35.293 1.00 93.31 421 GLN A CA 1
ATOM 3079 C C . GLN A 1 421 ? -17.557 -2.984 35.337 1.00 93.31 421 GLN A C 1
ATOM 3081 O O . GLN A 1 421 ? -16.972 -2.418 34.414 1.00 93.31 421 GLN A O 1
ATOM 3086 N N . GLN A 1 422 ? -16.879 -3.459 36.386 1.00 92.75 422 GLN A N 1
ATOM 3087 C CA . GLN A 1 422 ? -15.429 -3.326 36.503 1.00 92.75 422 GLN A CA 1
ATOM 3088 C C . GLN A 1 422 ? -14.686 -4.084 35.392 1.00 92.75 422 GLN A C 1
ATOM 3090 O O . GLN A 1 422 ? -13.639 -3.614 34.933 1.00 92.75 422 GLN A O 1
ATOM 3095 N N . ALA A 1 423 ? -15.198 -5.238 34.957 1.00 93.62 423 ALA A N 1
ATOM 3096 C CA . ALA A 1 423 ? -14.648 -5.980 33.828 1.00 93.62 423 ALA A CA 1
ATOM 3097 C C . ALA A 1 423 ? -14.792 -5.194 32.514 1.00 93.62 423 ALA A C 1
ATOM 3099 O O . ALA A 1 423 ? -13.811 -5.078 31.780 1.00 93.62 423 ALA A O 1
ATOM 3100 N N . GLU A 1 424 ? -15.954 -4.582 32.264 1.00 94.81 424 GLU A N 1
ATOM 3101 C CA . GLU A 1 424 ? -16.191 -3.734 31.087 1.00 94.81 424 GLU A CA 1
ATOM 3102 C C . GLU A 1 424 ? -15.262 -2.503 31.070 1.00 94.81 424 GLU A C 1
ATOM 3104 O O . GLU A 1 424 ? -14.592 -2.242 30.068 1.00 94.81 424 GLU A O 1
ATOM 3109 N N . ARG A 1 425 ? -15.095 -1.813 32.209 1.00 92.50 425 ARG A N 1
ATOM 3110 C CA . ARG A 1 425 ? -14.147 -0.687 32.346 1.00 92.50 425 ARG A CA 1
ATOM 3111 C C . ARG A 1 425 ? -12.699 -1.099 32.077 1.00 92.50 425 ARG A C 1
ATOM 3113 O O . ARG A 1 425 ? -11.970 -0.400 31.374 1.00 92.50 425 ARG A O 1
ATOM 3120 N N . ARG A 1 426 ? -12.258 -2.233 32.639 1.00 95.44 426 ARG A N 1
ATOM 3121 C CA . ARG A 1 426 ? -10.897 -2.761 32.419 1.00 95.44 426 ARG A CA 1
ATOM 3122 C C . ARG A 1 426 ? -10.677 -3.138 30.960 1.00 95.44 426 ARG A C 1
ATOM 3124 O O . ARG A 1 426 ? -9.602 -2.875 30.426 1.00 95.44 426 ARG A O 1
ATOM 3131 N N . PHE A 1 427 ? -11.684 -3.728 30.324 1.00 95.38 427 PHE A N 1
ATOM 3132 C CA . PHE A 1 427 ? -11.649 -4.033 28.902 1.00 95.38 427 PHE A CA 1
ATOM 3133 C C . PHE A 1 427 ? -11.485 -2.761 28.067 1.00 95.38 427 PHE A C 1
ATOM 3135 O O . PHE A 1 427 ? -10.568 -2.697 27.256 1.00 95.38 427 PHE A O 1
ATOM 3142 N N . LEU A 1 428 ? -12.276 -1.716 28.319 1.00 93.56 428 LEU A N 1
ATOM 3143 C CA . LEU A 1 428 ? -12.145 -0.446 27.600 1.00 93.56 428 LEU A CA 1
ATOM 3144 C C . LEU A 1 428 ? -10.784 0.220 27.798 1.00 93.56 428 LEU A C 1
ATOM 3146 O O . LEU A 1 428 ? -10.211 0.723 26.835 1.00 93.56 428 LEU A O 1
ATOM 3150 N N . ALA A 1 429 ? -10.236 0.189 29.015 1.00 89.12 429 ALA A N 1
ATOM 3151 C CA . ALA A 1 429 ? -8.888 0.689 29.270 1.00 89.12 429 ALA A CA 1
ATOM 3152 C C . ALA A 1 429 ? -7.834 -0.091 28.463 1.00 89.12 429 ALA A C 1
ATOM 3154 O O . ALA A 1 429 ? -6.956 0.509 27.841 1.00 89.12 429 ALA A O 1
ATOM 3155 N N . LYS A 1 430 ? -7.956 -1.426 28.416 1.00 93.44 430 LYS A N 1
ATOM 3156 C CA . LYS A 1 430 ? -7.085 -2.298 27.617 1.00 93.44 430 LYS A CA 1
ATOM 3157 C C . LYS A 1 430 ? -7.201 -1.989 26.122 1.00 93.44 430 LYS A C 1
ATOM 3159 O O . LYS A 1 430 ? -6.178 -1.789 25.474 1.00 93.44 430 LYS A O 1
ATOM 3164 N N . VAL A 1 431 ? -8.419 -1.924 25.581 1.00 91.56 431 VAL A N 1
ATOM 3165 C CA . VAL A 1 431 ? -8.654 -1.626 24.159 1.00 91.56 431 VAL A CA 1
ATOM 3166 C C . VAL A 1 431 ? -8.168 -0.222 23.815 1.00 91.56 431 VAL A C 1
ATOM 3168 O O . VAL A 1 431 ? -7.538 -0.042 22.781 1.00 91.56 431 VAL A O 1
ATOM 3171 N N . GLY A 1 432 ? -8.377 0.765 24.687 1.00 87.19 432 GLY A N 1
ATOM 3172 C CA . GLY A 1 432 ? -7.861 2.121 24.500 1.00 87.19 432 GLY A CA 1
ATOM 3173 C C . GLY A 1 432 ? -6.339 2.149 24.349 1.00 87.19 432 GLY A C 1
ATOM 3174 O O . GLY A 1 432 ? -5.835 2.659 23.349 1.00 87.19 432 GLY A O 1
ATOM 3175 N N . ALA A 1 433 ? -5.614 1.523 25.281 1.00 86.50 433 ALA A N 1
ATOM 3176 C CA . ALA A 1 433 ? -4.156 1.406 25.209 1.00 86.50 433 ALA A CA 1
ATOM 3177 C C . ALA A 1 433 ? -3.694 0.637 23.959 1.00 86.50 433 ALA A C 1
ATOM 3179 O O . ALA A 1 433 ? -2.686 0.971 23.334 1.00 86.50 433 ALA A O 1
ATOM 3180 N N . GLN A 1 434 ? -4.454 -0.384 23.564 1.00 88.88 434 GLN A N 1
ATOM 3181 C CA . GLN A 1 434 ? -4.174 -1.173 22.377 1.00 88.88 434 GLN A CA 1
ATOM 3182 C C . GLN A 1 434 ? -4.358 -0.369 21.083 1.00 88.88 434 GLN A C 1
ATOM 3184 O O . GLN A 1 434 ? -3.492 -0.424 20.214 1.00 88.88 434 GLN A O 1
ATOM 3189 N N . VAL A 1 435 ? -5.444 0.399 20.956 1.00 88.12 435 VAL A N 1
ATOM 3190 C CA . VAL A 1 435 ? -5.687 1.296 19.814 1.00 88.12 435 VAL A CA 1
ATOM 3191 C C . VAL A 1 435 ? -4.570 2.327 19.709 1.00 88.12 435 VAL A C 1
ATOM 3193 O O . VAL A 1 435 ? -4.047 2.543 18.620 1.00 88.12 435 VAL A O 1
ATOM 3196 N N . GLU A 1 436 ? -4.169 2.922 20.831 1.00 83.31 436 GLU A N 1
ATOM 3197 C CA . GLU A 1 436 ? -3.074 3.891 20.865 1.00 83.31 436 GLU A CA 1
ATOM 3198 C C . GLU A 1 436 ? -1.749 3.265 20.406 1.00 83.31 436 GLU A C 1
ATOM 3200 O O . GLU A 1 436 ? -1.056 3.818 19.552 1.00 83.31 436 GLU A O 1
ATOM 3205 N N . SER A 1 437 ? -1.418 2.073 20.911 1.00 88.31 437 SER A N 1
ATOM 3206 C CA . SER A 1 437 ? -0.222 1.340 20.491 1.00 88.31 437 SER A CA 1
ATOM 3207 C C . SER A 1 437 ? -0.250 0.988 19.003 1.00 88.31 437 SER A C 1
ATOM 3209 O O . SER A 1 437 ? 0.750 1.184 18.314 1.00 88.31 437 SER A O 1
ATOM 3211 N N . MET A 1 438 ? -1.381 0.485 18.501 1.00 88.12 438 MET A N 1
ATOM 3212 C CA . MET A 1 438 ? -1.549 0.116 17.092 1.00 88.12 438 MET A CA 1
ATOM 3213 C C . MET A 1 438 ? -1.450 1.331 16.170 1.00 88.12 438 MET A C 1
ATOM 3215 O O . MET A 1 438 ? -0.899 1.226 15.077 1.00 88.12 438 MET A O 1
ATOM 3219 N N . GLU A 1 439 ? -1.951 2.487 16.601 1.00 86.44 439 GLU A N 1
ATOM 3220 C CA . GLU A 1 439 ? -1.863 3.719 15.823 1.00 86.44 439 GLU A CA 1
ATOM 3221 C C . GLU A 1 439 ? -0.430 4.261 15.776 1.00 86.44 439 GLU A C 1
ATOM 3223 O O . GLU A 1 439 ? 0.038 4.660 14.708 1.00 86.44 439 GLU A O 1
ATOM 3228 N N . ARG A 1 440 ? 0.310 4.192 16.894 1.00 86.00 440 ARG A N 1
ATOM 3229 C CA . ARG A 1 440 ? 1.746 4.520 16.922 1.00 86.00 440 ARG A CA 1
ATOM 3230 C C . ARG A 1 440 ? 2.555 3.596 16.010 1.00 86.00 440 ARG A C 1
ATOM 3232 O O . ARG A 1 440 ? 3.370 4.075 15.225 1.00 86.00 440 ARG A O 1
ATOM 3239 N N . GLU A 1 441 ? 2.303 2.290 16.072 1.00 90.25 441 GLU A N 1
ATOM 3240 C CA . GLU A 1 441 ? 2.943 1.301 15.196 1.00 90.25 441 GLU A CA 1
ATOM 3241 C C . GLU A 1 441 ? 2.614 1.566 13.722 1.00 90.25 441 GLU A C 1
ATOM 3243 O O . GLU A 1 441 ? 3.511 1.584 12.882 1.00 90.25 441 GLU A O 1
ATOM 3248 N N . ARG A 1 442 ? 1.347 1.858 13.404 1.00 93.31 442 ARG A N 1
ATOM 3249 C CA . ARG A 1 442 ? 0.915 2.191 12.043 1.00 93.31 442 ARG A CA 1
ATOM 3250 C C . ARG A 1 442 ? 1.613 3.431 11.505 1.00 93.31 442 ARG A C 1
ATOM 3252 O O . ARG A 1 442 ? 2.090 3.404 10.373 1.00 93.31 442 ARG A O 1
ATOM 3259 N N . ALA A 1 443 ? 1.676 4.501 12.293 1.00 80.88 443 ALA A N 1
ATOM 3260 C CA . ALA A 1 443 ? 2.357 5.729 11.899 1.00 80.88 443 ALA A CA 1
ATOM 3261 C C . ALA A 1 443 ? 3.857 5.491 11.661 1.00 80.88 443 ALA A C 1
ATOM 3263 O O . ALA A 1 443 ? 4.396 5.955 10.656 1.00 80.88 443 ALA A O 1
ATOM 3264 N N . ALA A 1 444 ? 4.510 4.720 12.537 1.00 85.00 444 ALA A N 1
ATOM 3265 C CA . ALA A 1 444 ? 5.918 4.366 12.395 1.00 85.00 444 ALA A CA 1
ATOM 3266 C C . ALA A 1 444 ? 6.174 3.547 11.121 1.00 85.00 444 ALA A C 1
ATOM 3268 O O . ALA A 1 444 ? 6.995 3.948 10.300 1.00 85.00 444 ALA A O 1
ATOM 3269 N N . VAL A 1 445 ? 5.424 2.458 10.909 1.00 90.50 445 VAL A N 1
ATOM 3270 C CA . VAL A 1 445 ? 5.559 1.603 9.718 1.00 90.50 445 VAL A CA 1
ATOM 3271 C C . VAL A 1 445 ? 5.315 2.404 8.443 1.00 90.50 445 VAL A C 1
ATOM 3273 O O . VAL A 1 445 ? 6.119 2.325 7.523 1.00 90.50 445 VAL A O 1
ATOM 3276 N N . LEU A 1 446 ? 4.259 3.223 8.386 1.00 86.31 446 LEU A N 1
ATOM 3277 C CA . LEU A 1 446 ? 3.981 4.046 7.206 1.00 86.31 446 LEU A CA 1
ATOM 3278 C C . LEU A 1 446 ? 5.096 5.054 6.926 1.00 86.31 446 LEU A C 1
ATOM 3280 O O . LEU A 1 446 ? 5.510 5.187 5.778 1.00 86.31 446 LEU A O 1
ATOM 3284 N N . SER A 1 447 ? 5.598 5.734 7.957 1.00 82.44 447 SER A N 1
ATOM 3285 C CA . SER A 1 447 ? 6.708 6.679 7.818 1.00 82.44 447 SER A CA 1
ATOM 3286 C C . SER A 1 447 ? 7.963 5.987 7.282 1.00 82.44 447 SER A C 1
ATOM 3288 O O . SER A 1 447 ? 8.534 6.419 6.280 1.00 82.44 447 SER A O 1
ATOM 3290 N N . THR A 1 448 ? 8.347 4.855 7.881 1.00 88.12 448 THR A N 1
ATOM 3291 C CA . THR A 1 448 ? 9.508 4.069 7.449 1.00 88.12 448 THR A CA 1
ATOM 3292 C C . THR A 1 448 ? 9.336 3.537 6.030 1.00 88.12 448 THR A C 1
ATOM 3294 O O . THR A 1 448 ? 10.258 3.645 5.226 1.00 88.12 448 THR A O 1
ATOM 3297 N N . THR A 1 449 ? 8.159 3.015 5.688 1.00 89.31 449 THR A N 1
ATOM 3298 C CA . THR A 1 449 ? 7.860 2.500 4.349 1.00 89.31 449 THR A CA 1
ATOM 3299 C C . THR A 1 449 ? 7.899 3.597 3.286 1.00 89.31 449 THR A C 1
ATOM 3301 O O . THR A 1 449 ? 8.481 3.393 2.220 1.00 89.31 449 THR A O 1
ATOM 3304 N N . LEU A 1 450 ? 7.335 4.775 3.561 1.00 83.50 450 LEU A N 1
ATOM 3305 C CA . LEU A 1 450 ? 7.378 5.903 2.628 1.00 83.50 450 LEU A CA 1
ATOM 3306 C C . LEU A 1 450 ? 8.806 6.429 2.453 1.00 83.50 450 LEU A C 1
ATOM 3308 O O . LEU A 1 450 ? 9.252 6.608 1.322 1.00 83.50 450 LEU A O 1
ATOM 3312 N N . ALA A 1 451 ? 9.555 6.601 3.545 1.00 81.88 451 ALA A N 1
ATOM 3313 C CA . ALA A 1 451 ? 10.957 7.012 3.485 1.00 81.88 451 ALA A CA 1
ATOM 3314 C C . ALA A 1 451 ? 11.823 5.996 2.720 1.00 81.88 451 ALA A C 1
ATOM 3316 O O . ALA A 1 451 ? 12.647 6.379 1.889 1.00 81.88 451 ALA A O 1
ATOM 3317 N N . ALA A 1 452 ? 11.603 4.696 2.946 1.00 89.75 452 ALA A N 1
ATOM 3318 C CA . ALA A 1 452 ? 12.268 3.636 2.198 1.00 89.75 452 ALA A CA 1
ATOM 3319 C C . ALA A 1 452 ? 11.917 3.690 0.707 1.00 89.75 452 ALA A C 1
ATOM 3321 O O . ALA A 1 452 ? 12.814 3.552 -0.117 1.00 89.75 452 ALA A O 1
ATOM 3322 N N . SER A 1 453 ? 10.654 3.952 0.358 1.00 84.25 453 SER A N 1
ATOM 3323 C CA . SER A 1 453 ? 10.212 4.087 -1.037 1.00 84.25 453 SER A CA 1
ATOM 3324 C C . SER A 1 453 ? 10.914 5.255 -1.739 1.00 84.25 453 SER A C 1
ATOM 3326 O O . SER A 1 453 ? 11.431 5.086 -2.839 1.00 84.25 453 SER A O 1
ATOM 3328 N N . VAL A 1 454 ? 11.020 6.416 -1.082 1.00 84.62 454 VAL A N 1
ATOM 3329 C CA . VAL A 1 454 ? 11.769 7.572 -1.610 1.00 84.62 454 VAL A CA 1
ATOM 3330 C C . VAL A 1 454 ? 13.244 7.225 -1.816 1.00 84.62 454 VAL A C 1
ATOM 3332 O O . VAL A 1 454 ? 13.805 7.525 -2.868 1.00 84.62 454 VAL A O 1
ATOM 3335 N N . ARG A 1 455 ? 13.870 6.550 -0.844 1.00 91.06 455 ARG A N 1
ATOM 3336 C CA . ARG A 1 455 ? 15.267 6.112 -0.951 1.00 91.06 455 ARG A CA 1
ATOM 3337 C C . ARG A 1 455 ? 15.475 5.133 -2.110 1.00 91.06 455 ARG A C 1
ATOM 3339 O O . ARG A 1 455 ? 16.425 5.307 -2.861 1.00 91.06 455 ARG A O 1
ATOM 3346 N N . ILE A 1 456 ? 14.587 4.151 -2.277 1.00 89.62 456 ILE A N 1
ATOM 3347 C CA . ILE A 1 456 ? 14.635 3.173 -3.375 1.00 89.62 456 ILE A CA 1
ATOM 3348 C C . ILE A 1 456 ? 14.641 3.887 -4.733 1.00 89.62 456 ILE A C 1
ATOM 3350 O O . ILE A 1 456 ? 15.472 3.586 -5.592 1.00 89.62 456 ILE A O 1
ATOM 3354 N N . TYR A 1 457 ? 13.755 4.867 -4.916 1.00 84.94 457 TYR A N 1
ATOM 3355 C CA . TYR A 1 457 ? 13.714 5.653 -6.148 1.00 84.94 457 TYR A CA 1
ATOM 3356 C C . TYR A 1 457 ? 14.947 6.545 -6.324 1.00 84.94 457 TYR A C 1
ATOM 3358 O O . TYR A 1 457 ? 15.489 6.613 -7.426 1.00 84.94 457 TYR A O 1
ATOM 3366 N N . GLY A 1 458 ? 15.447 7.166 -5.252 1.00 79.12 458 GLY A N 1
ATOM 3367 C CA . GLY A 1 458 ? 16.685 7.950 -5.292 1.00 79.12 458 GLY A CA 1
ATOM 3368 C C . GLY A 1 458 ? 17.911 7.117 -5.690 1.00 79.12 458 GLY A C 1
ATOM 3369 O O . GLY A 1 458 ? 18.683 7.516 -6.559 1.00 79.12 458 GLY A O 1
ATOM 3370 N N . GLU A 1 459 ? 18.063 5.920 -5.118 1.00 85.38 459 GLU A N 1
ATOM 3371 C CA . GLU A 1 459 ? 19.138 4.978 -5.465 1.00 85.38 459 GLU A CA 1
ATOM 3372 C C . GLU A 1 459 ? 19.027 4.487 -6.918 1.00 85.38 459 GLU A C 1
ATOM 3374 O O . GLU A 1 459 ? 20.041 4.315 -7.602 1.00 85.38 459 GLU A O 1
ATOM 3379 N N . SER A 1 460 ? 17.797 4.302 -7.402 1.00 78.69 460 SER A N 1
ATOM 3380 C CA . SER A 1 460 ? 17.521 3.898 -8.784 1.00 78.69 460 SER A CA 1
ATOM 3381 C C . SER A 1 460 ? 17.850 5.007 -9.788 1.00 78.69 460 SER A C 1
ATOM 3383 O O . SER A 1 460 ? 18.400 4.717 -10.848 1.00 78.69 460 SER A O 1
ATOM 3385 N N . LEU A 1 461 ? 17.605 6.277 -9.448 1.00 74.69 461 LEU A N 1
ATOM 3386 C CA . LEU A 1 461 ? 17.961 7.422 -10.294 1.00 74.69 461 LEU A CA 1
ATOM 3387 C C . LEU A 1 461 ? 19.485 7.611 -10.390 1.00 74.69 461 LEU A C 1
ATOM 3389 O O . LEU A 1 461 ? 20.024 7.775 -11.483 1.00 74.69 461 LEU A O 1
ATOM 3393 N N . ALA A 1 462 ? 20.198 7.460 -9.270 1.00 76.25 462 ALA A N 1
ATOM 3394 C CA . ALA A 1 462 ? 21.660 7.578 -9.217 1.00 76.25 462 ALA A CA 1
ATOM 3395 C C . ALA A 1 462 ? 22.396 6.537 -10.091 1.00 76.25 462 ALA A C 1
ATOM 3397 O O . ALA A 1 462 ? 23.568 6.692 -10.440 1.00 76.25 462 ALA A O 1
ATOM 3398 N N . CYS A 1 463 ? 21.745 5.420 -10.422 1.00 71.94 463 CYS A N 1
ATOM 3399 C CA . CYS A 1 463 ? 22.253 4.438 -11.381 1.00 71.94 463 CYS A CA 1
ATOM 3400 C C . CYS A 1 463 ? 22.296 5.005 -12.809 1.00 71.94 463 CYS A C 1
ATOM 3402 O O . CYS A 1 463 ? 23.314 4.862 -13.487 1.00 71.94 463 CYS A O 1
ATOM 3404 N N . VAL A 1 464 ? 21.234 5.693 -13.228 1.00 70.56 464 VAL A N 1
ATOM 3405 C CA . VAL A 1 464 ? 21.131 6.314 -14.555 1.00 70.56 464 VAL A CA 1
ATOM 3406 C C . VAL A 1 464 ? 22.093 7.497 -14.671 1.00 70.56 464 VAL A C 1
ATOM 3408 O O . VAL A 1 464 ? 22.840 7.583 -15.644 1.00 70.56 464 VAL A O 1
ATOM 3411 N N . GLU A 1 465 ? 22.167 8.344 -13.641 1.00 74.94 465 GLU A N 1
ATOM 3412 C CA . GLU A 1 465 ? 23.091 9.490 -13.598 1.00 74.94 465 GLU A CA 1
ATOM 3413 C C . GLU A 1 465 ? 24.563 9.072 -13.743 1.00 74.94 465 GLU A C 1
ATOM 3415 O O . GLU A 1 465 ? 25.338 9.741 -14.419 1.00 74.94 465 GLU A O 1
ATOM 3420 N N . ARG A 1 466 ? 24.958 7.927 -13.166 1.00 78.25 466 ARG A N 1
ATOM 3421 C CA . ARG A 1 466 ? 26.325 7.391 -13.306 1.00 78.25 466 ARG A CA 1
ATOM 3422 C C . ARG A 1 466 ? 26.610 6.781 -14.677 1.00 78.25 466 ARG A C 1
ATOM 3424 O O . ARG A 1 466 ? 27.774 6.701 -15.067 1.00 78.25 466 ARG A O 1
ATOM 3431 N N . ALA A 1 467 ? 25.585 6.312 -15.385 1.00 73.06 467 ALA A N 1
ATOM 3432 C CA . ALA A 1 467 ? 25.737 5.712 -16.708 1.00 73.06 467 ALA A CA 1
ATOM 3433 C C . ALA A 1 467 ? 25.850 6.772 -17.817 1.00 73.06 467 ALA A C 1
ATOM 3435 O O . ALA A 1 467 ? 26.584 6.558 -18.782 1.00 73.06 467 ALA A O 1
ATOM 3436 N N . ALA A 1 468 ? 25.181 7.917 -17.654 1.00 75.69 468 ALA A N 1
ATOM 3437 C CA . ALA A 1 468 ? 25.131 8.998 -18.639 1.00 75.69 468 ALA A CA 1
ATOM 3438 C C . ALA A 1 468 ? 26.513 9.480 -19.141 1.00 75.69 468 ALA A C 1
ATOM 3440 O O . ALA A 1 468 ? 26.745 9.383 -20.345 1.00 75.69 468 ALA A O 1
ATOM 3441 N N . PRO A 1 469 ? 27.478 9.884 -18.289 1.00 81.44 469 PRO A N 1
ATOM 3442 C CA . PRO A 1 469 ? 28.762 10.406 -18.771 1.00 81.44 469 PRO A CA 1
ATOM 3443 C C . PRO A 1 469 ? 29.621 9.343 -19.469 1.00 81.44 469 PRO A C 1
ATOM 3445 O O . PRO A 1 469 ? 30.427 9.662 -20.337 1.00 81.44 469 PRO A O 1
ATOM 3448 N N . ARG A 1 470 ? 29.451 8.056 -19.126 1.00 77.75 470 ARG A N 1
ATOM 3449 C CA . ARG A 1 470 ? 30.117 6.959 -19.848 1.00 77.75 470 ARG A CA 1
ATOM 3450 C C . ARG A 1 470 ? 29.568 6.800 -21.260 1.00 77.75 470 ARG A C 1
ATOM 3452 O O . ARG A 1 470 ? 30.349 6.563 -22.173 1.00 77.75 470 ARG A O 1
ATOM 3459 N N . LEU A 1 471 ? 28.252 6.900 -21.429 1.00 73.50 471 LEU A N 1
ATOM 3460 C CA . LEU A 1 471 ? 27.617 6.856 -22.747 1.00 73.50 471 LEU A CA 1
ATOM 3461 C C . LEU A 1 471 ? 28.004 8.076 -23.582 1.00 73.50 471 LEU A C 1
ATOM 3463 O O . LEU A 1 471 ? 28.320 7.922 -24.755 1.00 73.50 471 LEU A O 1
ATOM 3467 N N . GLU A 1 472 ? 28.036 9.255 -22.965 1.00 78.75 472 GLU A N 1
ATOM 3468 C CA . GLU A 1 472 ? 28.433 10.507 -23.613 1.00 78.75 472 GLU A CA 1
ATOM 3469 C C . GLU A 1 472 ? 29.882 10.437 -24.119 1.00 78.75 472 GLU A C 1
ATOM 3471 O O . GLU A 1 472 ? 30.118 10.611 -25.310 1.00 78.75 472 GLU A O 1
ATOM 3476 N N . ALA A 1 473 ? 30.828 10.004 -23.279 1.00 80.25 473 ALA A N 1
ATOM 3477 C CA . ALA A 1 473 ? 32.220 9.799 -23.690 1.00 80.25 473 ALA A CA 1
ATOM 3478 C C . ALA A 1 473 ? 32.382 8.732 -24.795 1.00 80.25 473 ALA A C 1
ATOM 3480 O O . ALA A 1 473 ? 33.260 8.830 -25.654 1.00 80.25 473 ALA A O 1
ATOM 3481 N N . LEU A 1 474 ? 31.546 7.686 -24.793 1.00 73.62 474 LEU A N 1
ATOM 3482 C CA . LEU A 1 474 ? 31.567 6.655 -25.838 1.00 73.62 474 LEU A CA 1
ATOM 3483 C C . LEU A 1 474 ? 31.028 7.176 -27.174 1.00 73.62 474 LEU A C 1
ATOM 3485 O O . LEU A 1 474 ? 31.553 6.790 -28.214 1.00 73.62 474 LEU A O 1
ATOM 3489 N N . LEU A 1 475 ? 30.039 8.070 -27.149 1.00 70.50 475 LEU A N 1
ATOM 3490 C CA . LEU A 1 475 ? 29.554 8.757 -28.344 1.00 70.50 475 LEU A CA 1
ATOM 3491 C C . LEU A 1 475 ? 30.579 9.775 -28.864 1.00 70.50 475 LEU A C 1
ATOM 3493 O O . LEU A 1 475 ? 30.817 9.821 -30.064 1.00 70.50 475 LEU A O 1
ATOM 3497 N N . GLU A 1 476 ? 31.234 10.530 -27.980 1.00 78.25 476 GLU A N 1
ATOM 3498 C CA . GLU A 1 476 ? 32.288 11.486 -28.356 1.00 78.25 476 GLU A CA 1
ATOM 3499 C C . GLU A 1 476 ? 33.539 10.807 -28.934 1.00 78.25 476 GLU A C 1
ATOM 3501 O O . GLU A 1 476 ? 34.231 11.387 -29.765 1.00 78.25 476 GLU A O 1
ATOM 3506 N N . SER A 1 477 ? 33.835 9.573 -28.516 1.00 74.56 477 SER A N 1
ATOM 3507 C CA . SER A 1 477 ? 34.984 8.804 -29.022 1.00 74.56 477 SER A CA 1
ATOM 3508 C C . SER A 1 477 ? 34.732 8.078 -30.351 1.00 74.56 477 SER A C 1
ATOM 3510 O O . SER A 1 477 ? 35.643 7.427 -30.870 1.00 74.56 477 SER A O 1
ATOM 3512 N N . ALA A 1 478 ? 33.521 8.167 -30.912 1.00 71.50 478 ALA A N 1
ATOM 3513 C CA . ALA A 1 478 ? 33.214 7.616 -32.225 1.00 71.50 478 ALA A CA 1
ATOM 3514 C C . ALA A 1 478 ? 33.783 8.524 -33.331 1.00 71.50 478 ALA A C 1
ATOM 3516 O O . ALA A 1 478 ? 33.227 9.573 -33.647 1.00 71.50 478 ALA A O 1
ATOM 3517 N N . ASP A 1 479 ? 34.899 8.106 -33.928 1.00 77.12 479 ASP A N 1
ATOM 3518 C CA . ASP A 1 479 ? 35.540 8.800 -35.046 1.00 77.12 479 ASP A CA 1
ATOM 3519 C C . ASP A 1 479 ? 34.935 8.335 -36.380 1.00 77.12 479 ASP A C 1
ATOM 3521 O O . ASP A 1 479 ? 35.287 7.283 -36.924 1.00 77.12 479 ASP A O 1
ATOM 3525 N N . MET A 1 480 ? 33.986 9.123 -36.890 1.00 72.19 480 MET A N 1
ATOM 3526 C CA . MET A 1 480 ? 33.310 8.838 -38.156 1.00 72.19 480 MET A CA 1
ATOM 3527 C C . MET A 1 480 ? 34.256 8.873 -39.361 1.00 72.19 480 MET A C 1
ATOM 3529 O O . MET A 1 480 ? 34.025 8.135 -40.320 1.00 72.19 480 MET A O 1
ATOM 3533 N N . ASP A 1 481 ? 35.314 9.684 -39.318 1.00 74.88 481 ASP A N 1
ATOM 3534 C CA . ASP A 1 481 ? 36.279 9.786 -40.413 1.00 74.88 481 ASP A CA 1
ATOM 3535 C C . ASP A 1 481 ? 37.170 8.539 -40.453 1.00 74.88 481 ASP A C 1
ATOM 3537 O O . ASP A 1 481 ? 37.411 7.979 -41.525 1.00 74.88 481 ASP A O 1
ATOM 3541 N N . ALA A 1 482 ? 37.588 8.037 -39.286 1.00 76.62 482 ALA A N 1
ATOM 3542 C CA . ALA A 1 482 ? 38.305 6.768 -39.182 1.00 76.62 482 ALA A CA 1
ATOM 3543 C C . ALA A 1 482 ? 37.436 5.566 -39.595 1.00 76.62 482 ALA A C 1
ATOM 3545 O O . ALA A 1 482 ? 37.924 4.656 -40.270 1.00 76.62 482 ALA A O 1
ATOM 3546 N N . ASP A 1 483 ? 36.149 5.557 -39.234 1.00 73.00 483 ASP A N 1
ATOM 3547 C CA . ASP A 1 483 ? 35.214 4.509 -39.659 1.00 73.00 483 ASP A CA 1
ATOM 3548 C C . ASP A 1 483 ? 34.964 4.543 -41.178 1.00 73.00 483 ASP A C 1
ATOM 3550 O O . ASP A 1 483 ? 34.937 3.488 -41.820 1.00 73.00 483 ASP A O 1
ATOM 3554 N N . LEU A 1 484 ? 34.847 5.735 -41.775 1.00 73.31 484 LEU A N 1
ATOM 3555 C CA . LEU A 1 484 ? 34.737 5.900 -43.225 1.00 73.31 484 LEU A CA 1
ATOM 3556 C C . LEU A 1 484 ? 36.021 5.460 -43.939 1.00 73.31 484 LEU A C 1
ATOM 3558 O O . LEU A 1 484 ? 35.945 4.785 -44.966 1.00 73.31 484 LEU A O 1
ATOM 3562 N N . ALA A 1 485 ? 37.194 5.780 -43.388 1.00 77.31 485 ALA A N 1
ATOM 3563 C CA . ALA A 1 485 ? 38.476 5.325 -43.920 1.00 77.31 485 ALA A CA 1
ATOM 3564 C C . ALA A 1 485 ? 38.581 3.791 -43.898 1.00 77.31 485 ALA A C 1
ATOM 3566 O O . ALA A 1 485 ? 38.894 3.187 -44.921 1.00 77.31 485 ALA A O 1
ATOM 3567 N N . ALA A 1 486 ? 38.216 3.146 -42.786 1.00 73.69 486 ALA A N 1
ATOM 3568 C CA . ALA A 1 486 ? 38.208 1.687 -42.678 1.00 73.69 486 ALA A CA 1
ATOM 3569 C C . ALA A 1 486 ? 37.214 1.024 -43.653 1.00 73.69 486 ALA A C 1
ATOM 3571 O O . ALA A 1 486 ? 37.493 -0.047 -44.208 1.00 73.69 486 ALA A O 1
ATOM 3572 N N . PHE A 1 487 ? 36.057 1.652 -43.890 1.00 71.94 487 PHE A N 1
ATOM 3573 C CA . PHE A 1 487 ? 35.102 1.199 -44.902 1.00 71.94 487 PHE A CA 1
ATOM 3574 C C . PHE A 1 487 ? 35.686 1.313 -46.314 1.00 71.94 487 PHE A C 1
ATOM 3576 O O . PHE A 1 487 ? 35.652 0.342 -47.071 1.00 71.94 487 PHE A O 1
ATOM 3583 N N . CYS A 1 488 ? 36.268 2.465 -46.652 1.00 76.62 488 CYS A N 1
ATOM 3584 C CA . CYS A 1 488 ? 36.941 2.690 -47.928 1.00 76.62 488 CYS A CA 1
ATOM 3585 C C . CYS A 1 488 ? 38.091 1.699 -48.144 1.00 76.62 488 CYS A C 1
ATOM 3587 O O . CYS A 1 488 ? 38.199 1.139 -49.233 1.00 76.62 488 CYS A O 1
ATOM 3589 N N . ASP A 1 489 ? 38.883 1.402 -47.113 1.00 75.62 489 ASP A N 1
ATOM 3590 C CA . ASP A 1 489 ? 39.944 0.395 -47.167 1.00 75.62 489 ASP A CA 1
ATOM 3591 C C . ASP A 1 489 ? 39.374 -1.002 -47.423 1.00 75.62 489 ASP A C 1
ATOM 3593 O O . ASP A 1 489 ? 39.883 -1.736 -48.269 1.00 75.62 489 ASP A O 1
ATOM 3597 N N . THR A 1 490 ? 38.291 -1.381 -46.744 1.00 73.94 490 THR A N 1
ATOM 3598 C CA . THR A 1 490 ? 37.630 -2.683 -46.944 1.00 73.94 490 THR A CA 1
ATOM 3599 C C . THR A 1 490 ? 37.043 -2.802 -48.354 1.00 73.94 490 THR A C 1
ATOM 3601 O O . THR A 1 490 ? 37.173 -3.844 -49.008 1.00 73.94 490 THR A O 1
ATOM 3604 N N . ALA A 1 491 ? 36.436 -1.725 -48.858 1.00 70.31 491 ALA A N 1
ATOM 3605 C CA . ALA A 1 491 ? 35.931 -1.644 -50.221 1.00 70.31 491 ALA A CA 1
ATOM 3606 C C . ALA A 1 491 ? 37.076 -1.741 -51.240 1.00 70.31 491 ALA A C 1
ATOM 3608 O O . ALA A 1 491 ? 36.992 -2.535 -52.176 1.00 70.31 491 ALA A O 1
ATOM 3609 N N . ALA A 1 492 ? 38.178 -1.021 -51.019 1.00 75.62 492 ALA A N 1
ATOM 3610 C CA . ALA A 1 492 ? 39.368 -1.072 -51.861 1.00 75.62 492 ALA A CA 1
ATOM 3611 C C . ALA A 1 492 ? 39.993 -2.476 -51.885 1.00 75.62 492 ALA A C 1
ATOM 3613 O O . ALA A 1 492 ? 40.307 -2.987 -52.959 1.00 75.62 492 ALA A O 1
ATOM 3614 N N . HIS A 1 493 ? 40.095 -3.152 -50.735 1.00 72.06 493 HIS A N 1
ATOM 3615 C CA . HIS A 1 493 ? 40.549 -4.545 -50.664 1.00 72.06 493 HIS A CA 1
ATOM 3616 C C . HIS A 1 493 ? 39.614 -5.495 -51.417 1.00 72.06 493 HIS A C 1
ATOM 3618 O O . HIS A 1 493 ? 40.085 -6.408 -52.091 1.00 72.06 493 HIS A O 1
ATOM 3624 N N . SER A 1 494 ? 38.299 -5.280 -51.335 1.00 68.12 494 SER A N 1
ATOM 3625 C CA . SER A 1 494 ? 37.311 -6.094 -52.053 1.00 68.12 494 SER A CA 1
ATOM 3626 C C . SER A 1 494 ? 37.425 -5.910 -53.569 1.00 68.12 494 SER A C 1
ATOM 3628 O O . SER A 1 494 ? 37.409 -6.895 -54.308 1.00 68.12 494 SER A O 1
ATOM 3630 N N . VAL A 1 495 ? 37.619 -4.669 -54.031 1.00 75.81 495 VAL A N 1
ATOM 3631 C CA . VAL A 1 495 ? 37.893 -4.354 -55.442 1.00 75.81 495 VAL A CA 1
ATOM 3632 C C . VAL A 1 495 ? 39.197 -5.012 -55.893 1.00 75.81 495 VAL A C 1
ATOM 3634 O O . VAL A 1 495 ? 39.187 -5.761 -56.867 1.00 75.81 495 VAL A O 1
ATOM 3637 N N . ALA A 1 496 ? 40.290 -4.837 -55.147 1.00 73.19 496 ALA A N 1
ATOM 3638 C CA . ALA A 1 496 ? 41.589 -5.432 -55.464 1.00 73.19 496 ALA A CA 1
ATOM 3639 C C . ALA A 1 496 ? 41.545 -6.972 -55.477 1.00 73.19 496 ALA A C 1
ATOM 3641 O O . ALA A 1 496 ? 42.152 -7.616 -56.334 1.00 73.19 496 ALA A O 1
ATOM 3642 N N . ALA A 1 497 ? 40.797 -7.592 -54.559 1.00 66.56 497 ALA A N 1
ATOM 3643 C CA . ALA A 1 497 ? 40.574 -9.035 -54.551 1.00 66.56 497 ALA A CA 1
ATOM 3644 C C . ALA A 1 497 ? 39.779 -9.495 -55.784 1.00 66.56 497 ALA A C 1
ATOM 3646 O O . ALA A 1 497 ? 40.118 -10.525 -56.378 1.00 66.56 497 ALA A O 1
ATOM 3647 N N . GLY A 1 498 ? 38.766 -8.721 -56.189 1.00 67.00 498 GLY A N 1
ATOM 3648 C CA . GLY A 1 498 ? 38.005 -8.926 -57.421 1.00 67.00 498 GLY A CA 1
ATOM 3649 C C . GLY A 1 498 ? 38.882 -8.832 -58.670 1.00 67.00 498 GLY A C 1
ATOM 3650 O O . GLY A 1 498 ? 38.867 -9.742 -59.499 1.00 67.00 498 GLY A O 1
ATOM 3651 N N . GLU A 1 499 ? 39.720 -7.801 -58.771 1.00 75.50 499 GLU A N 1
ATOM 3652 C CA . GLU A 1 499 ? 40.687 -7.633 -59.861 1.00 75.50 499 GLU A CA 1
ATOM 3653 C C . GLU A 1 499 ? 41.713 -8.772 -59.896 1.00 75.50 499 GLU A C 1
ATOM 3655 O O . GLU A 1 499 ? 41.977 -9.346 -60.953 1.00 75.50 499 GLU A O 1
ATOM 3660 N N . ALA A 1 500 ? 42.248 -9.177 -58.742 1.00 69.62 500 ALA A N 1
ATOM 3661 C CA . ALA A 1 500 ? 43.183 -10.294 -58.649 1.00 69.62 500 ALA A CA 1
ATOM 3662 C C . ALA A 1 500 ? 42.533 -11.634 -59.033 1.00 69.62 500 ALA A C 1
ATOM 3664 O O . ALA A 1 500 ? 43.181 -12.506 -59.620 1.00 69.62 500 ALA A O 1
ATOM 3665 N N . LEU A 1 501 ? 41.256 -11.843 -58.696 1.00 68.88 501 LEU A N 1
ATOM 3666 C CA . LEU A 1 501 ? 40.492 -12.999 -59.162 1.00 68.88 501 LEU A CA 1
ATOM 3667 C C . LEU A 1 501 ? 40.297 -12.950 -60.682 1.00 68.88 501 LEU A C 1
ATOM 3669 O O . LEU A 1 501 ? 40.590 -13.943 -61.346 1.00 68.88 501 LEU A O 1
ATOM 3673 N N . ALA A 1 502 ? 39.883 -11.806 -61.229 1.00 67.50 502 ALA A N 1
ATOM 3674 C CA . ALA A 1 502 ? 39.706 -11.617 -62.666 1.00 67.50 502 ALA A CA 1
ATOM 3675 C C . ALA A 1 502 ? 41.017 -11.851 -63.434 1.00 67.50 502 ALA A C 1
ATOM 3677 O O . ALA A 1 502 ? 41.029 -12.572 -64.430 1.00 67.50 502 ALA A O 1
ATOM 3678 N N . ALA A 1 503 ? 42.143 -11.338 -62.932 1.00 71.19 503 ALA A N 1
ATOM 3679 C CA . ALA A 1 503 ? 43.468 -11.560 -63.507 1.00 71.19 503 ALA A CA 1
ATOM 3680 C C . ALA A 1 503 ? 43.868 -13.044 -63.480 1.00 71.19 503 ALA A C 1
ATOM 3682 O O . ALA A 1 503 ? 44.360 -13.576 -64.478 1.00 71.19 503 ALA A O 1
ATOM 3683 N N . ARG A 1 504 ? 43.610 -13.748 -62.367 1.00 74.75 504 ARG A N 1
ATOM 3684 C CA . ARG A 1 504 ? 43.838 -15.200 -62.267 1.00 74.75 504 ARG A CA 1
ATOM 3685 C C . ARG A 1 504 ? 42.970 -15.981 -63.249 1.00 74.75 504 ARG A C 1
ATOM 3687 O O . ARG A 1 504 ? 43.483 -16.853 -63.945 1.00 74.75 504 ARG A O 1
ATOM 3694 N N . GLN A 1 505 ? 41.685 -15.652 -63.347 1.00 72.94 505 GLN A N 1
ATOM 3695 C CA . GLN A 1 505 ? 40.761 -16.277 -64.295 1.00 72.94 505 GLN A CA 1
ATOM 3696 C C . GLN A 1 505 ? 41.176 -16.012 -65.747 1.00 72.94 505 GLN A C 1
ATOM 3698 O O . GLN A 1 505 ? 41.212 -16.943 -66.548 1.00 72.94 505 GLN A O 1
ATOM 3703 N N . ALA A 1 506 ? 41.572 -14.783 -66.082 1.00 70.00 506 ALA A N 1
ATOM 3704 C CA . ALA A 1 506 ? 42.101 -14.438 -67.397 1.00 70.00 506 ALA A CA 1
ATOM 3705 C C . ALA A 1 506 ? 43.389 -15.216 -67.714 1.00 70.00 506 ALA A C 1
ATOM 3707 O O . ALA A 1 506 ? 43.539 -15.731 -68.821 1.00 70.00 506 ALA A O 1
ATOM 3708 N N . GLY A 1 507 ? 44.292 -15.361 -66.738 1.00 75.44 507 GLY A N 1
ATOM 3709 C CA . GLY A 1 507 ? 45.503 -16.174 -66.859 1.00 75.44 507 GLY A CA 1
ATOM 3710 C C . GLY A 1 507 ? 45.204 -17.655 -67.107 1.00 75.44 507 GLY A C 1
ATOM 3711 O O . GLY A 1 507 ? 45.792 -18.252 -68.011 1.00 75.44 507 GLY A O 1
ATOM 3712 N N . LEU A 1 508 ? 44.250 -18.230 -66.368 1.00 75.56 508 LEU A N 1
ATOM 3713 C CA . LEU A 1 508 ? 43.773 -19.603 -66.572 1.00 75.56 508 LEU A CA 1
ATOM 3714 C C . LEU A 1 508 ? 43.167 -19.779 -67.968 1.00 75.56 508 LEU A C 1
ATOM 3716 O O . LEU A 1 508 ? 43.559 -20.691 -68.692 1.00 75.56 508 LEU A O 1
ATOM 3720 N N . LEU A 1 509 ? 42.282 -18.873 -68.391 1.00 73.31 509 LEU A N 1
ATOM 3721 C CA . LEU A 1 509 ? 41.676 -18.900 -69.726 1.00 73.31 509 LEU A CA 1
ATOM 3722 C C . LEU A 1 509 ? 42.721 -18.741 -70.835 1.00 73.31 509 LEU A C 1
ATOM 3724 O O . LEU A 1 509 ? 42.639 -19.411 -71.861 1.00 73.31 509 LEU A O 1
ATOM 3728 N N . ALA A 1 510 ? 43.736 -17.898 -70.640 1.00 70.69 510 ALA A N 1
ATOM 3729 C CA . ALA A 1 510 ? 44.854 -17.775 -71.568 1.00 70.69 510 ALA A CA 1
ATOM 3730 C C . ALA A 1 510 ? 45.725 -19.045 -71.606 1.00 70.69 510 ALA A C 1
ATOM 3732 O O . ALA A 1 510 ? 46.285 -19.364 -72.658 1.00 70.69 510 ALA A O 1
ATOM 3733 N N . GLY A 1 511 ? 45.840 -19.765 -70.486 1.00 71.50 511 GLY A N 1
ATOM 3734 C CA . GLY A 1 511 ? 46.443 -21.097 -70.400 1.00 71.50 511 GLY A CA 1
ATOM 3735 C C . GLY A 1 511 ? 45.667 -22.122 -71.223 1.00 71.50 511 GLY A C 1
ATOM 3736 O O . GLY A 1 511 ? 46.213 -22.656 -72.183 1.00 71.50 511 GLY A O 1
ATOM 3737 N N . VAL A 1 512 ? 44.371 -22.282 -70.942 1.00 74.12 512 VAL A N 1
ATOM 3738 C CA . VAL A 1 512 ? 43.462 -23.162 -71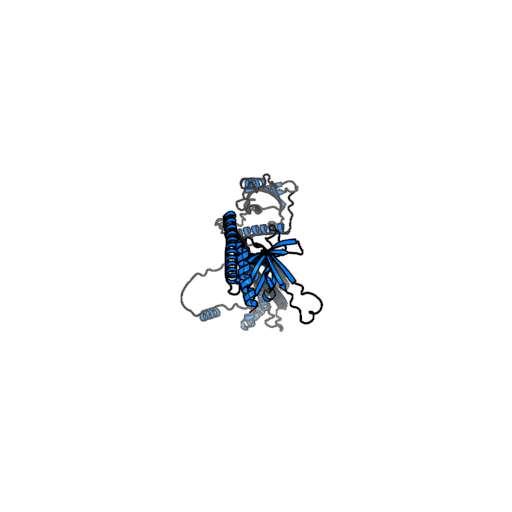.700 1.00 74.12 512 VAL A CA 1
ATOM 3739 C C . VAL A 1 512 ? 43.486 -22.823 -73.190 1.00 74.12 512 VAL A C 1
ATOM 3741 O O . VAL A 1 512 ? 43.598 -23.705 -74.034 1.00 74.12 512 VAL A O 1
ATOM 3744 N N . ARG A 1 513 ? 43.456 -21.532 -73.545 1.00 71.50 513 ARG A N 1
ATOM 3745 C CA . ARG A 1 513 ? 43.560 -21.090 -74.941 1.00 71.50 513 ARG A CA 1
ATOM 3746 C C . ARG A 1 513 ? 44.876 -21.528 -75.588 1.00 71.50 513 ARG A C 1
ATOM 3748 O O . ARG A 1 513 ? 44.861 -21.903 -76.756 1.00 71.50 513 ARG A O 1
ATOM 3755 N N . ARG A 1 514 ? 46.006 -21.446 -74.874 1.00 72.62 514 ARG A N 1
ATOM 3756 C CA . ARG A 1 514 ? 47.311 -21.902 -75.385 1.00 72.62 514 ARG A CA 1
ATOM 3757 C C . ARG A 1 514 ? 47.342 -23.413 -75.570 1.00 72.62 514 ARG A C 1
ATOM 3759 O O . ARG A 1 514 ? 47.796 -23.853 -76.616 1.00 72.62 514 ARG A O 1
ATOM 3766 N N . GLU A 1 515 ? 46.828 -24.181 -74.616 1.00 75.00 515 GLU A N 1
ATOM 3767 C CA . GLU A 1 515 ? 46.737 -25.642 -74.733 1.00 75.00 515 GLU A CA 1
ATOM 3768 C C . GLU A 1 515 ? 45.844 -26.062 -75.904 1.00 75.00 515 GLU A C 1
ATOM 3770 O O . GLU A 1 515 ? 46.237 -26.904 -76.705 1.00 75.00 515 GLU A O 1
ATOM 3775 N N . LEU A 1 516 ? 44.688 -25.413 -76.076 1.00 68.75 516 LEU A N 1
ATOM 3776 C CA . LEU A 1 516 ? 43.808 -25.648 -77.223 1.00 68.75 516 LEU A CA 1
ATOM 3777 C C . LEU A 1 516 ? 44.477 -25.279 -78.556 1.00 68.75 516 LEU A C 1
ATOM 3779 O O . LEU A 1 516 ? 44.320 -26.004 -79.535 1.00 68.75 516 LEU A O 1
ATOM 3783 N N . ALA A 1 517 ? 45.230 -24.176 -78.611 1.00 66.94 517 ALA A N 1
ATOM 3784 C CA . ALA A 1 517 ? 45.957 -23.769 -79.816 1.00 66.94 517 ALA A CA 1
ATOM 3785 C C . ALA A 1 517 ? 47.156 -24.681 -80.132 1.00 66.94 517 ALA A C 1
ATOM 3787 O O . ALA A 1 517 ? 47.507 -24.829 -81.298 1.00 66.94 517 ALA A O 1
ATOM 3788 N N . ALA A 1 518 ? 47.762 -25.287 -79.110 1.00 68.38 518 ALA A N 1
ATOM 3789 C CA . ALA A 1 518 ? 48.832 -26.274 -79.231 1.00 68.38 518 ALA A CA 1
ATOM 3790 C C . ALA A 1 518 ? 48.307 -27.718 -79.337 1.00 68.38 518 ALA A C 1
ATOM 3792 O O . ALA A 1 518 ? 49.097 -28.662 -79.291 1.00 68.38 518 ALA A O 1
ATOM 3793 N N . SER A 1 519 ? 46.988 -27.901 -79.465 1.00 76.19 519 SER A N 1
ATOM 3794 C CA . SER A 1 519 ? 46.387 -29.216 -79.664 1.00 76.19 519 SER A CA 1
ATOM 3795 C C . SER A 1 519 ? 47.010 -29.881 -80.894 1.00 76.19 519 SER A C 1
ATOM 3797 O O . SER A 1 519 ? 47.073 -29.243 -81.947 1.00 76.19 519 SER A O 1
ATOM 3799 N N . PRO A 1 520 ? 47.425 -31.161 -80.819 1.00 74.75 520 PRO A N 1
ATOM 3800 C CA . PRO A 1 520 ? 48.007 -31.863 -81.961 1.00 74.75 520 PRO A CA 1
ATOM 3801 C C . PRO A 1 520 ? 47.043 -31.956 -83.152 1.00 74.75 520 PRO A C 1
ATOM 3803 O O . PRO A 1 520 ? 47.490 -32.208 -84.268 1.00 74.75 520 PRO A O 1
ATOM 3806 N N . GLU A 1 521 ? 45.744 -31.742 -82.933 1.00 78.31 521 GLU A N 1
ATOM 3807 C CA . GLU A 1 521 ? 44.726 -31.670 -83.981 1.00 78.31 521 GLU A CA 1
ATOM 3808 C C . GLU A 1 521 ? 44.736 -30.348 -84.757 1.00 78.31 521 GLU A C 1
ATOM 3810 O O . GLU A 1 521 ? 44.249 -30.313 -85.884 1.00 78.31 521 GLU A O 1
ATOM 3815 N N . VAL A 1 522 ? 45.278 -29.261 -84.201 1.00 81.94 522 VAL A N 1
ATOM 3816 C CA . VAL A 1 522 ? 45.362 -27.959 -84.873 1.00 81.94 522 VAL A CA 1
ATOM 3817 C C . VAL A 1 522 ? 46.687 -27.874 -85.619 1.00 81.94 522 VAL A C 1
ATOM 3819 O O . VAL A 1 522 ? 47.754 -27.788 -85.021 1.00 81.94 522 VAL A O 1
ATOM 3822 N N . LEU A 1 523 ? 46.623 -27.870 -86.949 1.00 82.81 523 LEU A N 1
ATOM 3823 C CA . LEU A 1 523 ? 47.807 -27.724 -87.798 1.00 82.81 523 LEU A CA 1
ATOM 3824 C C . LEU A 1 523 ? 48.197 -26.260 -87.976 1.00 82.81 523 LEU A C 1
ATOM 3826 O O . LEU A 1 523 ? 49.378 -25.927 -88.025 1.00 82.81 523 LEU A O 1
ATOM 3830 N N . ARG A 1 524 ? 47.201 -25.373 -88.073 1.00 85.75 524 ARG A N 1
ATOM 3831 C CA . ARG A 1 524 ? 47.424 -23.930 -88.164 1.00 85.75 524 ARG A CA 1
ATOM 3832 C C . ARG A 1 524 ? 46.220 -23.174 -87.634 1.00 85.75 524 ARG A C 1
ATOM 3834 O O . ARG A 1 524 ? 45.081 -23.537 -87.911 1.00 85.75 524 ARG A O 1
ATOM 3841 N N . ALA A 1 525 ? 46.463 -22.086 -86.919 1.00 85.44 525 ALA A N 1
ATOM 3842 C CA . ALA A 1 525 ? 45.427 -21.141 -86.532 1.00 85.44 525 ALA A CA 1
ATOM 3843 C C . ALA A 1 525 ? 45.941 -19.713 -86.707 1.00 85.44 525 ALA A C 1
ATOM 3845 O O . ALA A 1 525 ? 47.074 -19.410 -86.344 1.00 85.44 525 ALA A O 1
ATOM 3846 N N . GLY A 1 526 ? 45.112 -18.817 -87.232 1.00 84.56 526 GLY A N 1
ATOM 3847 C CA . GLY A 1 526 ? 45.541 -17.451 -87.529 1.00 84.56 526 GLY A CA 1
ATOM 3848 C C . GLY A 1 526 ? 44.418 -16.587 -88.082 1.00 84.56 526 GLY A C 1
ATOM 3849 O O . GLY A 1 526 ? 43.303 -17.062 -88.295 1.00 84.56 526 GLY A O 1
ATOM 3850 N N . ALA A 1 527 ? 44.697 -15.300 -88.259 1.00 84.50 527 ALA A N 1
ATOM 3851 C CA . ALA A 1 527 ? 43.756 -14.383 -88.884 1.00 84.50 527 ALA A CA 1
ATOM 3852 C C . ALA A 1 527 ? 43.854 -14.500 -90.410 1.00 84.50 527 ALA A C 1
ATOM 3854 O O . ALA A 1 527 ? 44.949 -14.610 -90.954 1.00 84.50 527 ALA A O 1
ATOM 3855 N N . MET A 1 528 ? 42.710 -14.476 -91.084 1.00 87.38 528 MET A N 1
ATOM 3856 C CA . MET A 1 528 ? 42.620 -14.249 -92.525 1.00 87.38 528 MET A CA 1
ATOM 3857 C C . MET A 1 528 ? 41.360 -13.436 -92.791 1.00 87.38 528 MET A C 1
ATOM 3859 O O . MET A 1 528 ? 40.435 -13.405 -91.979 1.00 87.38 528 MET A O 1
ATOM 3863 N N . GLU A 1 529 ? 41.285 -12.815 -93.952 1.00 87.81 529 GLU A N 1
ATOM 3864 C CA . GLU A 1 529 ? 40.065 -12.184 -94.418 1.00 87.81 529 GLU A CA 1
ATOM 3865 C C . GLU A 1 529 ? 39.388 -13.095 -95.437 1.00 87.81 529 GLU A C 1
ATOM 3867 O O . GLU A 1 529 ? 40.013 -13.548 -96.395 1.00 87.81 529 GLU A O 1
ATOM 3872 N N . ALA A 1 530 ? 38.104 -13.382 -95.241 1.00 86.56 530 ALA A N 1
ATOM 3873 C CA . ALA A 1 530 ? 37.303 -14.107 -96.222 1.00 86.56 530 ALA A CA 1
ATOM 3874 C C . ALA A 1 530 ? 36.466 -13.125 -97.037 1.00 86.56 530 ALA A C 1
ATOM 3876 O O . ALA A 1 530 ? 35.844 -12.216 -96.485 1.00 86.56 530 ALA A O 1
ATOM 3877 N N . TRP A 1 531 ? 36.426 -13.327 -98.352 1.00 87.94 531 TRP A N 1
ATOM 3878 C CA . TRP A 1 531 ? 35.563 -12.546 -99.228 1.00 87.94 531 TRP A CA 1
ATOM 3879 C C . TRP A 1 531 ? 34.100 -12.943 -99.018 1.00 87.94 531 TRP A C 1
ATOM 3881 O O . TRP A 1 531 ? 33.707 -14.078 -99.303 1.00 87.94 531 TRP A O 1
ATOM 3891 N N . ASP A 1 532 ? 33.283 -12.009 -98.538 1.00 83.62 532 ASP A N 1
ATOM 3892 C CA . ASP A 1 532 ? 31.835 -12.169 -98.496 1.00 83.62 532 ASP A CA 1
ATOM 3893 C C . ASP A 1 532 ? 31.242 -11.677 -99.818 1.00 83.62 532 ASP A C 1
ATOM 3895 O O . ASP A 1 532 ? 31.029 -10.483 -100.026 1.00 83.62 532 ASP A O 1
ATOM 3899 N N . ALA A 1 533 ? 30.963 -12.615 -100.725 1.00 78.94 533 ALA A N 1
ATOM 3900 C CA . ALA A 1 533 ? 30.396 -12.301 -102.032 1.00 78.94 533 ALA A CA 1
ATOM 3901 C C . ALA A 1 533 ? 28.998 -11.661 -101.954 1.00 78.94 533 ALA A C 1
ATOM 3903 O O . ALA A 1 533 ? 28.628 -10.937 -102.874 1.00 78.94 533 ALA A O 1
ATOM 3904 N N . ALA A 1 534 ? 28.229 -11.905 -100.884 1.00 78.25 534 ALA A N 1
ATOM 3905 C CA . ALA A 1 534 ? 26.903 -11.311 -100.725 1.00 78.25 534 ALA A CA 1
ATOM 3906 C C . ALA A 1 534 ? 26.990 -9.827 -100.346 1.00 78.25 534 ALA A C 1
ATOM 3908 O O . ALA A 1 534 ? 26.131 -9.041 -100.737 1.00 78.25 534 ALA A O 1
ATOM 3909 N N . ARG A 1 535 ? 28.028 -9.447 -99.593 1.00 79.50 535 ARG A N 1
ATOM 3910 C CA . ARG A 1 535 ? 28.249 -8.066 -99.137 1.00 79.50 535 ARG A CA 1
ATOM 3911 C C . ARG A 1 535 ? 29.294 -7.302 -99.953 1.00 79.50 535 ARG A C 1
ATOM 3913 O O . ARG A 1 535 ? 29.397 -6.092 -99.802 1.00 79.50 535 ARG A O 1
ATOM 3920 N N . GLY A 1 536 ? 30.070 -7.986 -100.794 1.00 85.06 536 GLY A N 1
ATOM 3921 C CA . GLY A 1 536 ? 31.151 -7.388 -101.580 1.00 85.06 536 GLY A CA 1
ATOM 3922 C C . GLY A 1 536 ? 32.298 -6.837 -100.727 1.00 85.06 536 GLY A C 1
ATOM 3923 O O . GLY A 1 536 ? 32.945 -5.874 -101.131 1.00 85.06 536 GLY A O 1
ATOM 3924 N N . VAL A 1 537 ? 32.531 -7.405 -99.538 1.00 87.44 537 VAL A N 1
ATOM 3925 C CA . VAL A 1 537 ? 33.556 -6.936 -98.591 1.00 87.44 537 VAL A CA 1
ATOM 3926 C C . VAL A 1 537 ? 34.426 -8.081 -98.085 1.00 87.44 537 VAL A C 1
ATOM 3928 O O . VAL A 1 537 ? 33.995 -9.231 -97.980 1.00 87.44 537 VAL A O 1
ATOM 3931 N N . TRP A 1 538 ? 35.664 -7.745 -97.736 1.00 85.50 538 TRP A N 1
ATOM 3932 C CA . TRP A 1 538 ? 36.556 -8.626 -96.992 1.00 85.50 538 TRP A CA 1
ATOM 3933 C C . TRP A 1 538 ? 36.179 -8.599 -95.513 1.00 85.50 538 TRP A C 1
ATOM 3935 O O . TRP A 1 538 ? 36.099 -7.527 -94.915 1.00 85.50 538 TRP A O 1
ATOM 3945 N N . VAL A 1 539 ? 35.936 -9.770 -94.928 1.00 83.88 539 VAL A N 1
ATOM 3946 C CA . VAL A 1 539 ? 35.583 -9.899 -93.511 1.00 83.88 539 VAL A CA 1
ATOM 3947 C C . VAL A 1 539 ? 36.768 -10.503 -92.760 1.00 83.88 539 VAL A C 1
ATOM 3949 O O . VAL A 1 539 ? 37.120 -11.653 -93.044 1.00 83.88 539 VAL A O 1
ATOM 3952 N N . PRO A 1 540 ? 37.396 -9.763 -91.827 1.00 83.88 540 PRO A N 1
ATOM 3953 C CA . PRO A 1 540 ? 38.494 -10.282 -91.024 1.00 83.88 540 PRO A CA 1
ATOM 3954 C C . PRO A 1 540 ? 37.971 -11.258 -89.974 1.00 83.88 540 PRO A C 1
ATOM 3956 O O . PRO A 1 540 ? 37.216 -10.876 -89.081 1.00 83.88 540 PRO A O 1
ATOM 3959 N N . ASP A 1 541 ? 38.420 -12.508 -90.050 1.00 83.00 541 ASP A N 1
ATOM 3960 C CA . ASP A 1 541 ? 38.031 -13.575 -89.133 1.00 83.00 541 ASP A CA 1
ATOM 3961 C C . ASP A 1 541 ? 39.234 -14.413 -88.695 1.00 83.00 541 ASP A C 1
ATOM 3963 O O . ASP A 1 541 ? 40.354 -14.285 -89.198 1.00 83.00 541 ASP A O 1
ATOM 3967 N N . ARG A 1 542 ? 39.010 -15.288 -87.710 1.00 85.56 542 ARG A N 1
ATOM 3968 C CA . ARG A 1 542 ? 40.015 -16.269 -87.297 1.00 85.56 542 ARG A CA 1
ATOM 3969 C C . ARG A 1 542 ? 39.704 -17.615 -87.921 1.00 85.56 542 ARG A C 1
ATOM 3971 O O . ARG A 1 542 ? 38.567 -18.076 -87.883 1.00 85.56 542 ARG A O 1
ATOM 3978 N N . PHE A 1 543 ? 40.735 -18.260 -88.441 1.00 85.44 543 PHE A N 1
ATOM 3979 C CA . PHE A 1 543 ? 40.634 -19.566 -89.065 1.00 85.44 543 PHE A CA 1
ATOM 3980 C C . PHE A 1 543 ? 41.469 -20.589 -88.308 1.00 85.44 543 PHE A C 1
ATOM 3982 O O . PHE A 1 543 ? 42.541 -20.265 -87.794 1.00 85.44 543 PHE A O 1
ATOM 3989 N N . VAL A 1 544 ? 40.960 -21.817 -88.236 1.00 86.88 544 VAL A N 1
ATOM 3990 C CA . VAL A 1 544 ? 41.636 -22.965 -87.624 1.00 86.88 544 VAL A CA 1
ATOM 3991 C C . VAL A 1 544 ? 41.596 -24.125 -88.606 1.00 86.88 544 VAL A C 1
ATOM 3993 O O . VAL A 1 544 ? 40.522 -24.613 -88.951 1.00 86.88 544 VAL A O 1
ATOM 3996 N N . LEU A 1 545 ? 42.768 -24.552 -89.059 1.00 87.00 545 LEU A N 1
ATOM 3997 C CA . LEU A 1 545 ? 42.968 -25.738 -89.875 1.00 87.00 545 LEU A CA 1
ATOM 3998 C C . LEU A 1 545 ? 43.262 -26.931 -88.971 1.00 87.00 545 LEU A C 1
ATOM 4000 O O . LEU A 1 545 ? 44.228 -26.909 -88.204 1.00 87.00 545 LEU A O 1
ATOM 4004 N N . THR A 1 546 ? 42.447 -27.972 -89.088 1.00 86.94 546 THR A N 1
ATOM 4005 C CA . THR A 1 546 ? 42.591 -29.207 -88.317 1.00 86.94 546 THR A CA 1
ATOM 4006 C C . THR A 1 546 ? 43.179 -30.337 -89.151 1.00 86.94 546 THR A C 1
ATOM 4008 O O . THR A 1 546 ? 42.997 -30.399 -90.370 1.00 86.94 546 THR A O 1
ATOM 4011 N N . ARG A 1 547 ? 43.857 -31.273 -88.482 1.00 84.06 547 ARG A N 1
ATOM 4012 C CA . ARG A 1 547 ? 44.404 -32.493 -89.088 1.00 84.06 547 ARG A CA 1
ATOM 4013 C C . ARG A 1 547 ? 43.316 -33.406 -89.651 1.00 84.06 547 ARG A C 1
ATOM 4015 O O . ARG A 1 547 ? 43.552 -34.074 -90.650 1.00 84.06 547 ARG A O 1
ATOM 4022 N N . ALA A 1 548 ? 42.110 -33.354 -89.088 1.00 81.56 548 ALA A N 1
ATOM 4023 C CA . ALA A 1 548 ? 40.922 -34.030 -89.606 1.00 81.56 548 ALA A CA 1
ATOM 4024 C C . ALA A 1 548 ? 40.426 -33.497 -90.970 1.00 81.56 548 ALA A C 1
ATOM 4026 O O . ALA A 1 548 ? 39.422 -33.985 -91.487 1.00 81.56 548 ALA A O 1
ATOM 4027 N N . GLY A 1 549 ? 41.094 -32.502 -91.565 1.00 85.44 549 GLY A N 1
ATOM 4028 C CA . GLY A 1 549 ? 40.747 -32.020 -92.899 1.00 85.44 549 GLY A CA 1
ATOM 4029 C C . GLY A 1 549 ? 39.710 -30.907 -92.916 1.00 85.44 549 GLY A C 1
ATOM 4030 O O . GLY A 1 549 ? 39.051 -30.719 -93.937 1.00 85.44 549 GLY A O 1
ATOM 4031 N N . PHE A 1 550 ? 39.543 -30.165 -91.820 1.00 86.50 550 PHE A N 1
ATOM 4032 C CA . PHE A 1 550 ? 38.583 -29.064 -91.751 1.00 86.50 550 PHE A CA 1
ATOM 4033 C C . PHE A 1 550 ? 39.270 -27.717 -91.562 1.00 86.50 550 PHE A C 1
ATOM 4035 O O . PHE A 1 550 ? 40.137 -27.559 -90.705 1.00 86.50 550 PHE A O 1
ATOM 4042 N N . LEU A 1 551 ? 38.821 -26.723 -92.326 1.00 87.94 551 LEU A N 1
ATOM 4043 C CA . LEU A 1 551 ? 39.131 -25.317 -92.101 1.00 87.94 551 LEU A CA 1
ATOM 4044 C C . LEU A 1 551 ? 37.916 -24.643 -91.456 1.00 87.94 551 LEU A C 1
ATOM 4046 O O . LEU A 1 551 ? 36.910 -24.379 -92.116 1.00 87.94 551 LEU A O 1
ATOM 4050 N N . HIS A 1 552 ? 37.999 -24.378 -90.158 1.00 86.25 552 HIS A N 1
ATOM 4051 C CA . HIS A 1 552 ? 36.946 -23.720 -89.391 1.00 86.25 552 HIS A CA 1
ATOM 4052 C C . HIS A 1 552 ? 37.109 -22.203 -89.442 1.00 86.25 552 HIS A C 1
ATOM 4054 O O . HIS A 1 552 ? 38.199 -21.689 -89.197 1.00 86.25 552 HIS A O 1
ATOM 4060 N N . ARG A 1 553 ? 36.014 -21.490 -89.709 1.00 85.81 553 ARG A N 1
ATOM 4061 C CA . ARG A 1 553 ? 35.888 -20.036 -89.595 1.00 85.81 553 ARG A CA 1
ATOM 4062 C C . ARG A 1 553 ? 35.226 -19.697 -88.265 1.00 85.81 553 ARG A C 1
ATOM 4064 O O . ARG A 1 553 ? 34.075 -20.057 -88.013 1.00 85.81 553 ARG A O 1
ATOM 4071 N N . LEU A 1 554 ? 35.955 -18.973 -87.432 1.00 80.62 554 LEU A N 1
ATOM 4072 C CA . LEU A 1 554 ? 35.483 -18.428 -86.170 1.00 80.62 554 LEU A CA 1
ATOM 4073 C C . LEU A 1 554 ? 35.114 -16.965 -86.414 1.00 80.62 554 LEU A C 1
ATOM 4075 O O . LEU A 1 554 ? 36.003 -16.114 -86.506 1.00 80.62 554 LEU A O 1
ATOM 4079 N N . ALA A 1 555 ? 33.816 -16.693 -86.564 1.00 67.06 555 ALA A N 1
ATOM 4080 C CA . ALA A 1 555 ? 33.347 -15.335 -86.804 1.00 67.06 555 ALA A CA 1
ATOM 4081 C C . ALA A 1 555 ? 33.242 -14.559 -85.495 1.00 67.06 555 ALA A C 1
ATOM 4083 O O . ALA A 1 555 ? 32.864 -15.106 -84.455 1.00 67.06 555 ALA A O 1
ATOM 4084 N N . ARG A 1 556 ? 33.533 -13.261 -85.554 1.00 62.88 556 ARG A N 1
ATOM 4085 C CA . ARG A 1 556 ? 33.188 -12.338 -84.466 1.00 62.88 556 ARG A CA 1
ATOM 4086 C C . ARG A 1 556 ? 31.669 -12.150 -84.425 1.00 62.88 556 ARG A C 1
ATOM 4088 O O . ARG A 1 556 ? 31.052 -11.958 -85.471 1.00 62.88 556 ARG A O 1
ATOM 4095 N N . SER A 1 557 ? 31.073 -12.210 -83.232 1.00 55.12 557 SER A N 1
ATOM 4096 C CA . SER A 1 557 ? 29.637 -11.959 -83.061 1.00 55.12 557 SER A CA 1
ATOM 4097 C C . SER A 1 557 ? 29.268 -10.578 -83.639 1.00 55.12 557 SER A C 1
ATOM 4099 O O . SER A 1 557 ? 29.916 -9.590 -83.281 1.00 55.12 557 SER A O 1
ATOM 4101 N N . PRO A 1 558 ? 28.288 -10.481 -84.556 1.00 51.03 558 PRO A N 1
ATOM 4102 C CA . PRO A 1 558 ? 27.896 -9.217 -85.161 1.00 51.03 558 PRO A CA 1
ATOM 4103 C C . PRO A 1 558 ? 26.990 -8.442 -84.196 1.00 51.03 558 PRO A C 1
ATOM 4105 O O . PRO A 1 558 ? 25.775 -8.613 -84.207 1.00 51.03 558 PRO A O 1
ATOM 4108 N N . GLY A 1 559 ? 27.580 -7.599 -83.351 1.00 49.03 559 GLY A N 1
ATOM 4109 C CA . GLY A 1 559 ? 26.832 -6.685 -82.486 1.00 49.03 559 GLY A CA 1
ATOM 4110 C C . GLY A 1 559 ? 27.553 -6.408 -81.174 1.00 49.03 559 GLY A C 1
ATOM 4111 O O . GLY A 1 559 ? 27.541 -7.239 -80.272 1.00 49.03 559 GLY A O 1
ATOM 4112 N N . GLY A 1 560 ? 28.172 -5.237 -81.077 1.00 43.84 560 GLY A N 1
ATOM 4113 C CA . GLY A 1 560 ? 28.755 -4.724 -79.844 1.00 43.84 560 GLY A CA 1
ATOM 4114 C C . GLY A 1 560 ? 29.590 -3.487 -80.136 1.00 43.84 560 GLY A C 1
ATOM 4115 O O . GLY A 1 560 ? 30.769 -3.613 -80.462 1.00 43.84 560 GLY A O 1
ATOM 4116 N N . ASP A 1 561 ? 28.968 -2.309 -80.059 1.00 41.16 561 ASP A N 1
ATOM 4117 C CA . ASP A 1 561 ? 29.689 -1.036 -80.017 1.00 41.16 561 ASP A CA 1
ATOM 4118 C C . ASP A 1 561 ? 30.691 -1.051 -78.848 1.00 41.16 561 ASP A C 1
ATOM 4120 O O . ASP A 1 561 ? 30.339 -1.501 -77.751 1.00 41.16 561 ASP A O 1
ATOM 4124 N N . PRO A 1 562 ? 31.928 -0.556 -79.035 1.00 47.12 562 PRO A N 1
ATOM 4125 C CA . PRO A 1 562 ? 32.972 -0.629 -78.012 1.00 47.12 562 PRO A CA 1
ATOM 4126 C C . PRO A 1 562 ? 32.635 0.144 -76.724 1.00 47.12 562 PRO A C 1
ATOM 4128 O O . PRO A 1 562 ? 33.207 -0.160 -75.680 1.00 47.12 562 PRO A O 1
ATOM 4131 N N . GLU A 1 563 ? 31.694 1.094 -76.759 1.00 42.69 563 GLU A N 1
ATOM 4132 C CA . GLU A 1 563 ? 31.335 1.927 -75.599 1.00 42.69 563 GLU A CA 1
ATOM 4133 C C . GLU A 1 563 ? 30.218 1.357 -74.700 1.00 42.69 563 GLU A C 1
ATOM 4135 O O . GLU A 1 563 ? 30.062 1.821 -73.574 1.00 42.69 563 GLU A O 1
ATOM 4140 N N . VAL A 1 564 ? 29.479 0.313 -75.110 1.00 42.16 564 VAL A N 1
ATOM 4141 C CA . VAL A 1 564 ? 28.350 -0.252 -74.316 1.00 42.16 564 VAL A CA 1
ATOM 4142 C C . VAL A 1 564 ? 28.714 -1.601 -73.654 1.00 42.16 564 VAL A C 1
ATOM 4144 O O . VAL A 1 564 ? 27.870 -2.370 -73.198 1.00 42.16 564 VAL A O 1
ATOM 4147 N N . SER A 1 565 ? 30.009 -1.908 -73.556 1.00 40.94 565 SER A N 1
ATOM 4148 C CA . SER A 1 565 ? 30.525 -3.259 -73.281 1.00 40.94 565 SER A CA 1
ATOM 4149 C C . SER A 1 565 ? 30.758 -3.609 -71.795 1.00 40.94 565 SER A C 1
ATOM 4151 O O . SER A 1 565 ? 31.604 -4.450 -71.500 1.00 40.94 565 SER A O 1
ATOM 4153 N N . MET A 1 566 ? 30.036 -3.003 -70.844 1.00 41.56 566 MET A N 1
ATOM 4154 C CA . MET A 1 566 ? 30.132 -3.365 -69.409 1.00 41.56 566 MET A CA 1
ATOM 4155 C C . MET A 1 566 ? 29.062 -4.377 -68.954 1.00 41.56 566 MET A C 1
ATOM 4157 O O . MET A 1 566 ? 29.199 -4.965 -67.885 1.00 41.56 566 MET A O 1
ATOM 4161 N N . VAL A 1 567 ? 28.005 -4.608 -69.748 1.00 44.97 567 VAL A N 1
ATOM 4162 C CA . VAL A 1 567 ? 26.867 -5.482 -69.366 1.00 44.97 567 VAL A CA 1
ATOM 4163 C C . VAL A 1 567 ? 26.802 -6.780 -70.179 1.00 44.97 567 VAL A C 1
ATOM 4165 O O . VAL A 1 567 ? 26.239 -7.771 -69.722 1.00 44.97 567 VAL A O 1
ATOM 4168 N N . GLN A 1 568 ? 27.415 -6.828 -71.359 1.00 44.41 568 GLN A N 1
ATOM 4169 C CA . GLN A 1 568 ? 27.509 -8.043 -72.166 1.00 44.41 568 GLN A CA 1
ATOM 4170 C C . GLN A 1 568 ? 28.989 -8.273 -72.459 1.00 44.41 568 GLN A C 1
ATOM 4172 O O . GLN A 1 568 ? 29.648 -7.402 -73.017 1.00 44.41 568 GLN A O 1
ATOM 4177 N N . GLY A 1 569 ? 29.529 -9.392 -71.965 1.00 45.81 569 GLY A N 1
ATOM 4178 C CA . GLY A 1 569 ? 30.956 -9.719 -72.031 1.00 45.81 569 GLY A CA 1
ATOM 4179 C C . GLY A 1 569 ? 31.536 -9.704 -73.456 1.00 45.81 569 GLY A C 1
ATOM 4180 O O . GLY A 1 569 ? 30.799 -9.555 -74.430 1.00 45.81 569 GLY A O 1
ATOM 4181 N N . PRO A 1 570 ? 32.865 -9.872 -73.600 1.00 45.41 570 PRO A N 1
ATOM 4182 C CA . PRO A 1 570 ? 33.555 -9.702 -74.878 1.00 45.41 570 PRO A CA 1
ATOM 4183 C C . PRO A 1 570 ? 32.914 -10.548 -75.993 1.00 45.41 570 PRO A C 1
ATOM 4185 O O . PRO A 1 570 ? 32.486 -11.676 -75.720 1.00 45.41 570 PRO A O 1
ATOM 4188 N N . PRO A 1 571 ? 32.875 -10.048 -77.249 1.00 53.19 571 PRO A N 1
ATOM 4189 C CA . PRO A 1 571 ? 32.220 -10.732 -78.358 1.00 53.19 571 PRO A CA 1
ATOM 4190 C C . PRO A 1 571 ? 32.809 -12.132 -78.509 1.00 53.19 571 PRO A C 1
ATOM 4192 O O . PRO A 1 571 ? 33.978 -12.313 -78.859 1.00 53.19 571 PRO A O 1
ATOM 4195 N N . THR A 1 572 ? 31.996 -13.134 -78.194 1.00 49.91 572 THR A N 1
ATOM 4196 C CA . THR A 1 572 ? 32.423 -14.528 -78.195 1.00 49.91 572 THR A CA 1
ATOM 4197 C C . THR A 1 572 ? 32.534 -14.979 -79.651 1.00 49.91 572 THR A C 1
ATOM 4199 O O . THR A 1 572 ? 31.580 -14.786 -80.410 1.00 49.91 572 THR A O 1
ATOM 4202 N N . PRO A 1 573 ? 33.676 -15.528 -80.100 1.00 55.72 573 PRO A N 1
ATOM 4203 C CA . PRO A 1 573 ? 33.765 -16.065 -81.447 1.00 55.72 573 PRO A CA 1
ATOM 4204 C C . PRO A 1 573 ? 32.820 -17.264 -81.570 1.00 55.72 573 PRO A C 1
ATOM 4206 O O . PRO A 1 573 ? 32.942 -18.231 -80.819 1.00 55.72 573 PRO A O 1
ATOM 4209 N N . VAL A 1 574 ? 31.880 -17.200 -82.509 1.00 59.53 574 VAL A N 1
ATOM 4210 C CA . VAL A 1 574 ? 30.965 -18.306 -82.811 1.00 59.53 574 VAL A CA 1
ATOM 4211 C C . VAL A 1 574 ? 31.550 -19.087 -83.984 1.00 59.53 574 VAL A C 1
ATOM 4213 O O . VAL A 1 574 ? 32.055 -18.496 -84.944 1.00 59.53 574 VAL A O 1
ATOM 4216 N N . LEU A 1 575 ? 31.505 -20.420 -83.919 1.00 63.38 575 LEU A N 1
ATOM 4217 C CA . LEU A 1 575 ? 31.848 -21.267 -85.060 1.00 63.38 575 LEU A CA 1
ATOM 4218 C C . LEU A 1 575 ? 3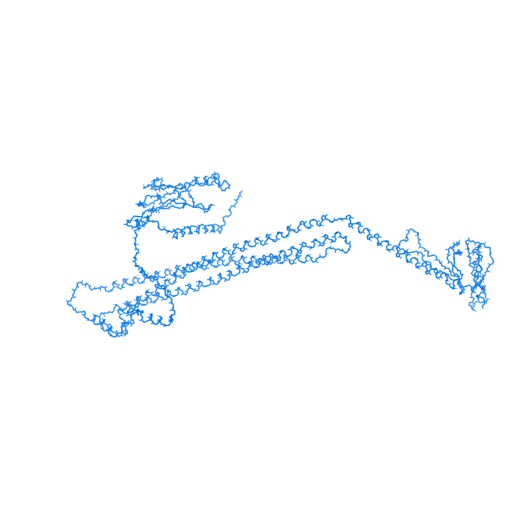0.818 -21.008 -86.166 1.00 63.38 575 LEU A C 1
ATOM 4220 O O . LEU A 1 575 ? 29.695 -21.501 -86.108 1.00 63.38 575 LEU A O 1
ATOM 4224 N N . ALA A 1 576 ? 31.184 -20.177 -87.136 1.00 66.44 576 ALA A N 1
ATOM 4225 C CA . ALA A 1 576 ? 30.243 -19.675 -88.129 1.00 66.44 576 ALA A CA 1
ATOM 4226 C C . ALA A 1 576 ? 30.140 -20.601 -89.335 1.00 66.44 576 ALA A C 1
ATOM 4228 O O . ALA A 1 576 ? 29.067 -20.776 -89.903 1.00 66.44 576 ALA A O 1
ATOM 4229 N N . GLU A 1 577 ? 31.261 -21.198 -89.738 1.00 74.38 577 GLU A N 1
ATOM 4230 C CA . GLU A 1 577 ? 31.293 -22.104 -90.877 1.00 74.38 577 GLU A CA 1
ATOM 4231 C C . GLU A 1 577 ? 32.504 -23.034 -90.780 1.00 74.38 577 GLU A C 1
ATOM 4233 O O . GLU A 1 577 ? 33.550 -22.656 -90.258 1.00 74.38 577 GLU A O 1
ATOM 4238 N N . SER A 1 578 ? 32.382 -24.260 -91.284 1.00 82.06 578 SER A N 1
ATOM 4239 C CA . SER A 1 578 ? 33.494 -25.211 -91.386 1.00 82.06 578 SER A CA 1
ATOM 4240 C C . SER A 1 578 ? 33.570 -25.740 -92.808 1.00 82.06 578 SER A C 1
ATOM 4242 O O . SER A 1 578 ? 32.559 -26.164 -93.362 1.00 82.06 578 SER A O 1
ATOM 4244 N N . VAL A 1 579 ? 34.759 -25.703 -93.400 1.00 82.94 579 VAL A N 1
ATOM 4245 C CA . VAL A 1 579 ? 35.005 -26.155 -94.772 1.00 82.94 579 VAL A CA 1
ATOM 4246 C C . VAL A 1 579 ? 35.708 -27.502 -94.728 1.00 82.94 579 VAL A C 1
ATOM 4248 O O . VAL A 1 579 ? 36.793 -27.606 -94.161 1.00 82.94 579 VAL A O 1
ATOM 4251 N N . ALA A 1 580 ? 35.105 -28.524 -95.334 1.00 83.25 580 ALA A N 1
ATOM 4252 C CA . ALA A 1 580 ? 35.722 -29.839 -95.477 1.00 83.25 580 ALA A CA 1
ATOM 4253 C C . ALA A 1 580 ? 36.695 -29.829 -96.666 1.00 83.25 580 ALA A C 1
ATOM 4255 O O . ALA A 1 580 ? 36.285 -29.751 -97.828 1.00 83.25 580 ALA A O 1
ATOM 4256 N N . LEU A 1 581 ? 37.993 -29.917 -96.384 1.00 84.44 581 LEU A N 1
ATOM 4257 C CA . LEU A 1 581 ? 39.040 -29.814 -97.396 1.00 84.44 581 LEU A CA 1
ATOM 4258 C C . LEU A 1 581 ? 39.070 -31.009 -98.342 1.00 84.44 581 LEU A C 1
ATOM 4260 O O . LEU A 1 581 ? 39.372 -30.809 -99.507 1.00 84.44 581 LEU A O 1
ATOM 4264 N N . ALA A 1 582 ? 38.631 -32.202 -97.931 1.00 79.31 582 ALA A N 1
ATOM 4265 C CA . ALA A 1 582 ? 38.510 -33.369 -98.820 1.00 79.31 582 ALA A CA 1
ATOM 4266 C C . ALA A 1 582 ? 37.705 -33.104 -100.114 1.00 79.31 582 ALA A C 1
ATOM 4268 O O . ALA A 1 582 ? 37.793 -33.857 -101.078 1.00 79.31 582 ALA A O 1
ATOM 4269 N N . ARG A 1 583 ? 36.898 -32.036 -100.138 1.00 79.62 583 ARG A N 1
ATOM 4270 C CA . ARG A 1 583 ? 36.049 -31.640 -101.269 1.00 79.62 583 ARG A CA 1
ATOM 4271 C C . ARG A 1 583 ? 36.571 -30.413 -102.012 1.00 79.62 583 ARG A C 1
ATOM 4273 O O . ARG A 1 583 ? 35.912 -29.932 -102.934 1.00 79.62 583 ARG A O 1
ATOM 4280 N N . CYS A 1 584 ? 37.708 -29.875 -101.594 1.00 83.25 584 CYS A N 1
ATOM 4281 C CA . CYS A 1 584 ? 38.261 -28.633 -102.100 1.00 83.25 584 CYS A CA 1
ATOM 4282 C C . CYS A 1 584 ? 39.459 -28.888 -103.021 1.00 83.25 584 CYS A C 1
ATOM 4284 O O . CYS A 1 584 ? 40.184 -29.864 -102.869 1.00 83.25 584 CYS A O 1
ATOM 4286 N N . ALA A 1 585 ? 39.695 -27.971 -103.952 1.00 81.00 585 ALA A N 1
ATOM 4287 C CA . ALA A 1 585 ? 40.922 -27.883 -104.734 1.00 81.00 585 ALA A CA 1
ATOM 4288 C C . ALA A 1 585 ? 41.472 -26.453 -104.673 1.00 81.00 585 ALA A C 1
ATOM 4290 O O . ALA A 1 585 ? 40.710 -25.492 -104.546 1.00 81.00 585 ALA A O 1
ATOM 4291 N N . PHE A 1 586 ? 42.794 -26.307 -104.763 1.00 82.00 586 PHE A N 1
ATOM 4292 C CA . PHE A 1 586 ? 43.427 -24.993 -104.881 1.00 82.00 586 PHE A CA 1
ATOM 4293 C C . PHE A 1 586 ? 43.344 -24.478 -106.315 1.00 82.00 586 PHE A C 1
ATOM 4295 O O . PHE A 1 586 ? 43.767 -25.165 -107.242 1.00 82.00 586 PHE A O 1
ATOM 4302 N N . GLU A 1 587 ? 42.876 -23.244 -106.479 1.00 80.69 587 GLU A N 1
ATOM 4303 C CA . GLU A 1 587 ? 42.978 -22.508 -107.740 1.00 80.69 587 GLU A CA 1
ATOM 4304 C C . GLU A 1 587 ? 44.234 -21.623 -107.703 1.00 80.69 587 GLU A C 1
ATOM 4306 O O . GLU A 1 587 ? 44.569 -21.048 -106.663 1.00 80.69 587 GLU A O 1
ATOM 4311 N N . GLN A 1 588 ? 44.964 -21.544 -108.819 1.00 65.88 588 GLN A N 1
ATOM 4312 C CA . GLN A 1 588 ? 46.155 -20.701 -108.923 1.00 65.88 588 GLN A CA 1
ATOM 4313 C C . GLN A 1 588 ? 45.742 -19.224 -108.828 1.00 65.88 588 GLN A C 1
ATOM 4315 O O . GLN A 1 588 ? 44.893 -18.767 -109.587 1.00 65.88 588 GLN A O 1
ATOM 4320 N N . GLY A 1 589 ? 46.324 -18.490 -107.881 1.00 70.00 589 GLY A N 1
ATOM 4321 C CA . GLY A 1 589 ? 46.060 -17.069 -107.651 1.00 70.00 589 GLY A CA 1
ATOM 4322 C C . GLY A 1 589 ? 47.342 -16.309 -107.312 1.00 70.00 589 GLY A C 1
ATOM 4323 O O . GLY A 1 589 ? 48.366 -16.926 -107.013 1.00 70.00 589 GLY A O 1
ATOM 4324 N N . GLU A 1 590 ? 47.287 -14.978 -107.375 1.00 78.75 590 GLU A N 1
ATOM 4325 C CA . GLU A 1 590 ? 48.391 -14.098 -106.979 1.00 78.75 590 GLU A CA 1
ATOM 4326 C C . GLU A 1 590 ? 48.330 -13.808 -105.472 1.00 78.75 590 GLU A C 1
ATOM 4328 O O . GLU A 1 590 ? 47.342 -13.279 -104.956 1.00 78.75 590 GLU A O 1
ATOM 4333 N N . ALA A 1 591 ? 49.403 -14.151 -104.752 1.00 76.19 591 ALA A N 1
ATOM 4334 C CA . ALA A 1 591 ? 49.542 -13.807 -103.339 1.00 76.19 591 ALA A CA 1
ATOM 4335 C C . ALA A 1 591 ? 49.428 -12.276 -103.145 1.00 76.19 591 ALA A C 1
ATOM 4337 O O . ALA A 1 591 ? 49.933 -11.528 -103.984 1.00 76.19 591 ALA A O 1
ATOM 4338 N N . PRO A 1 592 ? 48.801 -11.777 -102.060 1.00 82.12 592 PRO A N 1
ATOM 4339 C CA . PRO A 1 592 ? 48.416 -12.472 -100.825 1.00 82.12 592 PRO A CA 1
ATOM 4340 C C . PRO A 1 592 ? 46.976 -13.030 -100.825 1.00 82.12 592 PRO A C 1
ATOM 4342 O O . PRO A 1 592 ? 46.364 -13.176 -99.764 1.00 82.12 592 PRO A O 1
ATOM 4345 N N . VAL A 1 593 ? 46.403 -13.305 -102.002 1.00 85.44 593 VAL A N 1
ATOM 4346 C CA . VAL A 1 593 ? 45.048 -13.845 -102.147 1.00 85.44 593 VAL A CA 1
ATOM 4347 C C . VAL A 1 593 ? 45.107 -15.264 -102.704 1.00 85.44 593 VAL A C 1
ATOM 4349 O O . VAL A 1 593 ? 45.783 -15.538 -103.692 1.00 85.44 593 VAL A O 1
ATOM 4352 N N . PHE A 1 594 ? 44.353 -16.180 -102.104 1.00 86.25 594 PHE A N 1
ATOM 4353 C CA . PHE A 1 594 ? 44.207 -17.539 -102.620 1.00 86.25 594 PHE A CA 1
ATOM 4354 C C . PHE A 1 594 ? 42.748 -17.976 -102.620 1.00 86.25 594 PHE A C 1
ATOM 4356 O O . PHE A 1 594 ? 41.900 -17.429 -101.908 1.00 86.25 594 PHE A O 1
ATOM 4363 N N . ARG A 1 595 ? 42.439 -18.981 -103.440 1.00 86.75 595 ARG A N 1
ATOM 4364 C CA . ARG A 1 595 ? 41.074 -19.461 -103.621 1.00 86.75 595 ARG A CA 1
ATOM 4365 C C . ARG A 1 595 ? 41.000 -20.976 -103.481 1.00 86.75 595 ARG A C 1
ATOM 4367 O O . ARG A 1 595 ? 41.771 -21.714 -104.093 1.00 86.75 595 ARG A O 1
ATOM 4374 N N . LEU A 1 596 ? 40.038 -21.416 -102.677 1.00 85.94 596 LEU A N 1
ATOM 4375 C CA . LEU A 1 596 ? 39.652 -22.813 -102.530 1.00 85.94 596 LEU A CA 1
ATOM 4376 C C . LEU A 1 596 ? 38.339 -23.038 -103.272 1.00 85.94 596 LEU A C 1
ATOM 4378 O O . LEU A 1 596 ? 37.338 -22.380 -102.989 1.00 85.94 596 LEU A O 1
ATOM 4382 N N . VAL A 1 597 ? 38.337 -23.972 -104.213 1.00 84.12 597 VAL A N 1
ATOM 4383 C CA . VAL A 1 597 ? 37.146 -24.352 -104.970 1.00 84.12 597 VAL A CA 1
ATOM 4384 C C . VAL A 1 597 ? 36.587 -25.626 -104.368 1.00 84.12 597 VAL A C 1
ATOM 4386 O O . VAL A 1 597 ? 37.178 -26.693 -104.492 1.00 84.12 597 VAL A O 1
ATOM 4389 N N . GLU A 1 598 ? 35.446 -25.511 -103.701 1.00 80.88 598 GLU A N 1
ATOM 4390 C CA . GLU A 1 598 ? 34.721 -26.641 -103.137 1.00 80.88 598 GLU A CA 1
ATOM 4391 C C . GLU A 1 598 ? 33.834 -27.266 -104.221 1.00 80.88 598 GLU A C 1
ATOM 4393 O O . GLU A 1 598 ? 32.956 -26.615 -104.799 1.00 80.88 598 GLU A O 1
ATOM 4398 N N . THR A 1 599 ? 34.061 -28.544 -104.505 1.00 72.00 599 THR A N 1
ATOM 4399 C CA . THR A 1 599 ? 33.216 -29.339 -105.391 1.00 72.00 599 THR A CA 1
ATOM 4400 C C . THR A 1 599 ? 32.034 -29.891 -104.593 1.00 72.00 599 THR A C 1
ATOM 4402 O O . THR A 1 599 ? 32.171 -30.542 -103.548 1.00 72.00 599 THR A O 1
ATOM 4405 N N . ALA A 1 600 ? 30.816 -29.590 -105.043 1.00 59.19 600 ALA A N 1
ATOM 4406 C CA . ALA A 1 600 ? 29.634 -30.208 -104.466 1.00 59.19 600 ALA A CA 1
ATOM 4407 C C . ALA A 1 600 ? 29.684 -31.720 -104.744 1.00 59.19 600 ALA A C 1
ATOM 4409 O O . ALA A 1 600 ? 29.704 -32.128 -105.903 1.00 59.19 600 ALA A O 1
ATOM 4410 N N . ALA A 1 601 ? 29.684 -32.548 -103.694 1.00 51.59 601 ALA A N 1
ATOM 4411 C CA . ALA A 1 601 ? 29.458 -33.975 -103.830 1.00 51.59 601 ALA A CA 1
ATOM 4412 C C . ALA A 1 601 ? 28.079 -34.149 -104.470 1.00 51.59 601 ALA A C 1
ATOM 4414 O O . ALA A 1 601 ? 27.051 -33.818 -103.870 1.00 51.59 601 ALA A O 1
ATOM 4415 N N . GLY A 1 602 ? 28.063 -34.613 -105.716 1.00 45.50 602 GLY A N 1
ATOM 4416 C CA . GLY A 1 602 ? 26.847 -35.096 -106.333 1.00 45.50 602 GLY A CA 1
ATOM 4417 C C . GLY A 1 602 ? 26.379 -36.297 -105.527 1.00 45.50 602 GLY A C 1
ATOM 4418 O O . GLY A 1 602 ? 26.995 -37.356 -105.588 1.00 45.50 602 GLY A O 1
ATOM 4419 N N . SER A 1 603 ? 25.285 -36.141 -104.777 1.00 41.59 603 SER A N 1
ATOM 4420 C CA . SER A 1 603 ? 24.413 -37.283 -104.511 1.00 41.59 603 SER A CA 1
ATOM 4421 C C . SER A 1 603 ? 24.193 -37.977 -105.856 1.00 41.59 603 SER A C 1
ATOM 4423 O O . SER A 1 603 ? 23.853 -37.304 -106.836 1.00 41.59 603 SER A O 1
ATOM 4425 N N . LEU A 1 604 ? 24.442 -39.289 -105.898 1.00 46.91 604 LEU A N 1
ATOM 4426 C CA . LEU A 1 604 ? 24.444 -40.166 -107.080 1.00 46.91 604 LEU A CA 1
ATOM 4427 C C . LEU A 1 604 ? 23.186 -40.054 -107.974 1.00 46.91 604 LEU A C 1
ATOM 4429 O O . LEU A 1 604 ? 23.145 -40.626 -109.054 1.00 46.91 604 LEU A O 1
ATOM 4433 N N . ALA A 1 605 ? 22.176 -39.285 -107.565 1.00 45.09 605 ALA A N 1
ATOM 4434 C CA . ALA A 1 605 ? 20.934 -39.037 -108.283 1.00 45.09 605 ALA A CA 1
ATOM 4435 C C . ALA A 1 605 ? 20.920 -37.803 -109.221 1.00 45.09 605 ALA A C 1
ATOM 4437 O O . ALA A 1 605 ? 19.868 -37.509 -109.784 1.00 45.09 605 ALA A O 1
ATOM 4438 N N . ARG A 1 606 ? 22.013 -37.035 -109.396 1.00 43.75 606 ARG A N 1
ATOM 4439 C CA . ARG A 1 606 ? 21.961 -35.761 -110.166 1.00 43.75 606 ARG A CA 1
ATOM 4440 C C . ARG A 1 606 ? 22.940 -35.584 -111.335 1.00 43.75 606 ARG A C 1
ATOM 4442 O O . ARG A 1 606 ? 22.973 -34.506 -111.926 1.00 43.75 606 ARG A O 1
ATOM 4449 N N . SER A 1 607 ? 23.686 -36.611 -111.729 1.00 43.47 607 SER A N 1
ATOM 4450 C CA . SER A 1 607 ? 24.735 -36.513 -112.757 1.00 43.47 607 SER A CA 1
ATOM 4451 C C . SER A 1 607 ? 24.277 -36.882 -114.175 1.00 43.47 607 SER A C 1
ATOM 4453 O O . SER A 1 607 ? 24.853 -37.786 -114.772 1.00 43.47 607 SER A O 1
ATOM 4455 N N . LEU A 1 608 ? 23.273 -36.196 -114.736 1.00 46.44 608 LEU A N 1
ATOM 4456 C CA . LEU A 1 608 ? 23.007 -36.316 -116.182 1.00 46.44 608 LEU A CA 1
ATOM 4457 C C . LEU A 1 608 ? 22.782 -34.996 -116.939 1.00 46.44 608 LEU A C 1
ATOM 4459 O O . LEU A 1 608 ? 23.025 -34.994 -118.137 1.00 46.44 608 LEU A O 1
ATOM 4463 N N . PHE A 1 609 ? 22.424 -33.863 -116.308 1.00 49.03 609 PHE A N 1
ATOM 4464 C CA . PHE A 1 609 ? 22.145 -32.628 -117.078 1.00 49.03 609 PHE A CA 1
ATOM 4465 C C . PHE A 1 609 ? 22.496 -31.277 -116.417 1.00 49.03 609 PHE A C 1
ATOM 4467 O O . PHE A 1 609 ? 22.093 -30.239 -116.931 1.00 49.03 609 PHE A O 1
ATOM 4474 N N . LEU A 1 610 ? 23.278 -31.228 -115.328 1.00 50.84 610 LEU A N 1
ATOM 4475 C CA . LEU A 1 610 ? 23.825 -29.962 -114.805 1.00 50.84 610 LEU A CA 1
ATOM 4476 C C . LEU A 1 610 ? 25.283 -30.128 -114.361 1.00 50.84 610 LEU A C 1
ATOM 4478 O O . LEU A 1 610 ? 25.611 -31.074 -113.647 1.00 50.84 610 LEU A O 1
ATOM 4482 N N . ALA A 1 611 ? 26.143 -29.184 -114.758 1.00 50.00 611 ALA A N 1
ATOM 4483 C CA . ALA A 1 611 ? 27.522 -29.098 -114.287 1.00 50.00 611 ALA A CA 1
ATOM 4484 C C . ALA A 1 611 ? 27.563 -29.004 -112.745 1.00 50.00 611 ALA A C 1
ATOM 4486 O O . ALA A 1 611 ? 26.687 -28.358 -112.153 1.00 50.00 611 ALA A O 1
ATOM 4487 N N . PRO A 1 612 ? 28.547 -29.632 -112.072 1.00 54.81 612 PRO A N 1
ATOM 4488 C CA . PRO A 1 612 ? 28.672 -29.544 -110.622 1.00 54.81 612 PRO A CA 1
ATOM 4489 C C . PRO A 1 612 ? 28.768 -28.073 -110.205 1.00 54.81 612 PRO A C 1
ATOM 4491 O O . PRO A 1 612 ? 29.605 -27.329 -110.711 1.00 54.81 612 PRO A O 1
ATOM 4494 N N . ARG A 1 613 ? 27.899 -27.638 -109.281 1.00 57.53 613 ARG A N 1
ATOM 4495 C CA . ARG A 1 613 ? 28.001 -26.301 -108.682 1.00 57.53 613 ARG A CA 1
ATOM 4496 C C . ARG A 1 613 ? 29.282 -26.249 -107.855 1.00 57.53 613 ARG A C 1
ATOM 4498 O O . ARG A 1 613 ? 29.337 -26.800 -106.757 1.00 57.53 613 ARG A O 1
ATOM 4505 N N . THR A 1 614 ? 30.307 -25.614 -108.403 1.00 65.56 614 THR A N 1
ATOM 4506 C CA . THR A 1 614 ? 31.553 -25.295 -107.715 1.00 65.56 614 THR A CA 1
ATOM 4507 C C . THR A 1 614 ? 31.346 -24.042 -106.871 1.00 65.56 614 THR A C 1
ATOM 4509 O O . THR A 1 614 ? 30.824 -23.033 -107.347 1.00 65.56 614 THR A O 1
ATOM 4512 N N . ARG A 1 615 ? 31.718 -24.098 -105.589 1.00 76.44 615 ARG A N 1
ATOM 4513 C CA . ARG A 1 615 ? 31.697 -22.928 -104.705 1.00 76.44 615 ARG A CA 1
ATOM 4514 C C . ARG A 1 615 ? 33.133 -22.487 -104.464 1.00 76.44 615 ARG A C 1
ATOM 4516 O O . ARG A 1 615 ? 33.868 -23.130 -103.724 1.00 76.44 615 ARG A O 1
ATOM 4523 N N . ALA A 1 616 ? 33.532 -21.395 -105.105 1.00 80.38 616 ALA A N 1
ATOM 4524 C CA . ALA A 1 616 ? 34.820 -20.764 -104.857 1.00 80.38 616 ALA A CA 1
ATOM 4525 C C . ALA A 1 616 ? 34.762 -19.922 -103.576 1.00 80.38 616 ALA A C 1
ATOM 4527 O O . ALA A 1 616 ? 33.877 -19.081 -103.413 1.00 80.38 616 ALA A O 1
ATOM 4528 N N . ARG A 1 617 ? 35.714 -20.143 -102.672 1.00 85.25 617 ARG A N 1
ATOM 4529 C CA . ARG A 1 617 ? 35.934 -19.358 -101.456 1.00 85.25 617 ARG A CA 1
ATOM 4530 C C . ARG A 1 617 ? 37.276 -18.653 -101.587 1.00 85.25 617 ARG A C 1
ATOM 4532 O O . ARG A 1 617 ? 38.297 -19.314 -101.768 1.00 85.25 617 ARG A O 1
ATOM 4539 N N . THR A 1 618 ? 37.267 -17.327 -101.514 1.00 87.69 618 THR A N 1
ATOM 4540 C CA . THR A 1 618 ? 38.471 -16.504 -101.677 1.00 87.69 618 THR A CA 1
ATOM 4541 C C . THR A 1 618 ? 38.915 -15.972 -100.319 1.00 87.69 618 THR A C 1
ATOM 4543 O O . THR A 1 618 ? 38.098 -15.434 -99.568 1.00 87.69 618 THR A O 1
ATOM 4546 N N . PHE A 1 619 ? 40.202 -16.116 -100.023 1.00 88.75 619 PHE A N 1
ATOM 4547 C CA . PHE A 1 619 ? 40.829 -15.703 -98.773 1.00 88.75 619 PHE A CA 1
ATOM 4548 C C . PHE A 1 619 ? 41.989 -14.751 -99.054 1.00 88.75 619 PHE A C 1
ATOM 4550 O O . PHE A 1 619 ? 42.676 -14.893 -100.065 1.00 88.75 619 PHE A O 1
ATOM 4557 N N . ARG A 1 620 ? 42.207 -13.798 -98.150 1.00 89.69 620 ARG A N 1
ATOM 4558 C CA . ARG A 1 620 ? 43.308 -12.833 -98.174 1.00 89.69 620 ARG A CA 1
ATOM 4559 C C . ARG A 1 620 ? 44.033 -12.858 -96.832 1.00 89.69 620 ARG A C 1
ATOM 4561 O O . ARG A 1 620 ? 43.389 -12.874 -95.786 1.00 89.69 620 ARG A O 1
ATOM 4568 N N . THR A 1 621 ? 45.358 -12.876 -96.853 1.00 89.81 621 THR A N 1
ATOM 4569 C CA . THR A 1 621 ? 46.202 -12.805 -95.646 1.00 89.81 621 THR A CA 1
ATOM 4570 C C . THR A 1 621 ? 46.850 -11.427 -95.515 1.00 89.81 621 THR A C 1
ATOM 4572 O O . THR A 1 621 ? 46.776 -10.618 -96.442 1.00 89.81 621 THR A O 1
ATOM 4575 N N . ALA A 1 622 ? 47.476 -11.135 -94.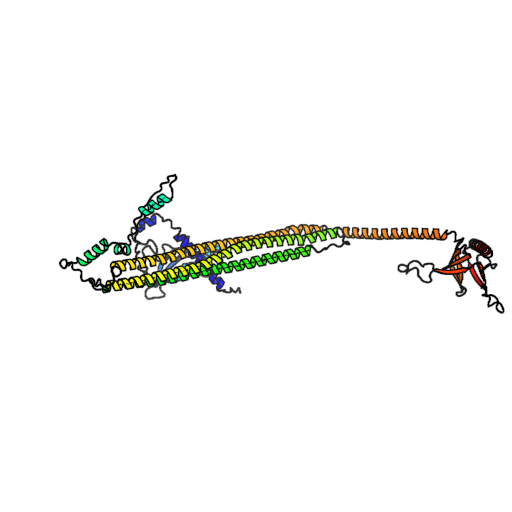368 1.00 86.81 622 ALA A N 1
ATOM 4576 C CA . ALA A 1 622 ? 48.078 -9.821 -94.134 1.00 86.81 622 ALA A CA 1
ATOM 4577 C C . ALA A 1 622 ? 49.362 -9.604 -94.956 1.00 86.81 622 ALA A C 1
ATOM 4579 O O . ALA A 1 622 ? 49.688 -8.473 -95.310 1.00 86.81 622 ALA A O 1
ATOM 4580 N N . SER A 1 623 ? 50.080 -10.683 -95.283 1.00 88.69 623 SER A N 1
ATOM 4581 C CA . SER A 1 623 ? 51.303 -10.649 -96.088 1.00 88.69 623 SER A CA 1
ATOM 4582 C C . SER A 1 623 ? 51.381 -11.817 -97.077 1.00 88.69 623 SER A C 1
ATOM 4584 O O . SER A 1 623 ? 50.662 -12.814 -96.957 1.00 88.69 623 SER A O 1
ATOM 4586 N N . VAL A 1 624 ? 52.276 -11.696 -98.064 1.00 86.38 624 VAL A N 1
ATOM 4587 C CA . VAL A 1 624 ? 52.596 -12.774 -99.019 1.00 86.38 624 VAL A CA 1
ATOM 4588 C C . VAL A 1 624 ? 53.193 -13.987 -98.301 1.00 86.38 624 VAL A C 1
ATOM 4590 O O . VAL A 1 624 ? 52.858 -15.116 -98.640 1.00 86.38 624 VAL A O 1
ATOM 4593 N N . GLU A 1 625 ? 54.022 -13.766 -97.281 1.00 86.81 625 GLU A N 1
ATOM 4594 C CA . GLU A 1 625 ? 54.623 -14.828 -96.465 1.00 86.81 625 GLU A CA 1
ATOM 4595 C C . GLU A 1 625 ? 53.551 -15.637 -95.719 1.00 86.81 625 GLU A C 1
ATOM 4597 O O . GLU A 1 625 ? 53.486 -16.857 -95.863 1.00 86.81 625 GLU A O 1
ATOM 4602 N N . GLU A 1 626 ? 52.609 -14.962 -95.047 1.00 85.88 626 GLU A N 1
ATOM 4603 C CA . GLU A 1 626 ? 51.470 -15.636 -94.412 1.00 85.88 626 GLU A CA 1
ATOM 4604 C C . GLU A 1 626 ? 50.595 -16.382 -95.427 1.00 85.88 626 GLU A C 1
ATOM 4606 O O . GLU A 1 626 ? 50.069 -17.454 -95.117 1.00 85.88 626 GLU A O 1
ATOM 4611 N N . CYS A 1 627 ? 50.432 -15.827 -96.634 1.00 86.81 627 CYS A N 1
ATOM 4612 C CA . CYS A 1 627 ? 49.677 -16.458 -97.715 1.00 86.81 627 CYS A CA 1
ATOM 4613 C C . CYS A 1 627 ? 50.319 -17.781 -98.133 1.00 86.81 627 CYS A C 1
ATOM 4615 O O . CYS A 1 627 ? 49.621 -18.787 -98.275 1.00 86.81 627 CYS A O 1
ATOM 4617 N N . MET A 1 628 ? 51.639 -17.776 -98.347 1.00 85.00 628 MET A N 1
ATOM 4618 C CA . MET A 1 628 ? 52.394 -18.964 -98.744 1.00 85.00 628 MET A CA 1
ATOM 4619 C C . MET A 1 628 ? 52.312 -20.038 -97.670 1.00 85.00 628 MET A C 1
ATOM 4621 O O . MET A 1 628 ? 51.989 -21.183 -97.971 1.00 85.00 628 MET A O 1
ATOM 4625 N N . ASP A 1 629 ? 52.509 -19.658 -96.416 1.00 86.56 629 ASP A N 1
ATOM 4626 C CA . ASP A 1 629 ? 52.421 -20.576 -95.296 1.00 86.56 629 ASP A CA 1
ATOM 4627 C C . ASP A 1 629 ? 51.033 -21.232 -95.145 1.00 86.56 629 ASP A C 1
ATOM 4629 O O . ASP A 1 629 ? 50.920 -22.441 -94.922 1.00 86.56 629 ASP A O 1
ATOM 4633 N N . TRP A 1 630 ? 49.955 -20.440 -95.242 1.00 88.31 630 TRP A N 1
ATOM 4634 C CA . TRP A 1 630 ? 48.589 -20.970 -95.220 1.00 88.31 630 TRP A CA 1
ATOM 4635 C C . TRP A 1 630 ? 48.345 -21.905 -96.404 1.00 88.31 630 TRP A C 1
ATOM 4637 O O . TRP A 1 630 ? 47.737 -22.963 -96.231 1.00 88.31 630 TRP A O 1
ATOM 4647 N N . ALA A 1 631 ? 48.844 -21.551 -97.590 1.00 85.38 631 ALA A N 1
ATOM 4648 C CA . ALA A 1 631 ? 48.731 -22.383 -98.778 1.00 85.38 631 ALA A CA 1
ATOM 4649 C C . ALA A 1 631 ? 49.486 -23.714 -98.632 1.00 85.38 631 ALA A C 1
ATOM 4651 O O . ALA A 1 631 ? 48.945 -24.746 -99.029 1.00 85.38 631 ALA A O 1
ATOM 4652 N N . ILE A 1 632 ? 50.686 -23.718 -98.040 1.00 86.19 632 ILE A N 1
ATOM 4653 C CA . ILE A 1 632 ? 51.463 -24.937 -97.757 1.00 86.19 632 ILE A CA 1
ATOM 4654 C C . ILE A 1 632 ? 50.668 -25.855 -96.825 1.00 86.19 632 ILE A C 1
ATOM 4656 O O . ILE A 1 632 ? 50.359 -26.983 -97.207 1.00 86.19 632 ILE A O 1
ATOM 4660 N N . ALA A 1 633 ? 50.242 -25.350 -95.662 1.00 86.06 633 ALA A N 1
ATOM 4661 C CA . ALA A 1 633 ? 49.515 -26.148 -94.673 1.00 86.06 633 ALA A CA 1
ATOM 4662 C C . ALA A 1 633 ? 48.199 -26.721 -95.235 1.00 86.06 633 ALA A C 1
ATOM 4664 O O . ALA A 1 633 ? 47.873 -27.890 -95.036 1.00 86.06 633 ALA A O 1
ATOM 4665 N N . LEU A 1 634 ? 47.441 -25.918 -95.987 1.00 87.00 634 LEU A N 1
ATOM 4666 C CA . LEU A 1 634 ? 46.205 -26.372 -96.624 1.00 87.00 634 LEU A CA 1
ATOM 4667 C C . LEU A 1 634 ? 46.469 -27.422 -97.714 1.00 87.00 634 LEU A C 1
ATOM 4669 O O . LEU A 1 634 ? 45.701 -28.376 -97.828 1.00 87.00 634 LEU A O 1
ATOM 4673 N N . ARG A 1 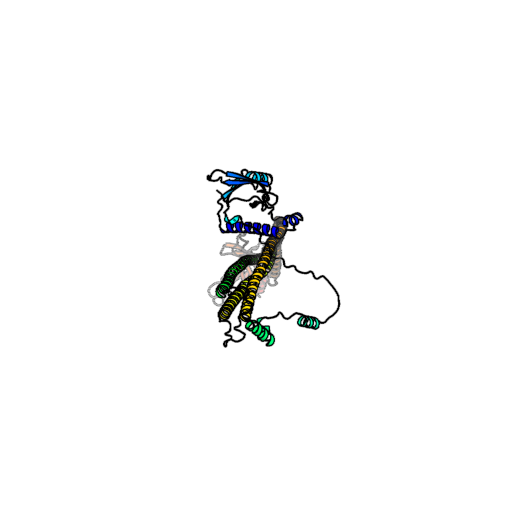635 ? 47.535 -27.277 -98.513 1.00 85.81 635 ARG A N 1
ATOM 4674 C CA . ARG A 1 635 ? 47.907 -28.258 -99.549 1.00 85.81 635 ARG A CA 1
ATOM 4675 C C . ARG A 1 635 ? 48.342 -29.589 -98.951 1.00 85.81 635 ARG A C 1
ATOM 4677 O O . ARG A 1 635 ? 47.957 -30.624 -99.487 1.00 85.81 635 ARG A O 1
ATOM 4684 N N . GLU A 1 636 ? 49.093 -29.572 -97.854 1.00 85.31 636 GLU A N 1
ATOM 4685 C CA . GLU A 1 636 ? 49.479 -30.789 -97.131 1.00 85.31 636 GLU A CA 1
ATOM 4686 C C . GLU A 1 636 ? 48.250 -31.565 -96.653 1.00 85.31 636 GLU A C 1
ATOM 4688 O O . GLU A 1 636 ? 48.144 -32.768 -96.888 1.00 85.31 636 GLU A O 1
ATOM 4693 N N . VAL A 1 637 ? 47.276 -30.869 -96.061 1.00 85.19 637 VAL A N 1
ATOM 4694 C CA . VAL A 1 637 ? 46.023 -31.486 -95.612 1.00 85.19 637 VAL A CA 1
ATOM 4695 C C . VAL A 1 637 ? 45.184 -31.986 -96.786 1.00 85.19 637 VAL A C 1
ATOM 4697 O O . VAL A 1 637 ? 44.678 -33.101 -96.737 1.00 85.19 637 VAL A O 1
ATOM 4700 N N . LEU A 1 638 ? 45.074 -31.221 -97.875 1.00 83.94 638 LEU A N 1
ATOM 4701 C CA . LEU A 1 638 ? 44.377 -31.656 -99.092 1.00 83.94 638 LEU A CA 1
ATOM 4702 C C . LEU A 1 638 ? 44.991 -32.923 -99.699 1.00 83.94 638 LEU A C 1
ATOM 4704 O O . LEU A 1 638 ? 44.266 -33.832 -100.106 1.00 83.94 638 LEU A O 1
ATOM 4708 N N . ALA A 1 639 ? 46.322 -33.003 -99.726 1.00 81.62 639 ALA A N 1
ATOM 4709 C CA . ALA A 1 639 ? 47.048 -34.183 -100.179 1.00 81.62 639 ALA A CA 1
ATOM 4710 C C . ALA A 1 639 ? 46.878 -35.377 -99.225 1.00 81.62 639 ALA A C 1
ATOM 4712 O O . ALA A 1 639 ? 46.928 -36.520 -99.671 1.00 81.62 639 ALA A O 1
ATOM 4713 N N . ALA A 1 640 ? 46.683 -35.131 -97.927 1.00 78.88 640 ALA A N 1
ATOM 4714 C CA . ALA A 1 640 ? 46.397 -36.170 -96.941 1.00 78.88 640 ALA A CA 1
ATOM 4715 C C . ALA A 1 640 ? 44.942 -36.664 -97.004 1.00 78.88 640 ALA A C 1
ATOM 4717 O O . ALA A 1 640 ? 44.715 -37.850 -96.832 1.00 78.88 640 ALA A O 1
ATOM 4718 N N . CYS A 1 641 ? 43.967 -35.792 -97.288 1.00 75.00 641 CYS A N 1
ATOM 4719 C CA . CYS A 1 641 ? 42.550 -36.157 -97.424 1.00 75.00 641 CYS A CA 1
ATOM 4720 C C . CYS A 1 641 ? 42.204 -36.876 -98.741 1.00 75.00 641 CYS A C 1
ATOM 4722 O O . CYS A 1 641 ? 41.105 -37.410 -98.866 1.00 75.00 641 CYS A O 1
ATOM 4724 N N . THR A 1 642 ? 43.084 -36.809 -99.743 1.00 67.00 642 THR A N 1
ATOM 4725 C CA . THR A 1 642 ? 42.922 -37.472 -101.052 1.00 67.00 642 THR A CA 1
ATOM 4726 C C . THR A 1 642 ? 43.603 -38.843 -101.120 1.00 67.00 642 THR A C 1
ATOM 4728 O O . THR A 1 642 ? 43.404 -39.560 -102.101 1.00 67.00 642 THR A O 1
ATOM 4731 N N . ARG A 1 643 ? 44.383 -39.201 -100.090 1.00 52.66 643 ARG A N 1
ATOM 4732 C CA . ARG A 1 643 ? 44.879 -40.559 -99.823 1.00 52.66 643 ARG A CA 1
ATOM 4733 C C . ARG A 1 643 ? 43.895 -41.290 -98.925 1.00 52.66 643 ARG A C 1
ATOM 4735 O O . ARG A 1 643 ? 43.798 -42.523 -99.097 1.00 52.66 643 ARG A O 1
#

Solvent-accessible surface area (backbone atoms only — not comparable to full-atom values): 36150 Å² total; per-residue (Å²): 136,85,80,81,78,85,48,68,67,59,55,49,52,52,52,51,53,53,53,48,53,56,46,51,56,51,47,52,58,69,72,64,63,74,81,56,75,72,65,67,63,47,74,79,49,98,62,60,83,49,23,87,63,73,55,74,40,70,34,73,92,78,73,42,49,37,50,63,32,42,36,38,33,28,31,54,41,91,96,37,97,84,44,72,42,83,70,31,58,45,51,19,37,84,77,6,28,30,73,63,33,36,62,59,74,58,82,80,76,62,46,51,33,38,38,38,36,39,42,35,67,42,47,54,54,51,19,76,80,36,63,92,78,37,67,96,64,60,90,56,49,56,51,74,48,76,50,72,44,58,80,88,71,75,80,80,76,84,82,76,80,87,83,80,84,85,82,88,81,82,92,80,92,79,86,81,91,76,65,71,73,57,59,54,50,50,51,66,73,65,51,78,75,79,83,46,69,48,62,56,38,73,73,28,73,65,56,44,47,49,56,49,47,59,73,66,61,76,61,95,84,74,74,70,93,67,69,80,76,63,64,61,68,54,52,52,48,52,48,55,50,53,54,48,52,46,51,49,52,51,53,52,50,50,54,52,52,54,51,51,53,50,54,35,50,50,37,49,51,54,30,54,52,50,48,51,54,35,51,51,35,47,51,50,19,51,49,28,40,51,51,13,50,53,26,44,55,59,37,68,58,83,77,59,58,93,86,51,33,76,40,55,35,51,34,40,55,54,56,37,47,51,35,41,54,50,14,56,33,28,37,52,37,14,54,53,32,42,55,42,29,52,57,50,46,55,52,36,56,48,37,52,53,53,36,55,50,53,57,54,53,52,52,55,44,50,52,46,34,57,50,24,43,53,49,24,53,51,27,46,52,52,23,52,60,29,64,71,52,65,93,88,66,90,63,97,55,66,75,76,48,34,50,67,39,22,45,46,48,25,55,50,22,49,54,47,31,55,52,34,53,52,49,47,54,52,48,50,54,52,50,51,55,47,51,54,52,53,49,53,51,49,54,49,52,51,50,52,43,52,53,48,49,54,49,41,52,52,59,37,49,54,52,54,63,66,46,47,63,59,54,50,54,41,57,71,66,42,48,64,66,61,27,49,48,54,48,51,50,51,51,48,50,51,50,52,51,50,52,52,49,51,52,50,52,51,51,50,51,53,47,53,51,49,53,60,64,66,30,90,52,45,75,46,74,48,72,37,26,39,56,38,80,90,77,74,43,76,44,80,31,39,36,39,33,34,70,90,27,36,42,34,35,34,34,68,53,94,77,76,64,86,88,70,56,89,84,53,74,79,73,58,67,41,83,69,48,72,43,61,34,70,42,41,44,81,51,96,61,66,74,32,34,46,34,40,36,32,51,55,80,71,60,90,86,55,88,84,86,61,81,73,66,63,48,76,46,43,37,36,37,96,36,52,67,57,30,51,52,52,50,50,57,52,48,55,41,36,60,57,55,75,105

Sequence (643 aa):
MIGYTNDPATELSVAAGEQMKITELRLAKLVGAVPSPANVAARRTGESLRSPITTHVLDTARGKPASGVRIVLERAAPGSSNAWQHVGAGKTNGDGRVPDLLPPAASVAPGVYRITFDTSEYMRRCRAEHPAFFPAKPFYPRVSVFFEILESQDDAAPRSPHQLSPVSSGDLSVDGRSNPSHVARLQAAVTPRKFDFAADIVNNDELARAARAEAASASPRCQPSFEPLQHGPELDRQAAVIDRLDAGAHEESGVNQALAALMQRRLAAARSASERTLGALRALAGAELAQARALGLAAGVTLAAETDGPGLRRALAAFQEAPRAAAACHARAADGLDAQAQTLRALVDRLRREAAGVASDAAALKAGVDAARRSMQAAAAVHRAACGRAPGALGRGGVEADPWVTEARLVQGQARLMAAQQAERRFLAKVGAQVESMERERAAVLSTTLAASVRIYGESLACVERAAPRLEALLESADMDADLAAFCDTAAHSVAAGEALAARQAGLLAGVRRELAASPEVLRAGAMEAWDAARGVWVPDRFVLTRAGFLHRLARSPGGDPEVSMVQGPPTPVLAESVALARCAFEQGEAPVFRLVETAAGSLARSLFLAPRTRARTFRTASVEECMDWAIALREVLAACTR

InterPro domains:
  IPR023416 Transthyretin/hydroxyisourate hydrolase domain [PF00576] (53-152)
  IPR023416 Transthyretin/hydroxyisourate hydrolase domain [PTHR10395] (39-153)
  IPR023418 Transthyretin, thyroxine binding site [PS00768] (56-71)
  IPR036817 Transthyretin/hydroxyisourate hydrolase domain superfamily [G3DSA:2.60.40.180] (43-170)
  IPR036817 Transthyretin/hydroxyisourate hydrolase domain superfamily [SSF49472] (47-153)

Radius of gyration: 63.9 Å; Cα contacts (8 Å, |Δi|>4): 652; chains: 1; bounding box: 100×90×196 Å

Mean predicted aligned error: 22.4 Å

pLDDT: mean 72.54, std 19.7, range [24.92, 97.44]

Foldseek 3Di:
DDDDPPDVVVVVVLVVVVVVLVVVVVVCVVVVDPDDPVVVVCVVPPFDQWDPDKDWAADSLVRATQWFKKKWKWFDDPPDPPDTHTQFIDTQHRRNMDRCRDGGPDQDDWHKMKMKTQVQVSLVVVCVVPVPRGDPGDPDRMDMDMDTDDPVVRDPDDDDDDDDDDDDDDDDDDDDDDDPVVVVVVCVVPPPDPDQVQCCCQVDPVNVVVVVCVLVPPDDPDDPPPDPPPLVVVLVVVVVVLVVLLVVLVVLLVVLLVLLVVLLVLLVVLLVVLVVVLVVLLVLLVVLLVLLVVLVVVLVDQPDDPLFFPLVNQLSNLVSVLSVLLSVLSNLLSVLSVVLSVLSVVLSVVSVVLSVVSNVVSVVLSVQLVVLSVQLVVLSVLLSVLSPDDRPPPDPPPPCSHNSSSVSSNVVSVVSNVVSSVVSVVSSVVSVVVSVVSVVVSVVSVVVSVVSSVVSVVVSVVSSVVSVVVSVVSVVPRDPVVRVVVSVVVVVVVVVVVVVVVVVVVVVVVVVVVCVCVPPQWPDKDWKWWQDPVVRDTAIFIWTQTLQQKIWTFHFDPDDDPVVDPPPDHGGGDRPDIDRLLQWDWDDDDPPKTKIWGFPPPPPPPPDPDDTDIDIIMMGDPGRVVSVVVVVSSVVSNVVSPD

Organism: Auxenochlorella protothecoides (NCBI:txid3075)

Secondary structure (DSSP, 8-state):
-------HHHHHHHHHHHHHHHHHHHHHHHHS-PPPTHHHHGGGS----S-SS----EETTTTEE-TT-EEEEEEEPTT-TT-EEEEEEEE--TTS--TTSS-TT----SEEEEEEEEHHHHHHHHHHH-TTTS-SS-S-S-EEEEEEE-GGGS----------PPPP-----------HHHHHHHHHHHSPP---HHHHHHS-HHHHHHHHHHHH---TT---------HHHHHHHHHHHHHHHHHHHHHHHHHHHHHHHHHHHHHHHHHHHHHHHHHHHHHHHHHHHHHHHHHHHHTTS----TTS-HHHHHHHHHHHHHHHHHHHHHHHHHHHHHHHHHHHHHHHHHHHHHHHHHHHHHHHHHHHHHHHHHHHHHHHHHHHHHHTSPTT---SS-GGG-HHHHHHHHHHHHHHHHHHHHHHHHHHHHHHHHHHHHHHHHHHHHHHHHHHHHHHHHHHHHHHHHHHHHHHHHHHT--HHHHHHHHHHHHHHHHHHHHHHHHHHHHHHHHHHHHHHT-TTEEEEEEEEEEETTTTEEEEEEEEEETTSEEEEEEPPS---TTSTTSS-S-PPEEEEEEEGGGEEEEP--TTEEEEEEEP---TT-TTSS---EEEEEEE-SSHHHHHHHHHHHHHHHHHHT-